Protein AF-A0A1W9WM97-F1 (afdb_monomer_lite)

Foldseek 3Di:
DDDPQDPLLVLQVLLCVFQVAPWFWKFKAFAQDLVCQVVFPQEDEPPAQAAPLQVLLCATPVQHWYKDFPRSHPAVLRCQQAQQDDDDPCQCQQVVCCVPPDVDSVVSNVLVVPQFHDHHNRGGMMIMHRSSVVRDQGQKIKGKDFPLSVVLLLQLLCVPVHDDADADDSQPPQVSQAPRCCNVVVAKGKYADHPCSVVNNVRDPRMIMIMHGSVCSVSSSNSSVLCVVVVSTPPDDDCDPPHDCQVVDPCVPHCLVVLLCLQDVLLPQFFEEEEAEAALLPSVLLQVLLVVVPAAEAELVVLLQVCLAPPHQLVVQCCVVVNQVQADPVSGGNPVSLCVVCVVPVVSVVSSCVSRVVSSSVVVSVSSNVQCVVPSHHRYYYYDHCCVVVPPLSNTPFYEYRDEPPVSNLVSVCVVVVDDSVVSVVSSVVHDDRVVVCVSHPYYQYDHDDSVSSSVSSVVVSVVRD

Secondary structure (DSSP, 8-state):
------HHHHHHHHHHHHH--SS--EEEEEESSGGGGGGSTTEE--SS-B-HHHHHHHHHHH--EEEEEGGGBS-HHHHHHTTSSPPPHHHHTSHHHHHHT-SSHHHHHHHHHTS--PPTTS-SEEEEEEGGG--S--SEEEEEE-HHHHHHHHHHHHSSS--PPPB---SS-HHIIIIIHHHHHSS-EEE---HHHHHHH---TT-EEEEEETTHHHHHHHHHHHHHHTT--SSPPP--TTS-STTTS-GGGSSHHHHHIIIIITSTTSEEEEEEE-TTS-HHHHHHHHHHTTPEEEEHHHHHHHTTSTTSHHHHHHHHHH-GGGB-TTSSB-HHHHHHHHHS-HHHHHHHHHHHHHHHHHHHHHHHHHHHHH-TT-EEEEE-TTTTTTT-GGG-SEEEEEE--HHHHHHHHHHHHT--HHHHHHHHTTSPPHHHHHTT-SEEEE-SS-HHHHHHHHHHHHHHH-

Sequence (466 aa):
MSKKQGKWEKLVRRMEILLRLRSFPVAMKMLEKKEQLQEIPFLRRPGAKSTMCQIINLVRNCDWTVGADLDDFALPTCSSILGLNELPSCYTDGTFRSIVWVQTKEDGKRYEAAIPRIKTGQYEAVAMAPLVYDPFEPDIVLIYGNPAQMILLINALQFEDYEVMQFHCVGESSCSDAIARCYLNGKPALSIPCYGERRYGHAQDDELVMALPAGHMEKALRGLEILYRKGVRYPISYAGAEGDLEKALPVAYTTLEERIEKVRGTVPEGVVAGLTGVIASGKSTVSTKLAELGAKLIDFDLIARQVVEPGKPAYNDVIKYFGTQVCQEDGTLDRKKISDVVFKDMEKRKKLEEFTHPRIYEEFFRQVAEYGQEDPASVVIVDIPLLVELNLMYLFEKIIVVSVSPETQKIRLMERDDIDDEEASRIIASQLPVKEKKGFADWVIENDGSREDTLDQVERVFTALK

Radius of gyration: 28.6 Å; chains: 1; bounding box: 64×51×86 Å

pLDDT: mean 91.94, std 7.21, range [34.12, 98.62]

Structure (mmCIF, N/CA/C/O backbone):
data_AF-A0A1W9WM97-F1
#
_entry.id   AF-A0A1W9WM97-F1
#
loop_
_atom_site.group_PDB
_atom_site.id
_atom_site.type_symbol
_atom_site.label_atom_id
_atom_site.label_alt_id
_atom_site.label_comp_id
_atom_site.label_asym_id
_atom_site.label_entity_id
_atom_site.label_seq_id
_atom_site.pdbx_PDB_ins_code
_atom_site.Cartn_x
_atom_site.Cartn_y
_atom_site.Cartn_z
_atom_site.occupancy
_atom_site.B_iso_or_equiv
_atom_site.auth_seq_id
_atom_site.auth_comp_id
_atom_site.auth_asym_id
_atom_site.auth_atom_id
_atom_site.pdbx_PDB_model_num
ATOM 1 N N . MET A 1 1 ? -31.942 -2.787 -11.390 1.00 34.12 1 MET A N 1
ATOM 2 C CA . MET A 1 1 ? -31.623 -1.501 -10.732 1.00 34.12 1 MET A CA 1
ATOM 3 C C . MET A 1 1 ? -30.147 -1.531 -10.375 1.00 34.12 1 MET A C 1
ATOM 5 O O . MET A 1 1 ? -29.768 -2.302 -9.505 1.00 34.12 1 MET A O 1
ATOM 9 N N . SER A 1 2 ? -29.313 -0.797 -11.113 1.00 36.84 2 SER A N 1
ATOM 10 C CA . SER A 1 2 ? -27.881 -0.670 -10.820 1.00 36.84 2 SER A CA 1
ATOM 11 C C . SER A 1 2 ? -27.733 0.070 -9.487 1.00 36.84 2 SER A C 1
ATOM 13 O O . SER A 1 2 ? -28.004 1.268 -9.420 1.00 36.84 2 SER A O 1
ATOM 15 N N . LYS A 1 3 ? -27.414 -0.645 -8.398 1.00 45.69 3 LYS A N 1
ATOM 16 C CA . LYS A 1 3 ? -26.978 0.006 -7.157 1.00 45.69 3 LYS A CA 1
ATOM 17 C C . LYS A 1 3 ? -25.682 0.734 -7.507 1.00 45.69 3 LYS A C 1
ATOM 19 O O . LYS A 1 3 ? -24.716 0.079 -7.887 1.00 45.69 3 LYS A O 1
ATOM 24 N N . LYS A 1 4 ? -25.666 2.067 -7.401 1.00 49.62 4 LYS A N 1
ATOM 25 C CA . LYS A 1 4 ? -24.407 2.817 -7.304 1.00 49.62 4 LYS A CA 1
ATOM 26 C C . LYS A 1 4 ? -23.605 2.152 -6.182 1.00 49.62 4 LYS A C 1
ATOM 28 O O . LYS A 1 4 ? -24.042 2.213 -5.037 1.00 49.62 4 LYS A O 1
ATOM 33 N N . GLN A 1 5 ? -22.522 1.455 -6.525 1.00 59.88 5 GLN A N 1
ATOM 34 C CA . GLN A 1 5 ? -21.602 0.901 -5.533 1.00 59.88 5 GLN A CA 1
ATOM 35 C C . GLN A 1 5 ? -21.080 2.054 -4.683 1.00 59.88 5 GLN A C 1
ATOM 37 O O . GLN A 1 5 ? -20.690 3.093 -5.225 1.00 59.88 5 GLN A O 1
ATOM 42 N N . GLY A 1 6 ? -21.137 1.890 -3.366 1.00 79.06 6 GLY A N 1
ATOM 43 C CA . GLY A 1 6 ? -20.643 2.901 -2.447 1.00 79.06 6 GLY A CA 1
ATOM 44 C C . GLY A 1 6 ? -19.112 2.935 -2.410 1.00 79.06 6 GLY A C 1
ATOM 45 O O . GLY A 1 6 ? -18.425 2.006 -2.853 1.00 79.06 6 GLY A O 1
ATOM 46 N N . LYS A 1 7 ? -18.570 4.065 -1.939 1.00 90.00 7 LYS A N 1
ATOM 47 C CA . LYS A 1 7 ? -17.122 4.327 -1.842 1.00 90.00 7 LYS A CA 1
ATOM 48 C C . LYS A 1 7 ? -16.431 3.219 -1.044 1.00 90.00 7 LYS A C 1
ATOM 50 O O . LYS A 1 7 ? -15.385 2.715 -1.459 1.00 90.00 7 LYS A O 1
ATOM 55 N N . TRP A 1 8 ? -17.024 2.840 0.084 1.00 95.25 8 TRP A N 1
ATOM 56 C CA . TRP A 1 8 ? -16.459 1.900 1.038 1.00 95.25 8 TRP A CA 1
ATOM 57 C C . TRP A 1 8 ? -16.596 0.455 0.576 1.00 95.25 8 TRP A C 1
ATOM 59 O O . TRP A 1 8 ? -15.622 -0.289 0.687 1.00 95.25 8 TRP A O 1
ATOM 69 N N . GLU A 1 9 ? -17.729 0.070 -0.021 1.00 95.00 9 GLU A N 1
ATOM 70 C CA . GLU A 1 9 ? -17.913 -1.256 -0.619 1.00 95.00 9 GLU A CA 1
ATOM 71 C C . GLU A 1 9 ? -16.783 -1.568 -1.605 1.00 95.00 9 GLU A C 1
ATOM 73 O O . GLU A 1 9 ? -16.087 -2.575 -1.459 1.00 95.00 9 GLU A O 1
ATOM 78 N N . LYS A 1 10 ? -16.542 -0.684 -2.583 1.00 91.94 10 LYS A N 1
ATOM 79 C CA . LYS A 1 10 ? -15.506 -0.899 -3.606 1.00 91.94 10 LYS A CA 1
ATOM 80 C C . LYS A 1 10 ? -14.118 -1.074 -2.983 1.00 91.94 10 LYS A C 1
ATOM 82 O O . LYS A 1 10 ? -13.362 -1.957 -3.396 1.00 91.94 10 LYS A O 1
ATOM 87 N N . LEU A 1 11 ? -13.795 -0.245 -1.992 1.00 94.62 11 LEU A N 1
ATOM 88 C CA . LEU A 1 11 ? -12.509 -0.261 -1.305 1.00 94.62 11 LEU A CA 1
ATOM 89 C C . LEU A 1 11 ? -12.324 -1.566 -0.518 1.00 94.62 11 LEU A C 1
ATOM 91 O O . LEU A 1 11 ? -11.335 -2.276 -0.717 1.00 94.62 11 LEU A O 1
ATOM 95 N N . VAL A 1 12 ? -13.297 -1.920 0.325 1.00 95.94 12 VAL A N 1
ATOM 96 C CA . VAL A 1 12 ? -13.236 -3.116 1.176 1.00 95.94 12 VAL A CA 1
ATOM 97 C C . VAL A 1 12 ? -13.192 -4.384 0.333 1.00 95.94 12 VAL A C 1
ATOM 99 O O . VAL A 1 12 ? -12.329 -5.226 0.567 1.00 95.94 12 VAL A O 1
ATOM 102 N N . ARG A 1 13 ? -14.029 -4.501 -0.708 1.00 94.38 13 ARG A N 1
ATOM 103 C CA . ARG A 1 13 ? -14.015 -5.662 -1.618 1.00 94.38 13 ARG A CA 1
ATOM 104 C C . ARG A 1 13 ? -12.654 -5.867 -2.271 1.00 94.38 13 ARG A C 1
ATOM 106 O O . ARG A 1 13 ? -12.210 -7.001 -2.447 1.00 94.38 13 ARG A O 1
ATOM 113 N N . ARG A 1 14 ? -11.960 -4.781 -2.612 1.00 93.31 14 ARG A N 1
ATOM 114 C CA . ARG A 1 14 ? -10.614 -4.871 -3.173 1.00 93.31 14 ARG A CA 1
ATOM 115 C C . ARG A 1 14 ? -9.587 -5.315 -2.129 1.00 93.31 14 ARG A C 1
ATOM 117 O O . ARG A 1 14 ? -8.771 -6.185 -2.428 1.00 93.31 14 ARG A O 1
ATOM 124 N N . MET A 1 15 ? -9.659 -4.792 -0.904 1.00 95.12 15 MET A N 1
ATOM 125 C CA . MET A 1 15 ? -8.804 -5.240 0.204 1.00 95.12 15 MET A CA 1
ATOM 126 C C . MET A 1 15 ? -9.051 -6.708 0.581 1.00 95.12 15 MET A C 1
ATOM 128 O O . MET A 1 15 ? -8.093 -7.422 0.860 1.00 95.12 15 MET A O 1
ATOM 132 N N . GLU A 1 16 ? -10.296 -7.190 0.539 1.00 93.06 16 GLU A N 1
ATOM 133 C CA . GLU A 1 16 ? -10.643 -8.599 0.783 1.00 93.06 16 GLU A CA 1
ATOM 134 C C . GLU A 1 16 ? -9.927 -9.537 -0.199 1.00 93.06 16 GLU A C 1
ATOM 136 O O . GLU A 1 16 ? -9.416 -10.578 0.211 1.00 93.06 16 GLU A O 1
ATOM 141 N N . ILE A 1 17 ? -9.805 -9.151 -1.473 1.00 92.00 17 ILE A N 1
ATOM 142 C CA . ILE A 1 17 ? -9.057 -9.926 -2.478 1.00 92.00 17 ILE A CA 1
ATOM 143 C C . ILE A 1 17 ? -7.557 -9.968 -2.142 1.00 92.00 17 ILE A C 1
ATOM 145 O O . ILE A 1 17 ? -6.920 -11.013 -2.294 1.00 92.00 17 ILE A O 1
ATOM 149 N N . LEU A 1 18 ? -6.995 -8.844 -1.687 1.00 95.12 18 LEU A N 1
ATOM 150 C CA . LEU A 1 18 ? -5.556 -8.684 -1.448 1.00 95.12 18 LEU A CA 1
ATOM 151 C C . LEU A 1 18 ? -5.090 -9.282 -0.116 1.00 95.12 18 LEU A C 1
ATOM 153 O O . LEU A 1 18 ? -3.987 -9.816 -0.054 1.00 95.12 18 LEU A O 1
ATOM 157 N N . LEU A 1 19 ? -5.911 -9.192 0.934 1.00 96.75 19 LEU A N 1
ATOM 158 C CA . LEU A 1 19 ? -5.569 -9.618 2.294 1.00 96.75 19 LEU A CA 1
ATOM 159 C C . LEU A 1 19 ? -6.312 -10.873 2.747 1.00 96.75 19 LEU A C 1
ATOM 161 O O . LEU A 1 19 ? -5.827 -11.536 3.655 1.00 96.75 19 LEU A O 1
ATOM 165 N N . ARG A 1 20 ? -7.455 -11.230 2.147 1.00 95.94 20 ARG A N 1
ATOM 166 C CA . ARG A 1 20 ? -8.305 -12.365 2.566 1.00 95.94 20 ARG A CA 1
ATOM 167 C C . ARG A 1 20 ? -8.673 -12.307 4.055 1.00 95.94 20 ARG A C 1
ATOM 169 O O . ARG A 1 20 ? -8.423 -13.245 4.813 1.00 95.94 20 ARG A O 1
ATOM 176 N N . LEU A 1 21 ? -9.207 -11.165 4.484 1.00 94.62 21 LEU A N 1
ATOM 177 C CA . LEU A 1 21 ? -9.619 -10.938 5.872 1.00 94.62 21 LEU A CA 1
ATOM 178 C C . LEU A 1 21 ? -10.694 -11.953 6.300 1.00 94.62 21 LEU A C 1
ATOM 180 O O . LEU A 1 21 ? -11.562 -12.312 5.509 1.00 94.62 21 LEU A O 1
ATO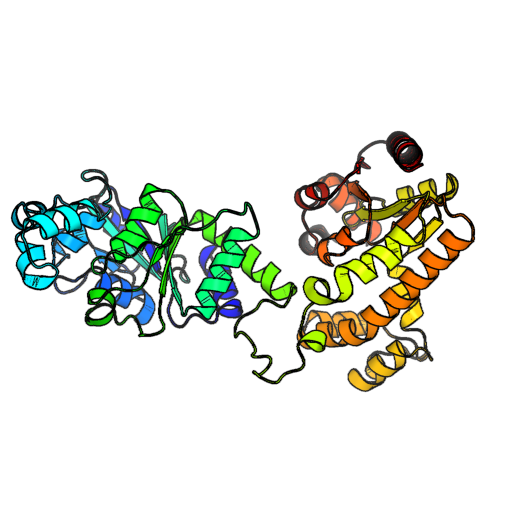M 184 N N . ARG A 1 22 ? -10.638 -12.409 7.560 1.00 94.44 22 ARG A N 1
ATOM 185 C CA . ARG A 1 22 ? -11.609 -13.374 8.119 1.00 94.44 22 ARG A CA 1
ATOM 186 C C . ARG A 1 22 ? -12.914 -12.735 8.594 1.00 94.44 22 ARG A C 1
ATOM 188 O O . ARG A 1 22 ? -13.909 -13.434 8.736 1.00 94.44 22 ARG A O 1
ATOM 195 N N . SER A 1 23 ? -12.894 -11.436 8.869 1.00 96.19 23 SER A N 1
ATOM 196 C CA . SER A 1 23 ? -14.010 -10.683 9.442 1.00 96.19 23 SER A CA 1
ATOM 197 C C . SER A 1 23 ? -14.129 -9.324 8.766 1.00 96.19 23 SER A C 1
ATOM 199 O O . SER A 1 23 ? -13.139 -8.817 8.231 1.00 96.19 23 SER A O 1
ATOM 201 N N . PHE A 1 24 ? -15.288 -8.687 8.877 1.00 97.69 24 PHE A N 1
ATOM 202 C CA . PHE A 1 24 ? -15.496 -7.364 8.297 1.00 97.69 24 PHE A CA 1
ATOM 203 C C . PHE A 1 24 ? -14.616 -6.294 8.965 1.00 97.69 24 PHE A C 1
ATOM 205 O O . PHE A 1 24 ? -14.528 -6.269 10.198 1.00 97.69 24 PHE A O 1
ATOM 212 N N . PRO A 1 25 ? -14.010 -5.372 8.190 1.00 98.19 25 PRO A N 1
ATOM 213 C CA . PRO A 1 25 ? -13.519 -4.112 8.734 1.00 98.19 25 PRO A CA 1
ATOM 214 C C . PRO A 1 25 ? -14.658 -3.350 9.419 1.00 98.19 25 PRO A C 1
ATOM 216 O O . PRO A 1 25 ? -15.749 -3.210 8.858 1.00 98.19 25 PRO A O 1
ATOM 219 N N . VAL A 1 26 ? -14.409 -2.860 10.630 1.00 98.62 26 VAL A N 1
ATOM 220 C CA . VAL A 1 26 ? -15.412 -2.174 11.451 1.00 98.62 26 VAL A CA 1
ATOM 221 C C . VAL A 1 26 ? -15.297 -0.676 11.225 1.00 98.62 26 VAL A C 1
ATOM 223 O O . VAL A 1 26 ? -14.304 -0.069 11.613 1.00 98.62 26 VAL A O 1
ATOM 226 N N . ALA A 1 27 ? -16.318 -0.084 10.616 1.00 98.44 27 ALA A N 1
ATOM 227 C CA . ALA A 1 27 ? -16.517 1.357 10.584 1.00 98.44 27 ALA A CA 1
ATOM 228 C C . ALA A 1 27 ? -16.921 1.821 11.985 1.00 98.44 27 ALA A C 1
ATOM 230 O O . ALA A 1 27 ? -17.870 1.276 12.543 1.00 98.44 27 ALA A O 1
ATOM 231 N N . MET A 1 28 ? -16.233 2.812 12.545 1.00 98.50 28 MET A N 1
ATOM 232 C CA . MET A 1 28 ? -16.535 3.393 13.850 1.00 98.50 28 MET A CA 1
ATOM 233 C C . MET A 1 28 ? -16.725 4.904 13.715 1.00 98.50 28 MET A C 1
ATOM 235 O O . MET A 1 28 ? -15.880 5.591 13.138 1.00 98.50 28 MET A O 1
ATOM 239 N N . LYS A 1 29 ? -17.832 5.410 14.260 1.00 98.06 29 LYS A N 1
ATOM 240 C CA . LYS A 1 29 ? -18.185 6.829 14.271 1.00 98.06 29 LYS A CA 1
ATOM 241 C C . LYS A 1 29 ? -18.531 7.294 15.679 1.00 98.06 29 LYS A C 1
ATOM 243 O O . LYS A 1 29 ? -19.398 6.704 16.326 1.00 98.06 29 LYS A O 1
ATOM 248 N N . MET A 1 30 ? -17.867 8.348 16.128 1.00 97.69 30 MET A N 1
ATOM 249 C CA . MET A 1 30 ? -18.159 9.044 17.374 1.00 97.69 30 MET A CA 1
ATOM 250 C C . MET A 1 30 ? -19.293 10.047 17.143 1.00 97.69 30 MET A C 1
ATOM 252 O O . MET A 1 30 ? -19.325 10.740 16.127 1.00 97.69 30 MET A O 1
ATOM 256 N N . LEU A 1 31 ? -20.254 10.103 18.064 1.00 98.12 31 LEU A N 1
ATOM 257 C CA . LEU A 1 31 ? -21.444 10.944 17.942 1.00 98.12 31 LEU A CA 1
ATOM 258 C C . LEU A 1 31 ? -21.466 11.970 19.068 1.00 98.12 31 LEU A C 1
ATOM 260 O O . LEU A 1 31 ? -21.425 11.610 20.247 1.00 98.12 31 LEU A O 1
ATOM 264 N N . GLU A 1 32 ? -21.521 13.248 18.697 1.00 97.56 32 GLU A N 1
ATOM 265 C CA . GLU A 1 32 ? -21.562 14.362 19.651 1.00 97.56 32 GLU A CA 1
ATOM 266 C C . GLU A 1 32 ? -22.810 14.287 20.527 1.00 97.56 32 GLU A C 1
ATOM 268 O O . GLU A 1 32 ? -22.756 14.609 21.708 1.00 97.56 32 GLU A O 1
ATOM 273 N N . LYS A 1 33 ? -23.921 13.818 19.949 1.00 97.88 33 LYS A N 1
ATOM 274 C CA . LYS A 1 33 ? -25.207 13.665 20.624 1.00 97.88 33 LYS A CA 1
ATOM 275 C C . LYS A 1 33 ? -25.763 12.267 20.432 1.00 97.88 33 LYS A C 1
ATOM 277 O O . LYS A 1 33 ? -25.790 11.749 19.312 1.00 97.88 33 LYS A O 1
ATOM 282 N N . LYS A 1 34 ? -26.276 11.661 21.503 1.00 96.94 34 LYS A N 1
ATOM 283 C CA . LYS A 1 34 ? -26.831 10.297 21.435 1.00 96.94 34 LYS A CA 1
ATOM 284 C C . LYS A 1 34 ? -28.064 10.192 20.534 1.00 96.94 34 LYS A C 1
ATOM 286 O O . LYS A 1 34 ? -28.334 9.121 19.995 1.00 96.94 34 LYS A O 1
ATOM 291 N N . GLU A 1 35 ? -28.792 11.288 20.316 1.00 97.31 35 GLU A N 1
ATOM 292 C CA . GLU A 1 35 ? -29.965 11.318 19.434 1.00 97.31 35 GLU A CA 1
ATOM 293 C C . GLU A 1 35 ? -29.608 10.978 17.978 1.00 97.31 35 GLU A C 1
ATOM 295 O O . GLU A 1 35 ? -30.432 10.402 17.269 1.00 97.31 35 GLU A O 1
ATOM 300 N N . GLN A 1 36 ? -28.361 11.228 17.557 1.00 97.75 36 GLN A N 1
ATOM 301 C CA . GLN A 1 36 ? -27.869 10.911 16.209 1.00 97.75 36 GLN A CA 1
ATOM 302 C C . GLN A 1 36 ? -27.864 9.404 15.914 1.00 97.75 36 GLN A C 1
ATOM 304 O O . GLN A 1 36 ? -27.840 9.001 14.753 1.00 97.75 36 GLN A O 1
ATOM 309 N N . LEU A 1 37 ? -27.948 8.543 16.937 1.00 97.19 37 LEU A N 1
ATOM 310 C CA . LEU A 1 37 ? -28.120 7.100 16.741 1.00 97.19 37 LEU A CA 1
ATOM 311 C C . LEU A 1 37 ? -29.391 6.764 15.944 1.00 97.19 37 LEU A C 1
ATOM 313 O O . LEU A 1 37 ? -29.417 5.752 15.250 1.00 97.19 37 LEU A O 1
ATOM 317 N N . GLN A 1 38 ? -30.430 7.604 16.016 1.00 95.50 38 GLN A N 1
ATOM 318 C CA . GLN A 1 38 ? -31.690 7.401 15.290 1.00 95.50 38 GLN A CA 1
ATOM 319 C C . GLN A 1 38 ? -31.545 7.605 13.775 1.00 95.50 38 GLN A C 1
ATOM 321 O O . GLN A 1 38 ? -32.377 7.127 13.007 1.00 95.50 38 GLN A O 1
ATOM 326 N N . GLU A 1 39 ? -30.490 8.297 13.345 1.00 95.69 39 GLU A N 1
ATOM 327 C CA . GLU A 1 39 ? -30.206 8.581 11.937 1.00 95.69 39 GLU A CA 1
ATOM 328 C C . GLU A 1 39 ? -29.441 7.436 11.258 1.00 95.69 39 GLU A C 1
ATOM 330 O O . GLU A 1 39 ? -29.374 7.379 10.030 1.00 95.69 39 GLU A O 1
ATOM 335 N N . ILE A 1 40 ? -28.872 6.507 12.038 1.00 95.81 40 ILE A N 1
ATOM 336 C CA . ILE A 1 40 ? -28.056 5.412 11.514 1.00 95.81 40 ILE A CA 1
ATOM 337 C C . ILE A 1 40 ? -28.958 4.270 11.005 1.00 95.81 40 ILE A C 1
ATOM 339 O O . ILE A 1 40 ? -29.698 3.661 11.788 1.00 95.81 40 ILE A O 1
ATOM 343 N N . PRO A 1 41 ? -28.883 3.908 9.711 1.00 91.44 41 PRO A N 1
ATOM 344 C CA . PRO A 1 41 ? -29.716 2.853 9.144 1.00 91.44 41 PRO A CA 1
ATOM 345 C C . PRO A 1 41 ? -29.458 1.481 9.777 1.00 91.44 41 PRO A C 1
ATOM 347 O O . PRO A 1 41 ? -28.315 1.090 10.011 1.00 91.44 41 PRO A O 1
ATOM 350 N N . PHE A 1 42 ? -30.534 0.715 9.987 1.00 93.81 42 PHE A N 1
ATOM 351 C CA . PHE A 1 42 ? -30.495 -0.669 10.493 1.00 93.81 42 PHE A CA 1
ATOM 352 C C . PHE A 1 42 ? -29.787 -0.841 11.848 1.00 93.81 42 PHE A C 1
ATOM 354 O O . PHE A 1 42 ? -29.361 -1.949 12.190 1.00 93.81 42 PHE A O 1
ATOM 361 N N . LEU A 1 43 ? -29.679 0.241 12.624 1.00 97.06 43 LEU A N 1
ATOM 362 C CA . LEU A 1 43 ? -29.001 0.245 13.908 1.00 97.06 43 LEU A CA 1
ATOM 363 C C . LEU A 1 43 ? -29.705 -0.642 14.935 1.00 97.06 43 LEU A C 1
ATOM 365 O O . LEU A 1 43 ? -30.924 -0.611 15.105 1.00 97.06 43 LEU A O 1
ATOM 369 N N . ARG A 1 44 ? -28.898 -1.419 15.653 1.00 97.25 44 ARG A N 1
ATOM 370 C CA . ARG A 1 44 ? -29.305 -2.247 16.784 1.00 97.25 44 ARG A CA 1
ATOM 371 C C . ARG A 1 44 ? -28.647 -1.728 18.052 1.00 97.25 44 ARG A C 1
ATOM 373 O O . ARG A 1 44 ? -27.499 -1.291 18.039 1.00 97.25 44 ARG A O 1
ATOM 380 N N . ARG A 1 45 ? -29.369 -1.827 19.161 1.00 95.19 45 ARG A N 1
ATOM 381 C CA . ARG A 1 45 ? -28.828 -1.622 20.506 1.00 95.19 45 ARG A CA 1
ATOM 382 C C . ARG A 1 45 ? -28.541 -2.992 21.129 1.00 95.19 45 ARG A C 1
ATOM 384 O O . ARG A 1 45 ? -29.321 -3.922 20.892 1.00 95.19 45 ARG A O 1
ATOM 391 N N . PRO A 1 46 ? -27.458 -3.162 21.901 1.00 90.06 46 PRO A N 1
ATOM 392 C CA . PRO A 1 46 ? -27.255 -4.378 22.677 1.00 90.06 46 PRO A CA 1
ATOM 393 C C . PRO A 1 46 ? -28.445 -4.625 23.618 1.00 90.06 46 PRO A C 1
ATOM 395 O O . PRO A 1 46 ? -28.893 -3.718 24.309 1.00 90.06 46 PRO A O 1
ATOM 398 N N . GLY A 1 47 ? -28.966 -5.856 23.663 1.00 86.62 47 GLY A N 1
ATOM 399 C CA . GLY A 1 47 ? -30.100 -6.193 24.541 1.00 86.62 47 GLY A CA 1
ATOM 400 C C . GLY A 1 47 ? -29.747 -6.221 26.036 1.00 86.62 47 GLY A C 1
ATOM 401 O O . GLY A 1 47 ? -30.630 -6.180 26.886 1.00 86.62 47 GLY A O 1
ATOM 402 N N . ALA A 1 48 ? -28.455 -6.294 26.355 1.00 93.56 48 ALA A N 1
ATOM 403 C CA . ALA A 1 48 ? -27.904 -6.204 27.698 1.00 93.56 48 ALA A CA 1
ATOM 404 C C . ALA A 1 48 ? -26.619 -5.371 27.660 1.00 93.56 48 ALA A C 1
ATOM 406 O O . ALA A 1 48 ? -25.983 -5.244 26.606 1.00 93.56 48 ALA A O 1
ATOM 407 N N . LYS A 1 49 ? -26.208 -4.857 28.826 1.00 96.12 49 LYS A N 1
ATOM 408 C CA . LYS A 1 49 ? -24.946 -4.125 28.943 1.00 96.12 49 LYS A CA 1
ATOM 409 C C . LYS A 1 49 ? -23.788 -4.970 28.419 1.00 96.12 49 LYS A C 1
ATOM 411 O O . LYS A 1 49 ? -23.639 -6.132 28.794 1.00 96.12 49 LYS A O 1
ATOM 416 N N . SER A 1 50 ? -22.978 -4.376 27.556 1.00 96.12 50 SER A N 1
ATOM 417 C CA . SER A 1 50 ? -21.947 -5.057 26.784 1.00 96.12 50 SER A CA 1
ATOM 418 C C . SER A 1 50 ? -20.581 -4.416 26.996 1.00 96.12 50 SER A C 1
ATOM 420 O O . SER A 1 50 ? -20.446 -3.238 27.327 1.00 96.12 50 SER A O 1
ATOM 422 N N . THR A 1 51 ? -19.532 -5.207 26.818 1.00 96.38 51 THR A N 1
ATOM 423 C CA . THR A 1 51 ? -18.171 -4.680 26.679 1.00 96.38 51 THR A CA 1
ATOM 424 C C . THR A 1 51 ? -17.973 -4.114 25.273 1.00 96.38 51 THR A C 1
ATOM 426 O O . THR A 1 51 ? -18.627 -4.549 24.322 1.00 96.38 51 THR A O 1
ATOM 429 N N . MET A 1 52 ? -17.016 -3.198 25.101 1.00 95.56 52 MET A N 1
ATOM 430 C CA . MET A 1 52 ? -16.667 -2.703 23.761 1.00 95.56 52 MET A CA 1
ATOM 431 C C . MET A 1 52 ? -16.208 -3.840 22.830 1.00 95.56 52 MET A C 1
ATOM 433 O O . MET A 1 52 ? -16.532 -3.841 21.648 1.00 95.56 52 MET A O 1
ATOM 437 N N . CYS A 1 53 ? -15.532 -4.855 23.375 1.00 96.12 53 CYS A N 1
ATOM 438 C CA . CYS A 1 53 ? -15.086 -6.029 22.622 1.00 96.12 53 CYS A CA 1
ATOM 439 C C . CYS A 1 53 ? -16.268 -6.839 22.057 1.00 96.12 53 CYS A C 1
ATOM 441 O O . CYS A 1 53 ? -16.213 -7.290 20.917 1.00 96.12 53 CYS A O 1
ATOM 443 N N . GLN A 1 54 ? -17.355 -6.996 22.826 1.00 97.25 54 GLN A N 1
ATOM 444 C CA . GLN A 1 54 ? -18.576 -7.661 22.351 1.00 97.25 54 GLN A CA 1
ATOM 445 C C . GLN A 1 54 ? -19.258 -6.869 21.240 1.00 97.25 54 GLN A C 1
ATOM 447 O O . GLN A 1 54 ? -19.681 -7.462 20.252 1.00 97.25 54 GLN A O 1
ATOM 452 N N . ILE A 1 55 ? -19.338 -5.542 21.383 1.00 97.25 55 ILE A N 1
ATOM 453 C CA . ILE A 1 55 ? -19.911 -4.668 20.352 1.00 97.25 55 ILE A CA 1
ATOM 454 C C . ILE A 1 55 ? -19.120 -4.819 19.048 1.00 97.25 55 ILE A C 1
ATOM 456 O O . ILE A 1 55 ? -19.712 -5.119 18.015 1.00 97.25 55 ILE A O 1
ATOM 460 N N . ILE A 1 56 ? -17.788 -4.721 19.104 1.00 97.69 56 ILE A N 1
ATOM 461 C CA . ILE A 1 56 ? -16.915 -4.914 17.937 1.00 97.69 56 ILE A CA 1
ATOM 462 C C . ILE A 1 56 ? -17.125 -6.303 17.314 1.00 97.69 56 ILE A C 1
ATOM 464 O O . ILE A 1 56 ? -17.212 -6.417 16.092 1.00 97.69 56 ILE A O 1
ATOM 468 N N . ASN A 1 57 ? -17.258 -7.354 18.131 1.00 97.38 57 ASN A N 1
ATOM 469 C CA . ASN A 1 57 ? -17.503 -8.719 17.659 1.00 97.38 57 ASN A CA 1
ATOM 470 C C . ASN A 1 57 ? -18.835 -8.868 16.905 1.00 97.38 57 ASN A C 1
ATOM 472 O O . ASN A 1 57 ? -18.863 -9.468 15.830 1.00 97.38 57 ASN A O 1
ATOM 476 N N . LEU A 1 58 ? -19.920 -8.288 17.432 1.00 97.56 58 LEU A N 1
ATOM 477 C CA . LEU A 1 58 ? -21.228 -8.278 16.764 1.00 97.56 58 LEU A CA 1
ATOM 478 C C . LEU A 1 58 ? -21.135 -7.642 15.373 1.00 97.56 58 LEU A C 1
ATOM 480 O O . LEU A 1 58 ? -21.759 -8.120 14.428 1.00 97.56 58 LEU A O 1
ATOM 484 N N . VAL A 1 59 ? -20.314 -6.606 15.223 1.00 98.06 59 VAL A N 1
ATOM 485 C CA . VAL A 1 59 ? -20.088 -5.981 13.920 1.00 98.06 59 VAL A CA 1
ATOM 486 C C . VAL A 1 59 ? -19.265 -6.892 13.009 1.00 98.06 59 VAL A C 1
ATOM 488 O O . VAL A 1 59 ? -19.727 -7.285 11.939 1.00 98.06 59 VAL A O 1
ATOM 491 N N . ARG A 1 60 ? -18.046 -7.254 13.427 1.00 96.62 60 ARG A N 1
ATOM 492 C CA . ARG A 1 60 ? -17.068 -7.900 12.536 1.00 96.62 60 ARG A CA 1
ATOM 493 C C . ARG A 1 60 ? -17.420 -9.340 12.159 1.00 96.62 60 ARG A C 1
ATOM 495 O O . ARG A 1 60 ? -17.013 -9.781 11.088 1.00 96.62 60 ARG A O 1
ATOM 502 N N . ASN A 1 61 ? -18.156 -10.055 13.014 1.00 96.75 61 ASN A N 1
ATOM 503 C CA . ASN A 1 61 ? -18.467 -11.477 12.831 1.00 96.75 61 ASN A CA 1
ATOM 504 C C . ASN A 1 61 ? -19.967 -11.777 12.707 1.00 96.75 61 ASN A C 1
ATOM 506 O O . ASN A 1 61 ? -20.319 -12.857 12.237 1.00 96.75 61 ASN A O 1
ATOM 510 N N . CYS A 1 62 ? -20.856 -10.870 13.128 1.00 95.62 62 CYS A N 1
ATOM 511 C CA . CYS A 1 62 ? -22.304 -11.099 13.060 1.00 95.62 62 CYS A CA 1
ATOM 512 C C . CYS A 1 62 ? -23.038 -10.171 12.092 1.00 95.62 62 CYS A C 1
ATOM 514 O O . CYS A 1 62 ? -24.249 -10.331 11.960 1.00 95.62 62 CYS A O 1
ATOM 516 N N . ASP A 1 63 ? -22.333 -9.261 11.406 1.00 95.19 63 ASP A N 1
ATOM 517 C CA . ASP A 1 63 ? -22.922 -8.341 10.426 1.00 95.19 63 ASP A CA 1
ATOM 518 C C . ASP A 1 63 ? -24.015 -7.446 11.047 1.00 95.19 63 ASP A C 1
ATOM 520 O O . ASP A 1 63 ? -25.155 -7.354 10.586 1.00 95.19 63 ASP A O 1
ATOM 524 N N . TRP A 1 64 ? -23.716 -6.862 12.211 1.00 97.56 64 TRP A N 1
ATOM 525 C CA . TRP A 1 64 ? -24.625 -5.927 12.873 1.00 97.56 64 TRP A CA 1
ATOM 526 C C . TRP A 1 64 ? -24.120 -4.498 12.729 1.00 97.56 64 TRP A C 1
ATOM 528 O O . TRP A 1 64 ? -22.947 -4.223 12.961 1.00 97.56 64 TRP A O 1
ATOM 538 N N . THR A 1 65 ? -25.038 -3.572 12.463 1.00 98.38 65 THR A N 1
ATOM 539 C CA . THR A 1 65 ? -24.854 -2.160 12.807 1.00 98.38 65 THR A CA 1
ATOM 540 C C . THR A 1 65 ? -25.264 -1.978 14.262 1.00 98.38 65 THR A C 1
ATOM 542 O O . THR A 1 65 ? -26.414 -2.241 14.614 1.00 98.38 65 THR A O 1
ATOM 545 N N . VAL A 1 66 ? -24.337 -1.554 15.117 1.00 98.31 66 VAL A N 1
ATOM 546 C CA . VAL A 1 66 ? -24.547 -1.413 16.560 1.00 98.31 66 VAL A CA 1
ATOM 547 C C . VAL A 1 66 ? -24.326 0.031 16.991 1.00 98.31 66 VAL A C 1
ATOM 549 O O . VAL A 1 66 ? -23.303 0.632 16.680 1.00 98.31 66 VAL A O 1
ATOM 552 N N . GLY A 1 67 ? -25.282 0.575 17.736 1.00 97.94 67 GLY A N 1
ATOM 553 C CA . GLY A 1 67 ? -25.146 1.834 18.459 1.00 97.94 67 GLY A CA 1
ATOM 554 C C . GLY A 1 67 ? -24.972 1.595 19.945 1.00 97.94 67 GLY A C 1
ATOM 555 O O . GLY A 1 67 ? -25.622 0.701 20.486 1.00 97.94 67 GLY A O 1
ATOM 556 N N . ALA A 1 68 ? -24.145 2.404 20.600 1.00 97.88 68 ALA A N 1
ATOM 557 C CA . ALA A 1 68 ? -24.010 2.383 22.047 1.00 97.88 68 ALA A CA 1
ATOM 558 C C . ALA A 1 68 ? -23.822 3.790 22.628 1.00 97.88 68 ALA A C 1
ATOM 560 O O . ALA A 1 68 ? -23.035 4.578 22.105 1.00 97.88 68 ALA A O 1
ATOM 561 N N . ASP A 1 69 ? -24.516 4.089 23.720 1.00 97.19 69 ASP A N 1
ATOM 562 C CA . ASP A 1 69 ? -24.235 5.217 24.612 1.00 97.19 69 ASP A CA 1
ATOM 563 C C . ASP A 1 69 ? -23.715 4.708 25.967 1.00 97.19 69 ASP A C 1
ATOM 565 O O . ASP A 1 69 ? -23.421 3.521 26.137 1.00 97.19 69 ASP A O 1
ATOM 569 N N . LEU A 1 70 ? -23.564 5.611 26.939 1.00 96.44 70 LEU A N 1
ATOM 570 C CA . LEU A 1 70 ? -23.045 5.28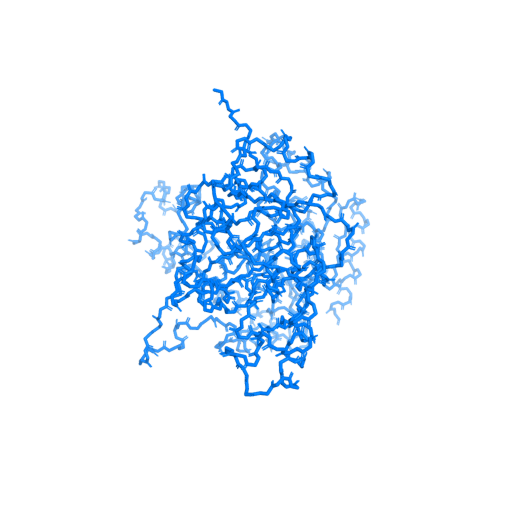0 28.266 1.00 96.44 70 LEU A CA 1
ATOM 571 C C . LEU A 1 70 ? -23.825 4.151 28.970 1.00 96.44 70 LEU A C 1
ATOM 573 O O . LEU A 1 70 ? -23.212 3.346 29.677 1.00 96.44 70 LEU A O 1
ATOM 577 N N . ASP A 1 71 ? -25.143 4.059 28.778 1.00 95.69 71 ASP A N 1
ATOM 578 C CA . ASP A 1 71 ? -25.985 3.098 29.493 1.00 95.69 71 ASP A CA 1
ATOM 579 C C . ASP A 1 71 ? -25.825 1.664 28.970 1.00 95.69 71 ASP A C 1
ATOM 581 O O . ASP A 1 71 ? -26.078 0.708 29.715 1.00 95.69 71 ASP A O 1
ATOM 585 N N . ASP A 1 72 ? -25.335 1.492 27.738 1.00 97.06 72 ASP A N 1
ATOM 586 C CA . ASP A 1 72 ? -25.096 0.174 27.144 1.00 97.06 72 ASP A CA 1
ATOM 587 C C . ASP A 1 72 ? -23.767 -0.456 27.581 1.00 97.06 72 ASP A C 1
ATOM 589 O O . ASP A 1 72 ? -23.568 -1.655 27.376 1.00 97.06 72 ASP A O 1
ATOM 593 N N . PHE A 1 73 ? -22.839 0.300 28.178 1.00 96.69 73 PHE A N 1
ATOM 594 C CA . PHE A 1 73 ? -21.540 -0.245 28.575 1.00 96.69 73 PHE A CA 1
ATOM 595 C C . PHE A 1 73 ? -21.593 -0.934 29.944 1.00 96.69 73 PHE A C 1
ATOM 597 O O . PHE A 1 73 ? -22.049 -0.383 30.946 1.00 96.69 73 PHE A O 1
ATOM 604 N N . ALA A 1 74 ? -21.072 -2.163 30.002 1.00 94.25 74 ALA A N 1
ATOM 605 C CA . ALA A 1 74 ? -21.008 -2.948 31.238 1.00 94.25 74 ALA A CA 1
ATOM 606 C C . ALA A 1 74 ? -19.928 -2.462 32.218 1.00 94.25 74 ALA A C 1
ATOM 608 O O . ALA A 1 74 ? -20.065 -2.646 33.426 1.00 94.25 74 ALA A O 1
ATOM 609 N N . LEU A 1 75 ? -18.847 -1.870 31.701 1.00 90.31 75 LEU A N 1
ATOM 610 C CA . LEU A 1 75 ? -17.683 -1.454 32.480 1.00 90.31 75 LEU A CA 1
ATOM 611 C C . LEU A 1 75 ? -17.330 0.005 32.169 1.00 90.31 75 LEU A C 1
ATOM 613 O O . LEU A 1 75 ? -17.200 0.341 30.988 1.00 90.31 75 LEU A O 1
ATOM 617 N N . PRO A 1 76 ? -17.069 0.844 33.191 1.00 92.75 76 PRO A N 1
ATOM 618 C CA . PRO A 1 76 ? -16.694 2.241 32.979 1.00 92.75 76 PRO A CA 1
ATOM 619 C C . PRO A 1 76 ? -15.338 2.380 32.275 1.00 92.75 76 PRO A C 1
ATOM 621 O O . PRO A 1 76 ? -15.071 3.405 31.659 1.00 92.75 76 PRO A O 1
ATOM 624 N N . THR A 1 77 ? -14.482 1.352 32.324 1.00 92.25 77 THR A N 1
ATOM 625 C CA . THR A 1 77 ? -13.215 1.325 31.579 1.00 92.25 77 THR A CA 1
ATOM 626 C C . THR A 1 77 ? -13.452 1.409 30.074 1.00 92.25 77 THR A C 1
ATOM 628 O O . THR A 1 77 ? -12.778 2.187 29.409 1.00 92.25 77 THR A O 1
ATOM 631 N N . CYS A 1 78 ? -14.453 0.696 29.543 1.00 92.50 78 CYS A N 1
ATOM 632 C CA . CYS A 1 78 ? -14.772 0.695 28.114 1.00 92.50 78 CYS A CA 1
ATOM 633 C C . CYS A 1 78 ? -15.264 2.066 27.638 1.00 92.50 78 CYS A C 1
ATOM 635 O O . CYS A 1 78 ? -14.714 2.623 26.692 1.00 92.50 78 CYS A O 1
ATOM 637 N N . SER A 1 79 ? -16.274 2.618 28.310 1.00 95.50 79 SER A N 1
ATOM 638 C CA . SER A 1 79 ? -16.880 3.903 27.951 1.00 95.50 79 SER A CA 1
ATOM 639 C C . SER A 1 79 ? -15.919 5.082 28.164 1.00 95.50 79 SER A C 1
ATOM 641 O O . SER A 1 79 ? -15.926 6.026 27.375 1.00 95.50 79 SER A O 1
ATOM 643 N N . SER A 1 80 ? -15.020 5.000 29.155 1.00 96.19 80 SER A N 1
ATOM 644 C CA . SER A 1 80 ? -14.025 6.053 29.412 1.00 96.19 80 SER A CA 1
ATOM 645 C C . SER A 1 80 ? -12.964 6.172 28.318 1.00 96.19 80 SER A C 1
ATOM 647 O O . SER A 1 80 ? -12.476 7.267 28.059 1.00 96.19 80 SER A O 1
ATOM 649 N N . ILE A 1 81 ? -12.609 5.068 27.645 1.00 96.12 81 ILE A N 1
ATOM 650 C CA . ILE A 1 81 ? -11.650 5.086 26.527 1.00 96.12 81 ILE A CA 1
ATOM 651 C C . ILE A 1 81 ? -12.197 5.932 25.377 1.00 96.12 81 ILE A C 1
ATOM 653 O O . ILE A 1 81 ? -11.442 6.664 24.738 1.00 96.12 81 ILE A O 1
ATOM 657 N N . LEU A 1 82 ? -13.514 5.873 25.178 1.00 96.81 82 LEU A N 1
ATOM 658 C CA . LEU A 1 82 ? -14.257 6.625 24.172 1.00 96.81 82 LEU A CA 1
ATOM 659 C C . LEU A 1 82 ? -14.617 8.055 24.611 1.00 96.81 82 LEU A C 1
ATOM 661 O O . LEU A 1 82 ? -15.226 8.789 23.841 1.00 96.81 82 LEU A O 1
ATOM 665 N N . GLY A 1 83 ? -14.257 8.463 25.833 1.00 96.44 83 GLY A N 1
ATOM 666 C CA . GLY A 1 83 ? -14.583 9.789 26.363 1.00 96.44 83 GLY A CA 1
ATOM 667 C C . GLY A 1 83 ? -16.056 9.975 26.754 1.00 96.44 83 GLY A C 1
ATOM 668 O O . GLY A 1 83 ? -16.485 11.108 26.948 1.00 96.44 83 GLY A O 1
ATOM 669 N N . LEU A 1 84 ? -16.835 8.896 26.904 1.00 96.81 84 LEU A N 1
ATOM 670 C CA . LEU A 1 84 ? -18.263 8.988 27.256 1.00 96.81 84 LEU A CA 1
ATOM 671 C C . LEU A 1 84 ? -18.498 9.262 28.749 1.00 96.81 84 LEU A C 1
ATOM 673 O O . LEU A 1 84 ? -19.557 9.742 29.143 1.00 96.81 84 LEU A O 1
ATOM 677 N N . ASN A 1 85 ? -17.525 8.942 29.602 1.00 95.75 85 ASN A N 1
ATOM 678 C CA . ASN A 1 85 ? -17.568 9.231 31.031 1.00 95.75 85 ASN A CA 1
ATOM 679 C C . ASN A 1 85 ? -16.165 9.330 31.631 1.00 95.75 85 ASN A C 1
ATOM 681 O O . ASN A 1 85 ? -15.194 8.787 31.101 1.00 95.75 85 ASN A O 1
ATOM 685 N N . GLU A 1 86 ? -16.077 9.969 32.794 1.00 94.50 86 GLU A N 1
ATOM 686 C CA . GLU A 1 86 ? -14.879 9.899 33.624 1.00 94.50 86 GLU A CA 1
ATOM 687 C C . GLU A 1 86 ? -14.766 8.544 34.326 1.00 94.50 86 GLU A C 1
ATOM 689 O O . GLU A 1 86 ? -15.759 7.884 34.658 1.00 94.50 86 GLU A O 1
ATOM 694 N N . LEU A 1 87 ? -13.523 8.128 34.555 1.00 93.62 87 LEU A N 1
ATOM 695 C CA . LEU A 1 87 ? -13.221 6.884 35.241 1.00 93.62 87 LEU A CA 1
ATOM 696 C C . LEU A 1 87 ? -13.443 7.062 36.760 1.00 93.62 87 LEU A C 1
ATOM 698 O O . LEU A 1 87 ? -12.911 8.014 37.333 1.00 93.62 87 LEU A O 1
ATOM 702 N N . PRO A 1 88 ? -14.180 6.164 37.443 1.00 94.12 88 PRO A N 1
ATOM 703 C CA . PRO A 1 88 ? -14.388 6.270 38.886 1.00 94.12 88 PRO A CA 1
ATOM 704 C C . PRO A 1 88 ? -13.076 6.224 39.685 1.00 94.12 88 PRO A C 1
ATOM 706 O O . PRO A 1 88 ? -12.106 5.582 39.275 1.00 94.12 88 PRO A O 1
ATOM 709 N N . SER A 1 89 ? -13.066 6.836 40.874 1.00 94.44 89 SER A N 1
ATOM 710 C CA . SER A 1 89 ? -11.854 6.993 41.695 1.00 94.44 89 SER A CA 1
ATOM 711 C C . SER A 1 89 ? -11.173 5.677 42.078 1.00 94.44 89 SER A C 1
ATOM 713 O O . SER A 1 89 ? -9.953 5.627 42.146 1.00 94.44 89 SER A O 1
ATOM 715 N N . CYS A 1 90 ? -11.929 4.591 42.263 1.00 93.62 90 CYS A N 1
ATOM 716 C CA . CYS A 1 90 ? -11.373 3.271 42.581 1.00 93.62 90 CYS A CA 1
ATOM 717 C C . CYS A 1 90 ? -10.545 2.647 41.442 1.00 93.62 90 CYS A C 1
ATOM 719 O O . CYS A 1 90 ? -9.842 1.656 41.651 1.00 93.62 90 CYS A O 1
ATOM 721 N N . TYR A 1 91 ? -10.637 3.192 40.228 1.00 94.12 91 TYR A N 1
ATOM 722 C CA . TYR A 1 91 ? -9.746 2.834 39.134 1.00 94.12 91 TYR A CA 1
ATOM 723 C C . TYR A 1 91 ? -8.510 3.735 39.150 1.00 94.12 91 TYR A C 1
ATOM 725 O O . TYR A 1 91 ? -7.390 3.230 39.152 1.00 94.12 91 TYR A O 1
ATOM 733 N N . THR A 1 92 ? -8.699 5.057 39.228 1.00 94.12 92 THR A N 1
ATOM 734 C CA . THR A 1 92 ? -7.596 6.032 39.163 1.00 94.12 92 THR A CA 1
ATOM 735 C C . THR A 1 92 ? -6.694 6.021 40.398 1.00 94.12 92 THR A C 1
ATOM 737 O O . THR A 1 92 ? -5.519 6.357 40.287 1.00 94.12 92 THR A O 1
ATOM 740 N N . ASP A 1 93 ? -7.190 5.581 41.558 1.00 95.69 93 ASP A N 1
ATOM 741 C CA . ASP A 1 93 ? -6.396 5.376 42.776 1.00 95.69 93 ASP A CA 1
ATOM 742 C C . ASP A 1 93 ? -5.590 4.059 42.778 1.00 95.69 93 ASP A C 1
ATOM 744 O O . ASP A 1 93 ? -4.842 3.787 43.723 1.00 95.69 93 ASP A O 1
ATOM 748 N N . GLY A 1 94 ? -5.734 3.255 41.717 1.00 95.38 94 GLY A N 1
ATOM 749 C CA . GLY A 1 94 ? -5.043 1.989 41.499 1.00 95.38 94 GLY A CA 1
ATOM 750 C C . GLY A 1 94 ? -5.671 0.773 42.183 1.00 95.38 94 GLY A C 1
ATOM 751 O O . GLY A 1 94 ? -5.165 -0.339 42.008 1.00 95.38 94 GLY A O 1
ATOM 752 N N . THR A 1 95 ? -6.771 0.934 42.928 1.00 95.75 95 THR A N 1
ATOM 753 C CA . THR A 1 95 ? -7.430 -0.163 43.654 1.00 95.75 95 THR A CA 1
ATOM 754 C C . THR A 1 95 ? -7.863 -1.277 42.705 1.00 95.75 95 THR A C 1
ATOM 756 O O . THR A 1 95 ? -7.458 -2.420 42.905 1.00 95.75 95 THR A O 1
ATOM 759 N N . PHE A 1 96 ? -8.606 -0.963 41.640 1.00 94.44 96 PHE A N 1
ATOM 760 C CA . PHE A 1 96 ? -9.072 -1.954 40.662 1.00 94.44 96 PHE A CA 1
ATOM 761 C C . PHE A 1 96 ? -7.921 -2.764 40.047 1.00 94.44 96 PHE A C 1
ATOM 763 O O . PHE A 1 96 ? -7.942 -3.995 40.051 1.00 94.44 96 PHE A O 1
ATOM 770 N N . ARG A 1 97 ? -6.874 -2.081 39.570 1.00 94.25 97 ARG A N 1
ATOM 771 C CA . ARG A 1 97 ? -5.712 -2.726 38.943 1.00 94.25 97 ARG A CA 1
ATOM 772 C C . ARG A 1 97 ? -4.953 -3.624 39.904 1.00 94.25 97 ARG A C 1
ATOM 774 O O . ARG A 1 97 ? -4.528 -4.699 39.492 1.00 94.25 97 ARG A O 1
ATOM 781 N N . SER A 1 98 ? -4.832 -3.219 41.167 1.00 95.69 98 SER A N 1
ATOM 782 C CA . SER A 1 98 ? -4.128 -4.005 42.185 1.00 95.69 98 SER A CA 1
ATOM 783 C C . SER A 1 98 ? -4.810 -5.333 42.539 1.00 95.69 98 SER A C 1
ATOM 785 O O . SER A 1 98 ? -4.177 -6.222 43.095 1.00 95.69 98 SER A O 1
ATOM 787 N N . ILE A 1 99 ? -6.102 -5.483 42.222 1.00 94.50 99 ILE A N 1
ATOM 788 C CA . ILE A 1 99 ? -6.845 -6.727 42.474 1.00 94.50 99 ILE A CA 1
ATOM 789 C C . ILE A 1 99 ? -6.532 -7.779 41.404 1.00 94.50 99 ILE A C 1
ATOM 791 O O . ILE A 1 99 ? -6.533 -8.972 41.698 1.00 94.50 99 ILE A O 1
ATOM 795 N N . VAL A 1 100 ? -6.301 -7.347 40.161 1.00 84.81 100 VAL A N 1
ATOM 796 C CA . VAL A 1 100 ? -6.319 -8.243 38.992 1.00 84.81 100 VAL A CA 1
ATOM 797 C C . VAL A 1 100 ? -4.987 -8.282 38.245 1.00 84.81 100 VAL A C 1
ATOM 799 O O . VAL A 1 100 ? -4.574 -9.346 37.798 1.00 84.81 100 VAL A O 1
ATOM 802 N N . TRP A 1 101 ? -4.324 -7.138 38.078 1.00 93.12 101 TRP A N 1
ATOM 803 C CA . TRP A 1 101 ? -3.294 -6.964 37.047 1.00 93.12 101 TRP A CA 1
ATOM 804 C C . TRP A 1 101 ? -1.903 -6.641 37.584 1.00 93.12 101 TRP A C 1
ATOM 806 O O . TRP A 1 101 ? -0.915 -6.947 36.923 1.00 93.12 101 TRP A O 1
ATOM 816 N N . VAL A 1 102 ? -1.808 -6.005 38.750 1.00 95.56 102 VAL A N 1
ATOM 817 C CA . VAL A 1 102 ? -0.533 -5.559 39.328 1.00 95.56 102 VAL A CA 1
ATOM 818 C C . VAL A 1 102 ? -0.500 -5.787 40.831 1.00 95.56 102 VAL A C 1
ATOM 820 O O . VAL A 1 102 ? -1.539 -5.888 41.471 1.00 95.56 102 VAL A O 1
ATOM 823 N N . GLN A 1 103 ? 0.699 -5.867 41.405 1.00 96.81 103 GLN A N 1
ATOM 824 C CA . GLN A 1 103 ? 0.869 -6.241 42.808 1.00 96.81 103 GLN A CA 1
ATOM 825 C C . GLN A 1 103 ? 0.423 -5.145 43.785 1.00 96.81 103 GLN A C 1
ATOM 827 O O . GLN A 1 103 ? -0.077 -5.449 44.867 1.00 96.81 103 GLN A O 1
ATOM 832 N N . THR A 1 104 ? 0.625 -3.870 43.440 1.00 97.81 104 THR A N 1
ATOM 833 C CA . THR A 1 104 ? 0.388 -2.748 44.357 1.00 97.81 104 THR A CA 1
ATOM 834 C C . THR A 1 104 ? -0.582 -1.724 43.777 1.00 97.81 104 THR A C 1
ATOM 836 O O . THR A 1 104 ? -0.711 -1.577 42.562 1.00 97.81 104 THR A O 1
ATOM 839 N N . LYS A 1 105 ? -1.254 -0.953 44.644 1.00 97.50 105 LYS A N 1
ATOM 840 C CA . LYS A 1 105 ? -2.070 0.190 44.198 1.00 97.50 105 LYS A CA 1
ATOM 841 C C . LYS A 1 105 ? -1.237 1.243 43.474 1.00 97.50 105 LYS A C 1
ATOM 843 O O . LYS A 1 105 ? -1.736 1.873 42.555 1.00 97.50 105 LYS A O 1
ATOM 848 N N . GLU A 1 106 ? 0.025 1.416 43.854 1.00 97.62 106 GLU A N 1
ATOM 849 C CA . GLU A 1 106 ? 0.905 2.384 43.198 1.00 97.62 106 GLU A CA 1
ATOM 850 C C . GLU A 1 106 ? 1.225 1.967 41.758 1.00 97.62 106 GLU A C 1
ATOM 852 O O . GLU A 1 106 ? 1.114 2.776 40.838 1.00 97.62 106 GLU A O 1
ATOM 857 N N . ASP A 1 107 ? 1.496 0.679 41.528 1.00 96.94 107 ASP A N 1
ATOM 858 C CA . ASP A 1 107 ? 1.559 0.123 40.171 1.00 96.94 107 ASP A CA 1
ATOM 859 C C . ASP A 1 107 ? 0.229 0.296 39.441 1.00 96.94 107 ASP A C 1
ATOM 861 O O . ASP A 1 107 ? 0.215 0.598 38.252 1.00 96.94 107 ASP A O 1
ATOM 865 N N . GLY A 1 108 ? -0.891 0.160 40.155 1.00 96.38 108 GLY A N 1
ATOM 866 C CA . GLY A 1 108 ? -2.228 0.339 39.601 1.00 96.38 108 GLY A CA 1
ATOM 867 C C . GLY A 1 108 ? -2.487 1.754 39.096 1.00 96.38 108 GLY A C 1
ATOM 868 O O . GLY A 1 108 ? -3.042 1.920 38.011 1.00 96.38 108 GLY A O 1
ATOM 869 N N . LYS A 1 109 ? -2.032 2.772 39.832 1.00 96.62 109 LYS A N 1
ATOM 870 C CA . LYS A 1 109 ? -2.092 4.172 39.390 1.00 96.62 109 LYS A CA 1
ATOM 871 C C . LYS A 1 109 ? -1.228 4.398 38.156 1.00 96.62 109 LYS A C 1
ATOM 873 O O . LYS A 1 109 ? -1.692 5.006 37.196 1.00 96.62 109 LYS A O 1
ATOM 878 N N . ARG A 1 110 ? 0.013 3.887 38.162 1.00 95.94 110 ARG A N 1
ATOM 879 C CA . ARG A 1 110 ? 0.925 3.980 37.008 1.00 95.94 110 ARG A CA 1
ATOM 880 C C . ARG A 1 110 ? 0.329 3.313 35.772 1.00 95.94 110 ARG A C 1
ATOM 882 O O . ARG A 1 110 ? 0.404 3.878 34.686 1.00 95.94 110 ARG A O 1
ATOM 889 N N . TYR A 1 11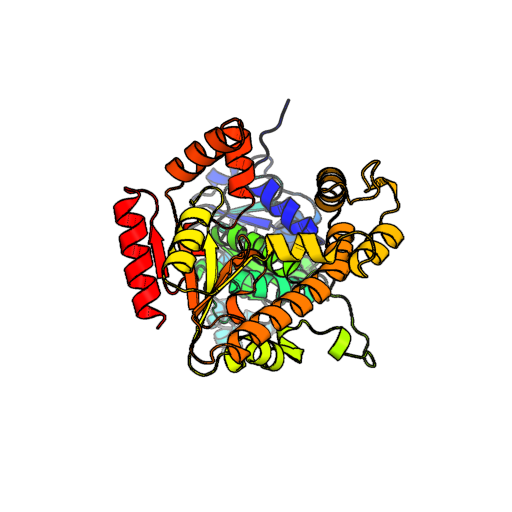1 ? -0.301 2.154 35.956 1.00 94.88 111 TYR A N 1
ATOM 890 C CA . TYR A 1 111 ? -1.011 1.432 34.907 1.00 94.88 111 TYR A CA 1
ATOM 891 C C . TYR A 1 111 ? -2.122 2.298 34.309 1.00 94.88 111 TYR A C 1
ATOM 893 O O . TYR A 1 111 ? -2.145 2.514 33.101 1.00 94.88 111 TYR A O 1
ATOM 901 N N . GLU A 1 112 ? -3.037 2.817 35.135 1.00 93.81 112 GLU A N 1
ATOM 902 C CA . GLU A 1 112 ? -4.180 3.573 34.614 1.00 93.81 112 GLU A CA 1
ATOM 903 C C . GLU A 1 112 ? -3.797 4.908 33.981 1.00 93.81 112 GLU A C 1
ATOM 905 O O . GLU A 1 112 ? -4.415 5.310 32.991 1.00 93.81 112 GLU A O 1
ATOM 910 N N . ALA A 1 113 ? -2.762 5.565 34.507 1.00 93.38 113 ALA A N 1
ATOM 911 C CA . ALA A 1 113 ? -2.212 6.790 33.937 1.00 93.38 113 ALA A CA 1
ATOM 912 C C . ALA A 1 113 ? -1.558 6.569 32.561 1.00 93.38 113 ALA A C 1
ATOM 914 O O . ALA A 1 113 ? -1.481 7.504 31.767 1.00 93.38 113 ALA A O 1
ATOM 915 N N . ALA A 1 114 ? -1.103 5.347 32.261 1.00 93.50 114 ALA A N 1
ATOM 916 C CA . ALA A 1 114 ? -0.471 5.008 30.989 1.00 93.50 114 ALA A CA 1
ATOM 917 C C . ALA A 1 114 ? -1.470 4.710 29.856 1.00 93.50 114 ALA A C 1
ATOM 919 O O . ALA A 1 114 ? -1.042 4.625 28.705 1.00 93.50 114 ALA A O 1
ATOM 920 N N . ILE A 1 115 ? -2.768 4.550 30.159 1.00 94.94 115 ILE A N 1
ATOM 921 C CA . ILE A 1 115 ? -3.832 4.262 29.182 1.00 94.94 115 ILE A CA 1
ATOM 922 C C . ILE A 1 115 ? -4.352 5.574 28.567 1.00 94.94 115 ILE A C 1
ATOM 924 O O . ILE A 1 115 ? -5.010 6.354 29.269 1.00 94.94 115 ILE A O 1
ATOM 928 N N . PRO A 1 116 ? -4.141 5.818 27.258 1.00 94.56 116 PRO A N 1
ATOM 929 C CA . PRO A 1 116 ? -4.738 6.956 26.564 1.00 94.56 116 PRO A CA 1
ATOM 930 C C . PRO A 1 116 ? -6.267 6.902 26.563 1.00 94.56 116 PRO A C 1
ATOM 932 O O . PRO A 1 116 ? -6.878 5.842 26.415 1.00 94.56 116 PRO A O 1
ATOM 935 N N . ARG A 1 117 ? -6.909 8.060 26.687 1.00 95.19 117 ARG A N 1
ATOM 936 C CA . ARG A 1 117 ? -8.370 8.179 26.651 1.00 95.19 117 ARG A CA 1
ATOM 937 C C . ARG A 1 117 ? -8.766 9.395 25.842 1.00 95.19 117 ARG A C 1
ATOM 939 O O . ARG A 1 117 ? -8.098 10.427 25.913 1.00 95.19 117 ARG A O 1
ATOM 946 N N . ILE A 1 118 ? -9.852 9.269 25.090 1.00 96.12 118 ILE A N 1
ATOM 947 C CA . ILE A 1 118 ? -10.472 10.414 24.429 1.00 96.12 118 ILE A CA 1
ATOM 948 C C . ILE A 1 118 ? -11.016 11.356 25.510 1.00 96.12 118 ILE A C 1
ATOM 950 O O . ILE A 1 118 ? -11.506 10.915 26.552 1.00 96.12 118 ILE A O 1
ATOM 954 N N . LYS A 1 119 ? -10.883 12.666 25.283 1.00 94.50 119 LYS A N 1
ATOM 955 C CA . LYS A 1 119 ? -11.326 13.686 26.234 1.00 94.50 119 LYS A CA 1
ATOM 956 C C . LYS A 1 119 ? -12.845 13.617 26.423 1.00 94.50 119 LYS A C 1
ATOM 958 O O . LYS A 1 119 ? -13.592 13.509 25.453 1.00 94.50 119 LYS A O 1
ATOM 963 N N . THR A 1 120 ? -13.290 13.723 27.671 1.00 95.62 120 THR A N 1
ATOM 964 C CA . THR A 1 120 ? -14.713 13.738 28.018 1.00 95.62 120 THR A CA 1
ATOM 965 C C . THR A 1 120 ? -15.416 15.020 27.572 1.00 95.62 120 THR A C 1
ATOM 967 O O . THR A 1 120 ? -14.793 16.074 27.409 1.00 95.62 120 THR A O 1
ATOM 970 N N . GLY A 1 121 ? -16.734 14.923 27.376 1.00 93.25 121 GLY A N 1
ATOM 971 C CA . GLY A 1 121 ? -17.607 16.055 27.040 1.00 93.25 121 GLY A CA 1
ATOM 972 C C . GLY A 1 121 ? -17.702 16.389 25.549 1.00 93.25 121 GLY A C 1
ATOM 973 O O . GLY A 1 121 ? -18.395 17.337 25.201 1.00 93.25 121 GLY A O 1
ATOM 974 N N . GLN A 1 122 ? -17.020 15.633 24.681 1.00 95.06 122 GLN A N 1
ATOM 975 C CA . GLN A 1 122 ? -17.125 15.792 23.226 1.00 95.06 122 GLN A CA 1
ATOM 976 C C . GLN A 1 122 ? -18.194 14.881 22.605 1.00 95.06 122 GLN A C 1
ATOM 978 O O . GLN A 1 122 ? -18.823 15.270 21.627 1.00 95.06 122 GLN A O 1
ATOM 983 N N . TYR A 1 123 ? -18.390 13.681 23.156 1.00 97.38 123 TYR A N 1
ATOM 984 C CA . TYR A 1 123 ? -19.239 12.648 22.567 1.00 97.38 123 TYR A CA 1
ATOM 985 C C . TYR A 1 123 ? -20.152 12.008 23.606 1.00 97.38 123 TYR A C 1
ATOM 987 O O . TYR A 1 123 ? -19.761 11.818 24.758 1.00 97.38 123 TYR A O 1
ATOM 995 N N . GLU A 1 124 ? -21.347 11.626 23.166 1.00 98.00 124 GLU A N 1
ATOM 996 C CA . GLU A 1 124 ? -22.361 10.961 23.989 1.00 98.00 124 GLU A CA 1
ATOM 997 C C . GLU A 1 124 ? -22.636 9.519 23.545 1.00 98.00 124 GLU A C 1
ATOM 999 O O . GLU A 1 124 ? -23.159 8.720 24.326 1.00 98.00 124 GLU A O 1
ATOM 1004 N N . ALA A 1 125 ? -22.276 9.163 22.308 1.00 98.12 125 ALA A N 1
ATOM 1005 C CA . ALA A 1 125 ? -22.502 7.832 21.763 1.00 98.12 125 ALA A CA 1
ATOM 1006 C C . ALA A 1 125 ? -21.460 7.434 20.708 1.00 98.12 125 ALA A C 1
ATOM 1008 O O . ALA A 1 125 ? -20.672 8.246 20.221 1.00 98.12 125 ALA A O 1
ATOM 1009 N N . VAL A 1 126 ? -21.486 6.157 20.337 1.00 98.06 126 VAL A N 1
ATOM 1010 C CA . VAL A 1 126 ? -20.704 5.570 19.249 1.00 98.06 126 VAL A CA 1
ATOM 1011 C C . VAL A 1 126 ? -21.603 4.697 18.375 1.00 98.06 126 VAL A C 1
ATOM 1013 O O . VAL A 1 126 ? -22.458 3.965 18.876 1.00 98.06 126 VAL A O 1
ATOM 1016 N N . ALA A 1 127 ? -21.395 4.752 17.062 1.00 98.50 127 ALA A N 1
ATOM 1017 C CA . ALA A 1 127 ? -21.975 3.821 16.103 1.00 98.50 127 ALA A CA 1
ATOM 1018 C C . ALA A 1 127 ? -20.866 2.993 15.447 1.00 98.50 127 ALA A C 1
ATOM 1020 O O . ALA A 1 127 ? -19.816 3.519 15.074 1.00 98.50 127 ALA A O 1
ATOM 1021 N N . MET A 1 128 ? -21.101 1.691 15.301 1.00 98.62 128 MET A N 1
ATOM 1022 C CA . MET A 1 128 ? -20.188 0.766 14.643 1.00 98.62 128 MET A CA 1
ATOM 1023 C C . MET A 1 128 ? -20.936 -0.106 13.637 1.00 98.62 128 MET A C 1
ATOM 1025 O O . MET A 1 128 ? -22.036 -0.570 13.920 1.00 98.62 128 MET A O 1
ATOM 1029 N N . ALA A 1 129 ? -20.357 -0.339 12.464 1.00 98.44 129 ALA A N 1
ATOM 1030 C CA . ALA A 1 129 ? -20.998 -1.115 11.403 1.00 98.44 129 ALA A CA 1
ATOM 1031 C C . ALA A 1 129 ? -19.970 -1.775 10.473 1.00 98.44 129 ALA A C 1
ATOM 1033 O O . ALA A 1 129 ? -18.824 -1.321 10.417 1.00 98.44 129 ALA A O 1
ATOM 1034 N N . PRO A 1 130 ? -20.333 -2.830 9.724 1.00 98.19 130 PRO A N 1
ATOM 1035 C CA . PRO A 1 130 ? -19.427 -3.417 8.749 1.00 98.19 130 PRO A CA 1
ATOM 1036 C C . PRO A 1 130 ? -19.218 -2.420 7.608 1.00 98.19 130 PRO A C 1
ATOM 1038 O O . PRO A 1 130 ? -20.165 -2.018 6.931 1.00 98.19 130 PRO A O 1
ATOM 1041 N N . LEU A 1 131 ? -17.967 -2.013 7.393 1.00 97.44 131 LEU A N 1
ATOM 1042 C CA . LEU A 1 131 ? -17.626 -0.932 6.464 1.00 97.44 131 LEU A CA 1
ATOM 1043 C C . LEU A 1 131 ? -18.053 -1.233 5.017 1.00 97.44 131 LEU A C 1
ATOM 1045 O O . LEU A 1 131 ? -18.375 -0.322 4.261 1.00 97.44 131 LEU A O 1
ATOM 1049 N N . VAL A 1 132 ? -18.094 -2.516 4.648 1.00 96.25 132 VAL A N 1
ATOM 1050 C CA . VAL A 1 132 ? -18.451 -2.993 3.303 1.00 96.25 132 VAL A CA 1
ATOM 1051 C C . VAL A 1 132 ? -19.869 -2.607 2.859 1.00 96.25 132 VAL A C 1
ATOM 1053 O O . VAL A 1 132 ? -20.146 -2.647 1.666 1.00 96.25 132 VAL A O 1
ATOM 1056 N N . TYR A 1 133 ? -20.760 -2.238 3.785 1.00 95.38 133 TYR A N 1
ATOM 1057 C CA . TYR A 1 133 ? -22.144 -1.857 3.475 1.00 95.38 133 TYR A CA 1
ATOM 1058 C C . TYR A 1 133 ? -22.369 -0.348 3.349 1.00 95.38 133 TYR A C 1
ATOM 1060 O O . TYR A 1 133 ? -23.520 0.082 3.320 1.00 95.38 133 TYR A O 1
ATOM 1068 N N . ASP A 1 134 ? -21.295 0.447 3.293 1.00 94.69 134 ASP A N 1
ATOM 1069 C CA . ASP A 1 134 ? -21.352 1.914 3.247 1.00 94.69 134 ASP A CA 1
ATOM 1070 C C . ASP A 1 134 ? -22.276 2.518 4.328 1.00 94.69 134 ASP A C 1
ATOM 1072 O O . ASP A 1 134 ? -23.190 3.285 4.016 1.00 94.69 134 ASP A O 1
ATOM 1076 N N . PRO A 1 135 ? -22.074 2.171 5.614 1.00 94.31 135 PRO A N 1
ATOM 1077 C CA . PRO A 1 135 ? -23.043 2.488 6.663 1.00 94.31 135 PRO A CA 1
ATOM 1078 C C . PRO A 1 135 ? -23.134 3.991 6.970 1.00 94.31 135 PRO A C 1
ATOM 1080 O O . PRO A 1 135 ? -24.214 4.513 7.239 1.00 94.31 135 PRO A O 1
ATOM 1083 N N . PHE A 1 136 ? -21.992 4.676 6.964 1.00 95.38 136 PHE A N 1
ATOM 1084 C CA . PHE A 1 136 ? -21.802 6.106 7.215 1.00 95.38 136 PHE A CA 1
ATOM 1085 C C . PHE A 1 136 ? -20.336 6.459 6.915 1.00 95.38 136 PHE A C 1
ATOM 1087 O O . PHE A 1 136 ? -19.515 5.558 6.751 1.00 95.38 136 PHE A O 1
ATOM 1094 N N . GLU A 1 137 ? -19.983 7.750 6.900 1.00 96.25 137 GLU A N 1
ATOM 1095 C CA . GLU A 1 137 ? -18.571 8.167 6.923 1.00 96.25 137 GLU A CA 1
ATOM 1096 C C . GLU A 1 137 ? -18.001 7.955 8.341 1.00 96.25 137 GLU A C 1
ATOM 1098 O O . GLU A 1 137 ? -18.512 8.593 9.279 1.00 96.25 137 GLU A O 1
ATOM 1103 N N . PRO A 1 138 ? -17.029 7.037 8.527 1.00 97.62 138 PRO A N 1
ATOM 1104 C CA . PRO A 1 138 ? -16.453 6.733 9.831 1.00 97.62 138 PRO A CA 1
ATOM 1105 C C . PRO A 1 138 ? -15.324 7.699 10.194 1.00 97.62 138 PRO A C 1
ATOM 1107 O O . PRO A 1 138 ? -14.689 8.282 9.320 1.00 97.62 138 PRO A O 1
ATOM 1110 N N . ASP A 1 139 ? -15.019 7.790 11.485 1.00 97.62 139 ASP A N 1
ATOM 1111 C CA . ASP A 1 139 ? -13.803 8.452 11.970 1.00 97.62 139 ASP A CA 1
ATOM 1112 C C . ASP A 1 139 ? -12.620 7.475 11.927 1.00 97.62 139 ASP A C 1
ATOM 1114 O O . ASP A 1 139 ? -11.509 7.812 11.507 1.00 97.62 139 ASP A O 1
ATOM 1118 N N . ILE A 1 140 ? -12.881 6.227 12.334 1.00 98.31 140 ILE A N 1
ATOM 1119 C CA . ILE A 1 140 ? -11.892 5.157 12.472 1.00 98.31 140 ILE A CA 1
ATOM 1120 C C . ILE A 1 140 ? -12.402 3.890 11.789 1.00 98.31 140 ILE A C 1
ATOM 1122 O O . ILE A 1 140 ? -13.588 3.565 11.841 1.00 98.31 140 ILE A O 1
ATOM 1126 N N . VAL A 1 141 ? -11.485 3.141 11.185 1.00 98.56 141 VAL A N 1
ATOM 1127 C CA . VAL A 1 141 ? -11.722 1.784 10.695 1.00 98.56 141 VAL A CA 1
ATOM 1128 C C . VAL A 1 141 ? -10.854 0.808 11.477 1.00 98.56 141 VAL A C 1
ATOM 1130 O O . VAL A 1 141 ? -9.636 0.970 11.525 1.00 98.56 141 VAL A O 1
ATOM 1133 N N . LEU A 1 142 ? -11.465 -0.217 12.074 1.00 98.44 142 LEU A N 1
ATOM 1134 C CA . LEU A 1 142 ? -10.740 -1.308 12.729 1.00 98.44 142 LEU A CA 1
ATOM 1135 C C . LEU A 1 142 ? -10.603 -2.487 11.775 1.00 98.44 142 LEU A C 1
ATOM 1137 O O . LEU A 1 142 ? -11.594 -2.991 11.242 1.00 98.44 142 LEU A O 1
ATOM 1141 N N . ILE A 1 143 ? -9.374 -2.953 11.597 1.00 98.19 143 ILE A N 1
ATOM 1142 C CA . ILE A 1 143 ? -9.041 -4.121 10.792 1.00 98.19 143 ILE A CA 1
ATOM 1143 C C . ILE A 1 143 ? -8.393 -5.150 11.706 1.00 98.19 143 ILE A C 1
ATOM 1145 O O . ILE A 1 143 ? -7.403 -4.868 12.378 1.00 98.19 143 ILE A O 1
ATOM 1149 N N . TYR A 1 144 ? -8.944 -6.358 11.696 1.00 97.88 144 TYR A N 1
ATOM 1150 C CA . TYR A 1 144 ? -8.363 -7.508 12.370 1.00 97.88 144 TYR A CA 1
ATOM 1151 C C . TYR A 1 144 ? -7.780 -8.469 11.341 1.00 97.88 144 TYR A C 1
ATOM 1153 O O . TYR A 1 144 ? -8.376 -8.719 10.292 1.00 97.88 144 TYR A O 1
ATOM 1161 N N . GLY A 1 145 ? -6.619 -9.021 11.658 1.00 97.56 145 GLY A N 1
ATOM 1162 C CA . GLY A 1 145 ? -5.872 -9.893 10.763 1.00 97.56 145 GLY A CA 1
ATOM 1163 C C . GLY A 1 145 ? -4.663 -10.494 11.459 1.00 97.56 145 GLY A C 1
ATOM 1164 O O . GLY A 1 145 ? -4.285 -10.068 12.546 1.00 97.56 145 GLY A O 1
ATOM 1165 N N . ASN A 1 146 ? -4.058 -11.499 10.844 1.00 97.69 146 ASN A N 1
ATOM 1166 C CA . ASN A 1 146 ? -2.865 -12.135 11.386 1.00 97.69 146 ASN A CA 1
ATOM 1167 C C . ASN A 1 146 ? -1.588 -11.309 11.141 1.00 97.69 146 ASN A C 1
ATOM 1169 O O . ASN A 1 146 ? -1.612 -10.374 10.335 1.00 97.69 146 ASN A O 1
ATOM 1173 N N . PRO A 1 147 ? -0.451 -11.636 11.789 1.00 97.19 147 PRO A N 1
ATOM 1174 C CA . PRO A 1 147 ? 0.800 -10.908 11.590 1.00 97.19 147 PRO A CA 1
ATOM 1175 C C . PRO A 1 147 ? 1.230 -10.779 10.122 1.00 97.19 147 PRO A C 1
ATOM 1177 O O . PRO A 1 147 ? 1.745 -9.735 9.730 1.00 97.19 147 PRO A O 1
ATOM 1180 N N . ALA A 1 148 ? 0.969 -11.795 9.290 1.00 97.38 148 ALA A N 1
ATOM 1181 C CA . ALA A 1 148 ? 1.283 -11.754 7.862 1.00 97.38 148 ALA A CA 1
ATOM 1182 C C . ALA A 1 148 ? 0.401 -10.754 7.089 1.00 97.38 148 ALA A C 1
ATOM 1184 O O . ALA A 1 148 ? 0.882 -10.088 6.177 1.00 97.38 148 ALA A O 1
ATOM 1185 N N . GLN A 1 149 ? -0.873 -10.611 7.453 1.00 98.06 149 GLN A N 1
ATOM 1186 C CA . GLN A 1 149 ? -1.753 -9.577 6.901 1.00 98.06 149 GLN A CA 1
ATOM 1187 C C . GLN A 1 149 ? -1.350 -8.184 7.408 1.00 98.06 149 GLN A C 1
ATOM 1189 O O . GLN A 1 149 ? -1.300 -7.238 6.623 1.00 98.06 149 GLN A O 1
ATOM 1194 N N . MET A 1 150 ? -1.002 -8.061 8.694 1.00 97.25 150 MET A N 1
ATOM 1195 C CA . MET A 1 150 ? -0.617 -6.778 9.290 1.00 97.25 150 MET A CA 1
ATOM 1196 C C . MET A 1 150 ? 0.683 -6.227 8.725 1.00 97.25 150 MET A C 1
ATOM 1198 O O . MET A 1 150 ? 0.740 -5.036 8.443 1.00 97.25 150 MET A O 1
ATOM 1202 N N . ILE A 1 151 ? 1.706 -7.057 8.501 1.00 96.94 151 ILE A N 1
ATOM 1203 C CA . ILE A 1 151 ? 2.965 -6.562 7.926 1.00 96.94 151 ILE A CA 1
ATOM 1204 C C . ILE A 1 151 ? 2.772 -6.035 6.499 1.00 96.94 151 ILE A C 1
ATOM 1206 O O . ILE A 1 151 ? 3.390 -5.046 6.117 1.00 96.94 151 ILE A O 1
ATOM 1210 N N . LEU A 1 152 ? 1.862 -6.632 5.723 1.00 97.38 152 LEU A N 1
ATOM 1211 C CA . LEU A 1 152 ? 1.509 -6.128 4.395 1.00 97.38 152 LEU A CA 1
ATOM 1212 C C . LEU A 1 152 ? 0.754 -4.800 4.475 1.00 97.38 152 LEU A C 1
ATOM 1214 O O . LEU A 1 152 ? 1.040 -3.897 3.694 1.00 97.38 152 LEU A O 1
ATOM 1218 N N . LEU A 1 153 ? -0.166 -4.656 5.432 1.00 97.12 153 LEU A N 1
ATOM 1219 C CA . LEU A 1 153 ? -0.888 -3.405 5.660 1.00 97.12 153 LEU A CA 1
ATOM 1220 C C . LEU A 1 153 ? 0.040 -2.281 6.158 1.00 97.12 153 LEU A C 1
ATOM 1222 O O . LEU A 1 153 ? -0.075 -1.152 5.688 1.00 97.12 153 LEU A O 1
ATOM 1226 N N . ILE A 1 154 ? 0.996 -2.592 7.043 1.00 96.94 154 ILE A N 1
ATOM 1227 C CA . ILE A 1 154 ? 2.046 -1.660 7.486 1.00 96.94 154 ILE A CA 1
ATOM 1228 C C . ILE A 1 154 ? 2.871 -1.195 6.286 1.00 96.94 154 ILE A C 1
ATOM 1230 O O . ILE A 1 154 ? 2.950 0.004 6.035 1.00 96.94 154 ILE A O 1
ATOM 1234 N N . ASN A 1 155 ? 3.425 -2.131 5.508 1.00 96.75 155 ASN A N 1
ATOM 1235 C CA . ASN A 1 155 ? 4.228 -1.801 4.330 1.00 96.75 155 ASN A CA 1
ATOM 1236 C C . ASN A 1 155 ? 3.429 -0.972 3.314 1.00 96.75 155 ASN A C 1
ATOM 1238 O O . ASN A 1 155 ? 3.976 -0.068 2.692 1.00 96.75 155 ASN A O 1
ATOM 1242 N N . ALA A 1 156 ? 2.133 -1.255 3.153 1.00 96.56 156 ALA A N 1
ATOM 1243 C CA . ALA A 1 156 ? 1.261 -0.504 2.259 1.00 96.56 156 ALA A CA 1
ATOM 1244 C C . ALA A 1 156 ? 1.079 0.947 2.721 1.00 96.56 156 ALA A C 1
ATOM 1246 O O . ALA A 1 156 ? 1.174 1.871 1.919 1.00 96.56 156 ALA A O 1
ATOM 1247 N N . LEU A 1 157 ? 0.855 1.154 4.017 1.00 95.69 157 LEU A N 1
ATOM 1248 C CA . LEU A 1 157 ? 0.728 2.484 4.609 1.00 95.69 157 LEU A CA 1
ATOM 1249 C C . LEU A 1 157 ? 2.056 3.253 4.628 1.00 95.69 157 LEU A C 1
ATOM 1251 O O . LEU A 1 157 ? 2.034 4.476 4.571 1.00 95.69 157 LEU A O 1
ATOM 1255 N N . GLN A 1 158 ? 3.189 2.556 4.696 1.00 95.50 158 GLN A N 1
ATOM 1256 C CA . GLN A 1 158 ? 4.531 3.146 4.673 1.00 95.50 158 GLN A CA 1
ATOM 1257 C C . GLN A 1 158 ? 5.081 3.371 3.258 1.00 95.50 158 GLN A C 1
ATOM 1259 O O . GLN A 1 158 ? 6.144 3.973 3.113 1.00 95.50 158 GLN A O 1
ATOM 1264 N N . PHE A 1 159 ? 4.391 2.880 2.223 1.00 90.25 159 PHE A N 1
ATOM 1265 C CA . PHE A 1 159 ? 4.843 3.000 0.838 1.00 90.25 159 PHE A CA 1
ATOM 1266 C C . PHE A 1 159 ? 4.915 4.467 0.377 1.00 90.25 159 PHE A C 1
ATOM 1268 O O . PHE A 1 159 ? 5.874 4.865 -0.279 1.00 90.25 159 PHE A O 1
ATOM 1275 N N . GLU A 1 160 ? 3.912 5.264 0.747 1.00 85.94 160 GLU A N 1
ATOM 1276 C CA . GLU A 1 160 ? 3.869 6.722 0.572 1.00 85.94 160 GLU A CA 1
ATOM 1277 C C . GLU A 1 160 ? 4.144 7.382 1.938 1.00 85.94 160 GLU A C 1
ATOM 1279 O O . GLU A 1 160 ? 3.594 6.937 2.946 1.00 85.94 160 GLU A O 1
ATOM 1284 N N . ASP A 1 161 ? 4.946 8.451 1.987 1.00 86.00 161 ASP A N 1
ATOM 1285 C CA . ASP A 1 161 ? 5.301 9.186 3.219 1.00 86.00 161 ASP A CA 1
ATOM 1286 C C . ASP A 1 161 ? 5.818 8.272 4.344 1.00 86.00 161 ASP A C 1
ATOM 1288 O O . ASP A 1 161 ? 5.209 8.165 5.411 1.00 86.00 161 ASP A O 1
ATOM 1292 N N . TYR A 1 162 ? 6.924 7.568 4.084 1.00 91.62 162 TYR A N 1
ATOM 1293 C CA . TYR A 1 162 ? 7.477 6.594 5.023 1.00 91.62 162 TYR A CA 1
ATOM 1294 C C . TYR A 1 162 ? 7.672 7.190 6.427 1.00 91.62 162 TYR A C 1
ATOM 1296 O O . TYR A 1 162 ? 8.432 8.137 6.630 1.00 91.62 162 TYR A O 1
ATOM 1304 N N . GLU A 1 163 ? 7.039 6.560 7.412 1.00 88.75 163 GLU A N 1
ATOM 1305 C CA . GLU A 1 163 ? 7.223 6.843 8.830 1.00 88.75 163 GLU A CA 1
ATOM 1306 C C . GLU A 1 163 ? 7.253 5.522 9.602 1.00 88.75 163 GLU A C 1
ATOM 1308 O O . GLU A 1 163 ? 6.477 4.602 9.332 1.00 88.75 163 GLU A O 1
ATOM 1313 N N . VAL A 1 164 ? 8.137 5.420 10.596 1.00 88.44 164 VAL A N 1
ATOM 1314 C CA . VAL A 1 164 ? 8.151 4.272 11.509 1.00 88.44 164 VAL A CA 1
ATOM 1315 C C . VAL A 1 164 ? 6.873 4.281 12.350 1.00 88.44 164 VAL A C 1
ATOM 1317 O O . VAL A 1 164 ? 6.633 5.212 13.117 1.00 88.44 164 VAL A O 1
ATOM 1320 N N . MET A 1 165 ? 6.066 3.223 12.247 1.00 87.69 165 MET A N 1
ATOM 1321 C CA . MET A 1 165 ? 4.886 3.060 13.097 1.00 87.69 165 MET A CA 1
ATOM 1322 C C . MET A 1 165 ? 5.290 2.642 14.510 1.00 87.69 165 MET A C 1
ATOM 1324 O O . MET A 1 165 ? 6.101 1.733 14.694 1.00 87.69 165 MET A O 1
ATOM 1328 N N . GLN A 1 166 ? 4.696 3.280 15.517 1.00 81.81 166 GLN A N 1
ATOM 1329 C CA . GLN A 1 166 ? 4.886 2.895 16.911 1.00 81.81 166 GLN A CA 1
ATOM 1330 C C . GLN A 1 166 ? 3.863 1.834 17.316 1.00 81.81 166 GLN A C 1
ATOM 1332 O O . GLN A 1 166 ? 2.664 1.978 17.082 1.00 81.81 166 GLN A O 1
ATOM 1337 N N . PHE A 1 167 ? 4.356 0.770 17.943 1.00 84.44 167 PHE A N 1
ATOM 1338 C CA . PHE A 1 167 ? 3.539 -0.300 18.498 1.00 84.44 167 PHE A CA 1
ATOM 1339 C C . PHE A 1 167 ? 3.418 -0.119 20.015 1.00 84.44 167 PHE A C 1
ATOM 1341 O O . PHE A 1 167 ? 4.429 0.007 20.710 1.00 84.44 167 PHE A O 1
ATOM 1348 N N . HIS A 1 168 ? 2.187 -0.114 20.528 1.00 84.88 168 HIS A N 1
ATOM 1349 C CA . HIS A 1 168 ? 1.901 0.034 21.955 1.00 84.88 168 HIS A CA 1
ATOM 1350 C C . HIS A 1 168 ? 1.154 -1.191 22.486 1.00 84.88 168 HIS A C 1
ATOM 1352 O O . HIS A 1 168 ? 0.326 -1.779 21.790 1.00 84.88 168 HIS A O 1
ATOM 1358 N N . CYS A 1 169 ? 1.471 -1.576 23.723 1.00 86.81 169 CYS A N 1
ATOM 1359 C CA . CYS A 1 169 ? 0.826 -2.694 24.397 1.00 86.81 169 CYS A CA 1
ATOM 1360 C C . CYS A 1 169 ? 0.691 -2.411 25.895 1.00 86.81 169 CYS A C 1
ATOM 1362 O O . CYS A 1 169 ? 1.638 -2.565 26.670 1.00 86.81 169 CYS A O 1
ATOM 1364 N N . VAL A 1 170 ? -0.506 -2.008 26.298 1.00 82.12 170 VAL A N 1
ATOM 1365 C CA . VAL A 1 170 ? -0.986 -2.062 27.671 1.00 82.12 170 VAL A CA 1
ATOM 1366 C C . VAL A 1 170 ? -1.775 -3.365 27.806 1.00 82.12 170 VAL A C 1
ATOM 1368 O O . VAL A 1 170 ? -2.787 -3.565 27.143 1.00 82.12 170 VAL A O 1
ATOM 1371 N N . GLY A 1 171 ? -1.249 -4.321 28.582 1.00 83.38 171 GLY A N 1
ATOM 1372 C CA . GLY A 1 171 ? -1.684 -5.733 28.562 1.00 83.38 171 GLY A CA 1
ATOM 1373 C C . GLY A 1 171 ? -3.187 -5.997 28.792 1.00 83.38 171 GLY A C 1
ATOM 1374 O O . GLY A 1 171 ? -3.666 -7.100 28.532 1.00 83.38 171 GLY A O 1
ATOM 1375 N N . GLU A 1 172 ? -3.943 -4.999 29.246 1.00 88.88 172 GLU A N 1
ATOM 1376 C CA . GLU A 1 172 ? -5.402 -4.909 29.239 1.00 88.88 172 GLU A CA 1
ATOM 1377 C C . GLU A 1 172 ? -5.807 -3.497 28.791 1.00 88.88 172 GLU A C 1
ATOM 1379 O O . GLU A 1 172 ? -5.122 -2.539 29.128 1.00 88.88 172 GLU A O 1
ATOM 1384 N N . SER A 1 173 ? -6.933 -3.372 28.073 1.00 91.38 173 SER A N 1
ATOM 1385 C CA . SER A 1 173 ? -7.370 -2.153 27.364 1.00 91.38 173 SER A CA 1
ATOM 1386 C C . SER A 1 173 ? -6.671 -1.906 26.018 1.00 91.38 173 SER A C 1
ATOM 1388 O O . SER A 1 173 ? -6.451 -0.765 25.629 1.00 91.38 173 SER A O 1
ATOM 1390 N N . SER A 1 174 ? -6.412 -2.961 25.241 1.00 92.56 174 SER A N 1
ATOM 1391 C CA . SER A 1 174 ? -5.908 -2.879 23.851 1.00 92.56 174 SER A CA 1
ATOM 1392 C C . SER A 1 174 ? -6.755 -1.996 22.926 1.00 92.56 174 SER A C 1
ATOM 1394 O O . SER A 1 174 ? -6.243 -1.379 21.996 1.00 92.56 174 SER A O 1
ATOM 1396 N N . CYS A 1 175 ? -8.048 -1.850 23.212 1.00 90.44 175 CYS A N 1
ATOM 1397 C CA . CYS A 1 175 ? -8.907 -0.886 22.538 1.00 90.44 175 CYS A CA 1
ATOM 1398 C C . CYS A 1 175 ? -8.461 0.572 22.730 1.00 90.44 175 CYS A C 1
ATOM 1400 O O . CYS A 1 175 ? -8.678 1.378 21.836 1.00 90.44 175 CYS A O 1
ATOM 1402 N N . SER A 1 176 ? -7.811 0.926 23.839 1.00 94.94 176 SER A N 1
ATOM 1403 C CA . SER A 1 176 ? -7.165 2.232 23.996 1.00 94.94 176 SER A CA 1
ATOM 1404 C C . SER A 1 176 ? -5.942 2.359 23.081 1.00 94.94 176 SER A C 1
ATOM 1406 O O . SER A 1 176 ? -5.806 3.360 22.373 1.00 94.94 176 SER A O 1
ATOM 1408 N N . ASP A 1 177 ? -5.095 1.327 23.030 1.00 94.31 177 ASP A N 1
ATOM 1409 C CA . ASP A 1 177 ? -3.906 1.325 22.172 1.00 94.31 177 ASP A CA 1
ATOM 1410 C C . ASP A 1 177 ? -4.244 1.397 20.684 1.00 94.31 177 ASP A C 1
ATOM 1412 O O . ASP A 1 177 ? -3.531 2.064 19.942 1.00 94.31 177 ASP A O 1
ATOM 1416 N N . ALA A 1 178 ? -5.331 0.758 20.248 1.00 94.88 178 ALA A N 1
ATOM 1417 C CA . ALA A 1 178 ? -5.816 0.874 18.880 1.00 94.88 178 ALA A CA 1
ATOM 1418 C C . ALA A 1 178 ? -6.645 2.160 18.687 1.00 94.88 178 ALA A C 1
ATOM 1420 O O . ALA A 1 178 ? -6.232 3.072 17.978 1.00 94.88 178 ALA A O 1
ATOM 1421 N N . ILE A 1 179 ? -7.808 2.272 19.334 1.00 96.31 179 ILE A N 1
ATOM 1422 C CA . ILE A 1 179 ? -8.811 3.311 19.044 1.00 96.31 179 ILE A CA 1
ATOM 1423 C C . ILE A 1 179 ? -8.374 4.676 19.568 1.00 96.31 179 ILE A C 1
ATOM 1425 O O . ILE A 1 179 ? -8.297 5.628 18.795 1.00 96.31 179 ILE A O 1
ATOM 1429 N N . ALA A 1 180 ? -8.090 4.797 20.870 1.00 95.81 180 ALA A N 1
ATOM 1430 C CA . ALA A 1 180 ? -7.820 6.104 21.468 1.00 95.81 180 ALA A CA 1
ATOM 1431 C C . ALA A 1 180 ? -6.530 6.717 20.910 1.00 95.81 180 ALA A C 1
ATOM 1433 O O . ALA A 1 180 ? -6.518 7.901 20.587 1.00 95.81 180 ALA A O 1
ATOM 1434 N N . ARG A 1 181 ? -5.463 5.929 20.717 1.00 95.56 181 ARG A N 1
ATOM 1435 C CA . ARG A 1 181 ? -4.232 6.436 20.081 1.00 95.56 181 ARG A CA 1
ATOM 1436 C C . ARG A 1 181 ? -4.450 6.837 18.628 1.00 95.56 181 ARG A C 1
ATOM 1438 O O . ARG A 1 181 ? -3.975 7.899 18.235 1.00 95.56 181 ARG A O 1
ATOM 1445 N N . CYS A 1 182 ? -5.179 6.031 17.852 1.00 96.25 182 CYS A N 1
ATOM 1446 C CA . CYS A 1 182 ? -5.514 6.375 16.472 1.00 96.25 182 CYS A CA 1
ATOM 1447 C C . CYS A 1 182 ? -6.291 7.692 16.403 1.00 96.25 182 CYS A C 1
ATOM 1449 O O . CYS A 1 182 ? -5.950 8.565 15.607 1.00 96.25 182 CYS A O 1
ATOM 1451 N N . TYR A 1 183 ? -7.289 7.858 17.274 1.00 96.12 183 TYR A N 1
ATOM 1452 C CA . TYR A 1 183 ? -8.083 9.079 17.369 1.00 96.12 183 TYR A CA 1
ATOM 1453 C C . TYR A 1 183 ? -7.226 10.295 17.748 1.00 96.12 183 TYR A C 1
ATOM 1455 O O . TYR A 1 183 ? -7.244 11.310 17.060 1.00 96.12 183 TYR A O 1
ATOM 1463 N N . LEU A 1 184 ? -6.455 10.190 18.835 1.00 95.44 184 LEU A N 1
ATOM 1464 C CA . LEU A 1 184 ? -5.699 11.310 19.402 1.00 95.44 184 LEU A CA 1
ATOM 1465 C C . LEU A 1 184 ? -4.543 11.760 18.503 1.00 95.44 184 LEU A C 1
ATOM 1467 O O . LEU A 1 184 ? -4.261 12.953 18.427 1.00 95.44 184 LEU A O 1
ATOM 1471 N N . ASN A 1 185 ? -3.879 10.819 17.830 1.00 94.56 185 ASN A N 1
ATOM 1472 C CA . ASN A 1 185 ? -2.708 11.117 17.008 1.00 94.56 185 ASN A CA 1
ATOM 1473 C C . ASN A 1 185 ? -3.058 11.345 15.531 1.00 94.56 185 ASN A C 1
ATOM 1475 O O . ASN A 1 185 ? -2.218 11.848 14.789 1.00 94.56 185 ASN A O 1
ATOM 1479 N N . GLY A 1 186 ? -4.248 10.928 15.083 1.00 94.12 186 GLY A N 1
ATOM 1480 C CA . GLY A 1 186 ? -4.623 10.936 13.668 1.00 94.12 186 GLY A CA 1
ATOM 1481 C C . GLY A 1 186 ? -3.771 9.997 12.804 1.00 94.12 186 GLY A C 1
ATOM 1482 O O . GLY A 1 186 ? -3.624 10.238 11.607 1.00 94.12 186 GLY A O 1
ATOM 1483 N N . LYS A 1 187 ? -3.186 8.947 13.400 1.00 94.38 187 LYS A N 1
ATOM 1484 C CA . LYS A 1 187 ? -2.267 7.998 12.745 1.00 94.38 187 LYS A CA 1
ATOM 1485 C C . 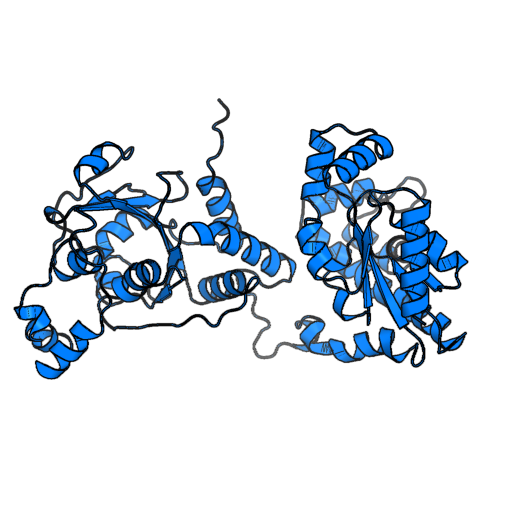LYS A 1 187 ? -2.715 6.546 12.942 1.00 94.38 187 LYS A C 1
ATOM 1487 O O . LYS A 1 187 ? -3.347 6.258 13.957 1.00 94.38 187 LYS A O 1
ATOM 1492 N N . PRO A 1 188 ? -2.359 5.623 12.028 1.00 95.62 188 PRO A N 1
ATOM 1493 C CA . PRO A 1 188 ? -2.535 4.187 12.235 1.00 95.62 188 PRO A CA 1
ATOM 1494 C C . PRO A 1 188 ? -1.983 3.710 13.584 1.00 95.62 188 PRO A C 1
ATOM 1496 O O . PRO A 1 188 ? -0.882 4.100 13.973 1.00 95.62 188 PRO A O 1
ATOM 1499 N N . ALA A 1 189 ? -2.719 2.839 14.273 1.00 95.56 189 ALA A N 1
ATOM 1500 C CA . ALA A 1 189 ? -2.300 2.262 15.547 1.00 95.56 189 ALA A CA 1
ATOM 1501 C C . ALA A 1 189 ? -2.559 0.751 15.573 1.00 95.56 189 ALA A C 1
ATOM 1503 O O . ALA A 1 189 ? -3.694 0.303 15.415 1.00 95.56 189 ALA A O 1
ATOM 1504 N N . LEU A 1 190 ? -1.496 -0.032 15.768 1.00 95.12 190 LEU A N 1
ATOM 1505 C CA . LEU A 1 190 ? -1.533 -1.493 15.860 1.00 95.12 190 LEU A CA 1
ATOM 1506 C C . LEU A 1 190 ? -1.413 -1.931 17.325 1.00 95.12 190 LEU A C 1
ATOM 1508 O O . LEU A 1 190 ? -0.571 -1.410 18.055 1.00 95.12 190 LEU A O 1
ATOM 1512 N N . SER A 1 191 ? -2.202 -2.926 17.731 1.00 94.88 191 SER A N 1
ATOM 1513 C CA . SER A 1 191 ? -2.139 -3.530 19.065 1.00 94.88 191 SER A CA 1
ATOM 1514 C C . SER A 1 191 ? -2.330 -5.052 19.019 1.00 94.88 191 SER A C 1
ATOM 1516 O O . SER A 1 191 ? -2.874 -5.609 18.059 1.00 94.88 191 SER A O 1
ATOM 1518 N N . ILE A 1 192 ? -1.870 -5.730 20.075 1.00 95.31 192 ILE A N 1
ATOM 1519 C CA . ILE A 1 192 ? -2.190 -7.136 20.345 1.00 95.31 192 ILE A CA 1
ATOM 1520 C C . ILE A 1 192 ? -3.511 -7.176 21.130 1.00 95.31 192 ILE A C 1
ATOM 1522 O O . ILE A 1 192 ? -3.581 -6.584 22.210 1.00 95.31 192 ILE A O 1
ATOM 1526 N N . PRO A 1 193 ? -4.539 -7.900 20.649 1.00 95.12 193 PRO A N 1
ATOM 1527 C CA . PRO A 1 193 ? -5.787 -8.076 21.372 1.00 95.12 193 PRO A CA 1
ATOM 1528 C C . PRO A 1 193 ? -5.564 -8.602 22.790 1.00 95.12 193 PRO A C 1
ATOM 1530 O O . PRO A 1 193 ? -4.967 -9.666 22.996 1.00 95.12 193 PRO A O 1
ATOM 1533 N N . CYS A 1 194 ? -6.051 -7.850 23.779 1.00 94.56 194 CYS A N 1
ATOM 1534 C CA . CYS A 1 194 ? -5.884 -8.200 25.185 1.00 94.56 194 CYS A CA 1
ATOM 1535 C C . CYS A 1 194 ? -6.809 -9.351 25.614 1.00 94.56 194 CYS A C 1
ATOM 1537 O O . CYS A 1 194 ? -7.679 -9.809 24.869 1.00 94.56 194 CYS A O 1
ATOM 1539 N N . TYR A 1 195 ? -6.673 -9.787 26.870 1.00 93.69 195 TYR A N 1
ATOM 1540 C CA . TYR A 1 195 ? -7.503 -10.852 27.446 1.00 93.69 195 TYR A CA 1
ATOM 1541 C C . TYR A 1 195 ? -9.014 -10.624 27.253 1.00 93.69 195 TYR A C 1
ATOM 1543 O O . TYR A 1 195 ? -9.746 -11.560 26.929 1.00 93.69 195 TYR A O 1
ATOM 1551 N N . GLY A 1 196 ? -9.487 -9.383 27.417 1.00 92.56 196 GLY A N 1
ATOM 1552 C CA . GLY A 1 196 ? -10.898 -9.031 27.239 1.00 92.56 196 GLY A CA 1
ATOM 1553 C C . GLY A 1 196 ? -11.382 -9.186 25.795 1.00 92.56 196 GLY A C 1
ATOM 1554 O O . GLY A 1 196 ? -12.472 -9.714 25.569 1.00 92.56 196 GLY A O 1
ATOM 1555 N N . GLU A 1 197 ? -10.559 -8.805 24.814 1.00 94.25 197 GLU A N 1
ATOM 1556 C CA . GLU A 1 197 ? -10.878 -8.994 23.394 1.00 94.25 197 GLU A CA 1
ATOM 1557 C C . GLU A 1 197 ? -10.987 -10.472 23.023 1.00 94.25 197 GLU A C 1
ATOM 1559 O O . GLU A 1 197 ? -11.872 -10.844 22.257 1.00 94.25 197 GLU A O 1
ATOM 1564 N N . ARG A 1 198 ? -10.156 -11.335 23.612 1.00 94.88 198 ARG A N 1
ATOM 1565 C CA . ARG A 1 198 ? -10.238 -12.788 23.403 1.00 94.88 198 ARG A CA 1
ATOM 1566 C C . ARG A 1 198 ? -11.480 -13.374 24.056 1.00 94.88 198 ARG A C 1
ATOM 1568 O O . ARG A 1 198 ? -12.285 -14.038 23.410 1.00 94.88 198 ARG A O 1
ATOM 1575 N N . ARG A 1 199 ? -11.659 -13.082 25.347 1.00 94.94 199 ARG A N 1
ATOM 1576 C CA . ARG A 1 199 ? -12.714 -13.679 26.170 1.00 94.94 199 ARG A CA 1
ATOM 1577 C C . ARG A 1 199 ? -14.116 -13.240 25.758 1.00 94.94 199 ARG A C 1
ATOM 1579 O O . ARG A 1 199 ? -15.036 -14.047 25.832 1.00 94.94 199 ARG A O 1
ATOM 1586 N N . TYR A 1 200 ? -14.288 -11.976 25.375 1.00 94.44 200 TYR A N 1
ATOM 1587 C CA . TYR A 1 200 ? -15.608 -11.392 25.117 1.00 94.44 200 TYR A CA 1
ATOM 1588 C C . TYR A 1 200 ? -15.802 -10.954 23.662 1.00 94.44 200 TYR A C 1
ATOM 1590 O O . TYR A 1 200 ? -16.931 -10.941 23.179 1.00 94.44 200 TYR A O 1
ATOM 1598 N N . GLY A 1 201 ? -14.720 -10.587 22.969 1.00 94.19 201 GLY A N 1
ATOM 1599 C CA . GLY A 1 201 ? -14.746 -10.162 21.566 1.00 94.19 201 GLY A CA 1
ATOM 1600 C C . GLY A 1 201 ? -14.379 -11.255 20.558 1.00 94.19 201 GLY A C 1
ATOM 1601 O O . GLY A 1 201 ? -14.400 -10.994 19.360 1.00 94.19 201 GLY A O 1
ATOM 1602 N N . HIS A 1 202 ? -14.039 -12.459 21.029 1.00 95.62 202 HIS A N 1
ATOM 1603 C CA . HIS A 1 202 ? -13.656 -13.617 20.213 1.00 95.62 202 HIS A CA 1
ATOM 1604 C C . HIS A 1 202 ? -12.476 -13.361 19.254 1.00 95.62 202 HIS A C 1
ATOM 1606 O O . HIS A 1 202 ? -12.369 -14.017 18.213 1.00 95.62 202 HIS A O 1
ATOM 1612 N N . ALA A 1 203 ? -11.574 -12.434 19.597 1.00 96.38 203 ALA A N 1
ATOM 1613 C CA . ALA A 1 203 ? -10.323 -12.268 18.860 1.00 96.38 203 ALA A CA 1
ATOM 1614 C C . ALA A 1 203 ? -9.510 -13.576 18.898 1.00 96.38 203 ALA A C 1
ATOM 1616 O O . ALA A 1 203 ? -9.345 -14.170 19.967 1.00 96.38 203 ALA A O 1
ATOM 1617 N N . GLN A 1 204 ? -9.021 -14.032 17.742 1.00 96.12 204 GLN A N 1
ATOM 1618 C CA . GLN A 1 204 ? -8.298 -15.309 17.632 1.00 96.12 204 GLN A CA 1
ATOM 1619 C C . GLN A 1 204 ? -6.827 -15.183 18.055 1.00 96.12 204 GLN A C 1
ATOM 1621 O O . GLN A 1 204 ? -6.274 -14.085 18.142 1.00 96.12 204 GLN A O 1
ATOM 1626 N N . ASP A 1 205 ? -6.176 -16.298 18.394 1.00 94.62 205 ASP A N 1
ATOM 1627 C CA . ASP A 1 205 ? -4.786 -16.340 18.909 1.00 94.62 205 ASP A CA 1
ATOM 1628 C C . ASP A 1 205 ? -3.755 -15.781 17.940 1.00 94.62 205 ASP A C 1
ATOM 1630 O O . ASP A 1 205 ? -2.777 -15.164 18.357 1.00 94.62 205 ASP A O 1
ATOM 1634 N N . ASP A 1 206 ? -4.039 -15.899 16.654 1.00 96.00 206 ASP A N 1
ATOM 1635 C CA . ASP A 1 206 ? -3.239 -15.346 15.581 1.00 96.00 206 ASP A CA 1
ATOM 1636 C C . ASP A 1 206 ? -3.688 -13.944 15.154 1.00 96.00 206 ASP A C 1
ATOM 1638 O O . ASP A 1 206 ? -3.121 -13.437 14.201 1.00 96.00 206 ASP A O 1
ATOM 1642 N N . GLU A 1 207 ? -4.677 -13.305 15.790 1.00 96.19 207 GLU A N 1
ATOM 1643 C CA . GLU A 1 207 ? -5.130 -11.963 15.401 1.00 96.19 207 GLU A CA 1
ATOM 1644 C C . GLU A 1 207 ? -4.382 -10.839 16.104 1.00 96.19 207 GLU A C 1
ATOM 1646 O O . GLU A 1 207 ? -4.127 -10.862 17.306 1.00 96.19 207 GLU A O 1
ATOM 1651 N N . LEU A 1 208 ? -4.133 -9.801 15.317 1.00 96.56 208 LEU A N 1
ATOM 1652 C CA . LEU A 1 208 ? -3.812 -8.449 15.730 1.00 96.56 208 LEU A CA 1
ATOM 1653 C C . LEU A 1 208 ? -4.965 -7.520 15.333 1.00 96.56 208 LEU A C 1
ATOM 1655 O O . LEU A 1 208 ? -5.794 -7.876 14.488 1.00 96.56 208 LEU A O 1
ATOM 1659 N N . VAL A 1 209 ? -4.991 -6.316 15.904 1.00 96.06 209 VAL A N 1
ATOM 1660 C CA . VAL A 1 209 ? -5.946 -5.264 15.536 1.00 96.06 209 VAL A CA 1
ATOM 1661 C C . VAL A 1 209 ? -5.211 -3.987 15.162 1.00 96.06 209 VAL A C 1
ATOM 1663 O O . VAL A 1 209 ? -4.338 -3.527 15.896 1.00 96.06 209 VAL A O 1
ATOM 1666 N N . MET A 1 210 ? -5.575 -3.407 14.022 1.00 97.12 210 MET A N 1
ATOM 1667 C CA . MET A 1 210 ? -5.116 -2.093 13.591 1.00 97.12 210 MET A CA 1
ATOM 1668 C C . MET A 1 210 ? -6.306 -1.143 13.475 1.00 97.12 210 MET A C 1
ATOM 1670 O O . MET A 1 210 ? -7.273 -1.440 12.776 1.00 97.12 210 MET A O 1
ATOM 1674 N N . ALA A 1 211 ? -6.217 0.006 14.136 1.00 97.62 211 ALA A N 1
ATOM 1675 C CA . ALA A 1 211 ? -7.097 1.140 13.906 1.00 97.62 211 ALA A CA 1
ATOM 1676 C C . ALA A 1 211 ? -6.467 2.079 12.873 1.00 97.62 211 ALA A C 1
ATOM 1678 O O . ALA A 1 211 ? -5.284 2.409 12.965 1.00 97.62 211 ALA A O 1
ATOM 1679 N N . LEU A 1 212 ? -7.263 2.505 11.897 1.00 97.44 212 LEU A N 1
ATOM 1680 C CA . LEU A 1 212 ? -6.881 3.453 10.857 1.00 97.44 212 LEU A CA 1
ATOM 1681 C C . LEU A 1 212 ? -7.803 4.668 10.901 1.00 97.44 212 LEU A C 1
ATOM 1683 O O . LEU A 1 212 ? -9.018 4.477 10.964 1.00 97.44 212 LEU A O 1
ATOM 1687 N N . PRO A 1 213 ? -7.286 5.903 10.771 1.00 97.44 213 PRO A N 1
ATOM 1688 C CA . PRO A 1 213 ? -8.140 7.031 10.428 1.00 97.44 213 PRO A CA 1
ATOM 1689 C C . PRO A 1 213 ? -8.812 6.742 9.082 1.00 97.44 213 PRO A C 1
ATOM 1691 O O . PRO A 1 213 ? -8.141 6.280 8.156 1.00 97.44 213 PRO A O 1
ATOM 1694 N N . ALA A 1 214 ? -10.106 7.025 8.936 1.00 96.62 214 ALA A N 1
ATOM 1695 C CA . ALA A 1 214 ? -10.858 6.640 7.735 1.00 96.62 214 ALA A CA 1
ATOM 1696 C C . ALA A 1 214 ? -10.222 7.136 6.419 1.00 96.62 214 ALA A C 1
ATOM 1698 O O . ALA A 1 214 ? -10.179 6.403 5.430 1.00 96.62 214 ALA A O 1
ATOM 1699 N N . GLY A 1 215 ? -9.629 8.336 6.428 1.00 94.69 215 GLY A N 1
ATOM 1700 C CA . GLY A 1 215 ? -8.908 8.899 5.279 1.00 94.69 215 GLY A CA 1
ATOM 1701 C C . GLY A 1 215 ? -7.673 8.101 4.827 1.00 94.69 215 GLY A C 1
ATOM 1702 O O . GLY A 1 215 ? -7.231 8.256 3.693 1.00 94.69 215 GLY A O 1
ATOM 1703 N N . HIS A 1 216 ? -7.128 7.211 5.664 1.00 95.69 216 HIS A N 1
ATOM 1704 C CA . HIS A 1 216 ? -5.979 6.366 5.312 1.00 95.69 216 HIS A CA 1
ATOM 1705 C C . HIS A 1 216 ? -6.369 5.093 4.551 1.00 95.69 216 HIS A C 1
ATOM 1707 O O . HIS A 1 216 ? -5.490 4.412 4.028 1.00 95.69 216 HIS A O 1
ATOM 1713 N N . MET A 1 217 ? -7.657 4.760 4.449 1.00 96.44 217 MET A N 1
ATOM 1714 C CA . MET A 1 217 ? -8.103 3.531 3.784 1.00 96.44 217 MET A CA 1
ATOM 1715 C C . MET A 1 217 ? -7.743 3.498 2.294 1.00 96.44 217 MET A C 1
ATOM 1717 O O . MET A 1 217 ? -7.328 2.461 1.780 1.00 96.44 217 MET A O 1
ATOM 1721 N N . GLU A 1 218 ? -7.853 4.630 1.591 1.00 94.56 218 GLU A N 1
ATOM 1722 C CA . GLU A 1 218 ? -7.472 4.710 0.174 1.00 94.56 218 GLU A CA 1
ATOM 1723 C C . GLU A 1 218 ? -5.958 4.561 -0.006 1.00 94.56 218 GLU A C 1
ATOM 1725 O O . GLU A 1 218 ? -5.515 3.830 -0.892 1.00 94.56 218 GLU A O 1
ATOM 1730 N N . LYS A 1 219 ? -5.170 5.191 0.877 1.00 94.31 219 LYS A N 1
ATOM 1731 C CA . LYS A 1 219 ? -3.707 5.046 0.931 1.00 94.31 219 LYS A CA 1
ATOM 1732 C C . LYS A 1 219 ? -3.307 3.588 1.174 1.00 94.31 219 LYS A C 1
ATOM 1734 O O . LYS A 1 219 ? -2.488 3.046 0.439 1.00 94.31 219 LYS A O 1
ATOM 1739 N N . ALA A 1 220 ? -3.942 2.927 2.144 1.00 96.25 220 ALA A N 1
ATOM 1740 C CA . ALA A 1 220 ? -3.723 1.513 2.431 1.00 96.25 220 ALA A CA 1
ATOM 1741 C C . ALA A 1 220 ? -4.011 0.629 1.209 1.00 96.25 220 ALA A C 1
ATOM 1743 O O . ALA A 1 220 ? -3.202 -0.231 0.867 1.00 96.25 220 ALA A O 1
ATOM 1744 N N . LEU A 1 221 ? -5.138 0.849 0.523 1.00 95.25 221 LEU A N 1
ATOM 1745 C CA . LEU A 1 221 ? -5.479 0.068 -0.662 1.00 95.25 221 LEU A CA 1
ATOM 1746 C C . LEU A 1 221 ? -4.470 0.279 -1.801 1.00 95.25 221 LEU A C 1
ATOM 1748 O O . LEU A 1 221 ? -3.985 -0.708 -2.356 1.00 95.25 221 LEU A O 1
ATOM 1752 N N . ARG A 1 222 ? -4.118 1.533 -2.126 1.00 92.44 222 ARG A N 1
ATOM 1753 C CA . ARG A 1 222 ? -3.107 1.828 -3.159 1.00 92.44 222 ARG A CA 1
ATOM 1754 C C . ARG A 1 222 ? -1.779 1.140 -2.850 1.00 92.44 222 ARG A C 1
ATOM 1756 O O . ARG A 1 222 ? -1.240 0.446 -3.711 1.00 92.44 222 ARG A O 1
ATOM 1763 N N . GLY A 1 223 ? -1.296 1.257 -1.612 1.00 93.81 223 GLY A N 1
ATOM 1764 C CA . GLY A 1 223 ? -0.067 0.602 -1.170 1.00 93.81 223 GLY A CA 1
ATOM 1765 C C . GLY A 1 223 ? -0.125 -0.922 -1.314 1.00 93.81 223 GLY A C 1
ATOM 1766 O O . GLY A 1 223 ? 0.806 -1.522 -1.850 1.00 93.81 223 GLY A O 1
ATOM 1767 N N . LEU A 1 224 ? -1.235 -1.560 -0.923 1.00 95.38 224 LEU A N 1
ATOM 1768 C CA . LEU A 1 224 ? -1.416 -3.010 -1.071 1.00 95.38 224 LEU A CA 1
ATOM 1769 C C . LEU A 1 224 ? -1.395 -3.446 -2.541 1.00 95.38 224 LEU A C 1
ATOM 1771 O O . LEU A 1 224 ? -0.795 -4.469 -2.868 1.00 95.38 224 LEU A O 1
ATOM 1775 N N . GLU A 1 225 ? -2.021 -2.683 -3.439 1.00 88.69 225 GLU A N 1
ATOM 1776 C CA . GLU A 1 225 ? -1.995 -2.981 -4.873 1.00 88.69 225 GLU A CA 1
ATOM 1777 C C . GLU A 1 225 ? -0.592 -2.846 -5.469 1.00 88.69 225 GLU A C 1
ATOM 1779 O O . GLU A 1 225 ? -0.198 -3.665 -6.302 1.00 88.69 225 GLU A O 1
ATOM 1784 N N . ILE A 1 226 ? 0.173 -1.843 -5.036 1.00 86.69 226 ILE A N 1
ATOM 1785 C CA . ILE A 1 226 ? 1.554 -1.653 -5.484 1.00 86.69 226 ILE A CA 1
ATOM 1786 C C . ILE A 1 226 ? 2.438 -2.798 -4.986 1.00 86.69 226 ILE A C 1
ATOM 1788 O O . ILE A 1 226 ? 3.159 -3.401 -5.783 1.00 86.69 226 ILE A O 1
ATOM 1792 N N . LEU A 1 227 ? 2.349 -3.153 -3.701 1.00 89.50 227 LEU A N 1
ATOM 1793 C CA . LEU A 1 227 ? 3.073 -4.293 -3.135 1.00 89.50 227 LEU A CA 1
ATOM 1794 C C . LEU A 1 227 ? 2.732 -5.593 -3.868 1.00 89.50 227 LEU A C 1
ATOM 1796 O O . LEU A 1 227 ? 3.638 -6.341 -4.240 1.00 89.50 227 LEU A O 1
ATOM 1800 N N . TYR A 1 228 ? 1.449 -5.815 -4.168 1.00 86.50 228 TYR A N 1
ATOM 1801 C CA . TYR A 1 228 ? 0.999 -6.986 -4.913 1.00 86.50 228 TYR A CA 1
ATOM 1802 C C . TYR A 1 228 ? 1.659 -7.075 -6.296 1.00 86.50 228 TYR A C 1
ATOM 1804 O O . TYR A 1 228 ? 2.162 -8.139 -6.662 1.00 86.50 228 TYR A O 1
ATOM 1812 N N . ARG A 1 229 ? 1.716 -5.962 -7.047 1.00 78.69 229 ARG A N 1
ATOM 1813 C CA . ARG A 1 229 ? 2.408 -5.892 -8.352 1.00 78.69 229 ARG A CA 1
ATOM 1814 C C . ARG A 1 229 ? 3.911 -6.150 -8.222 1.00 78.69 229 ARG A C 1
ATOM 1816 O O . ARG A 1 229 ? 4.493 -6.769 -9.103 1.00 78.69 229 ARG A O 1
ATOM 1823 N N . LYS A 1 230 ? 4.523 -5.739 -7.106 1.00 80.00 230 LYS A N 1
ATOM 1824 C CA . LYS A 1 230 ? 5.935 -6.012 -6.774 1.00 80.00 230 LYS A CA 1
ATOM 1825 C C . LYS A 1 230 ? 6.179 -7.427 -6.223 1.00 80.00 230 LYS A C 1
ATOM 1827 O O . LYS A 1 230 ? 7.301 -7.748 -5.845 1.00 80.00 230 LYS A O 1
ATOM 1832 N N . GLY A 1 231 ? 5.154 -8.282 -6.170 1.00 80.19 231 GLY A N 1
ATOM 1833 C CA . GLY A 1 231 ? 5.251 -9.666 -5.692 1.00 80.19 231 GLY A CA 1
ATOM 1834 C C . GLY A 1 231 ? 5.148 -9.834 -4.172 1.00 80.19 231 GLY A C 1
ATOM 1835 O O . GLY A 1 231 ? 5.150 -10.965 -3.687 1.00 80.19 231 GLY A O 1
ATOM 1836 N N . VAL A 1 232 ? 4.993 -8.743 -3.419 1.00 89.25 232 VAL A N 1
ATOM 1837 C CA . VAL A 1 232 ? 4.796 -8.743 -1.964 1.00 89.25 232 VAL A CA 1
ATOM 1838 C C . VAL A 1 232 ? 3.293 -8.842 -1.686 1.00 89.25 232 VAL A C 1
ATOM 1840 O O . VAL A 1 232 ? 2.567 -7.853 -1.720 1.00 89.25 232 VAL A O 1
ATOM 1843 N N . ARG A 1 233 ? 2.794 -10.066 -1.482 1.00 91.75 233 ARG A N 1
ATOM 1844 C CA . ARG A 1 233 ? 1.350 -10.373 -1.473 1.00 91.75 233 ARG A CA 1
ATOM 1845 C C . ARG A 1 233 ? 0.952 -11.392 -0.405 1.00 91.75 233 ARG A C 1
ATOM 1847 O O . ARG A 1 233 ? 1.790 -12.152 0.074 1.00 91.75 233 ARG A O 1
ATOM 1854 N N . TYR A 1 234 ? -0.342 -11.433 -0.079 1.00 94.81 234 TYR A N 1
ATOM 1855 C CA . TYR A 1 234 ? -0.939 -12.464 0.773 1.00 94.81 234 TYR A CA 1
ATOM 1856 C C . TYR A 1 234 ? -1.646 -13.553 -0.065 1.00 94.81 234 TYR A C 1
ATOM 1858 O O . TYR A 1 234 ? -2.316 -13.220 -1.048 1.00 94.81 234 TYR A O 1
ATOM 1866 N N . PRO A 1 235 ? -1.587 -14.842 0.327 1.00 94.12 235 PRO A N 1
ATOM 1867 C CA . PRO A 1 235 ? -0.741 -15.412 1.377 1.00 94.12 235 PRO A CA 1
ATOM 1868 C C . PRO A 1 235 ? 0.749 -15.292 1.053 1.00 94.12 235 PRO A C 1
ATOM 1870 O O . PRO A 1 235 ? 1.148 -15.406 -0.108 1.00 94.12 235 PRO A O 1
ATOM 1873 N N . ILE A 1 236 ? 1.566 -15.089 2.089 1.00 90.69 236 ILE A N 1
ATOM 1874 C CA . ILE A 1 236 ? 3.023 -15.067 1.942 1.00 90.69 236 ILE A CA 1
ATOM 1875 C C . ILE A 1 236 ? 3.471 -16.486 1.586 1.00 90.69 236 ILE A C 1
ATOM 1877 O O . ILE A 1 236 ? 3.253 -17.426 2.348 1.00 90.69 236 ILE A O 1
ATOM 1881 N N . SER A 1 237 ? 4.060 -16.639 0.401 1.00 85.25 237 SER A N 1
ATOM 1882 C CA . SER A 1 237 ? 4.591 -17.923 -0.059 1.00 85.25 237 SER A CA 1
ATOM 1883 C C . SER A 1 237 ? 5.933 -18.198 0.614 1.00 85.25 237 SER A C 1
ATOM 1885 O O . SER A 1 237 ? 6.797 -17.324 0.650 1.00 85.25 237 SER A O 1
ATOM 1887 N N . TYR A 1 238 ? 6.118 -19.408 1.138 1.00 86.25 238 TYR A N 1
ATOM 1888 C CA . TYR A 1 238 ? 7.377 -19.810 1.761 1.00 86.25 238 TYR A CA 1
ATOM 1889 C C . TYR A 1 238 ? 8.367 -20.292 0.699 1.00 86.25 238 TYR A C 1
ATOM 1891 O O . TYR A 1 238 ? 8.027 -21.148 -0.113 1.00 86.25 238 TYR A O 1
ATOM 1899 N N . ALA A 1 239 ? 9.603 -19.790 0.742 1.00 82.62 239 ALA A N 1
ATOM 1900 C CA . ALA A 1 239 ? 10.689 -20.276 -0.116 1.00 82.62 239 ALA A CA 1
ATOM 1901 C C . ALA A 1 239 ? 11.220 -21.664 0.310 1.00 82.62 239 ALA A C 1
ATOM 1903 O O . ALA A 1 239 ? 11.914 -22.322 -0.459 1.00 82.62 239 ALA A O 1
ATOM 1904 N N . GLY A 1 240 ? 10.867 -22.120 1.520 1.00 83.19 240 GLY A N 1
ATOM 1905 C CA . GLY A 1 240 ? 11.441 -23.307 2.157 1.00 83.19 240 GLY A CA 1
ATOM 1906 C C . GLY A 1 240 ? 12.746 -22.976 2.886 1.00 83.19 240 GLY A C 1
ATOM 1907 O O . GLY A 1 240 ? 13.518 -22.137 2.435 1.00 83.19 240 GLY A O 1
ATOM 1908 N N . ALA A 1 241 ? 12.986 -23.611 4.037 1.00 80.19 241 ALA A N 1
ATOM 1909 C CA . ALA A 1 241 ? 14.152 -23.307 4.876 1.00 80.19 241 ALA A CA 1
ATOM 1910 C C . ALA A 1 241 ? 15.496 -23.653 4.204 1.00 80.19 241 ALA A C 1
ATOM 1912 O O . ALA A 1 241 ? 16.500 -23.010 4.485 1.00 80.19 241 ALA A O 1
ATOM 1913 N N . GLU A 1 242 ? 15.497 -24.639 3.303 1.00 85.62 242 GLU A N 1
ATOM 1914 C CA . GLU A 1 242 ? 16.667 -25.093 2.531 1.00 85.62 242 GLU A CA 1
ATOM 1915 C C . GLU A 1 242 ? 16.590 -24.664 1.052 1.00 85.62 242 GLU A C 1
ATOM 1917 O O . GLU A 1 242 ? 17.300 -25.194 0.199 1.00 85.62 242 GLU A O 1
ATOM 1922 N N . GLY A 1 243 ? 15.677 -23.743 0.723 1.00 81.31 243 GLY A N 1
ATOM 1923 C CA . GLY A 1 243 ? 15.490 -23.254 -0.638 1.00 81.31 243 GLY A CA 1
ATOM 1924 C C . GLY A 1 243 ? 16.662 -22.393 -1.113 1.00 81.31 243 GLY A C 1
ATOM 1925 O O . GLY A 1 243 ? 17.249 -21.635 -0.343 1.00 81.31 243 GLY A O 1
ATOM 1926 N N . ASP A 1 244 ? 16.967 -22.470 -2.407 1.00 80.75 244 ASP A N 1
ATOM 1927 C CA . ASP A 1 244 ? 17.901 -21.556 -3.065 1.00 80.75 244 ASP A CA 1
ATOM 1928 C C . ASP A 1 244 ? 17.268 -20.158 -3.177 1.00 80.75 244 ASP A C 1
ATOM 1930 O O . ASP A 1 244 ? 16.408 -19.905 -4.028 1.00 80.75 244 ASP A O 1
ATOM 1934 N N . LEU A 1 245 ? 17.672 -19.259 -2.274 1.00 81.88 245 LEU A N 1
ATOM 1935 C CA . LEU A 1 245 ? 17.131 -17.905 -2.190 1.00 81.88 245 LEU A CA 1
ATOM 1936 C C . LEU A 1 245 ? 17.546 -17.025 -3.369 1.00 81.88 245 LEU A C 1
ATOM 1938 O O . LEU A 1 245 ? 16.797 -16.116 -3.710 1.00 81.88 245 LEU A O 1
ATOM 1942 N N . GLU A 1 246 ? 18.677 -17.288 -4.025 1.00 77.38 246 GLU A N 1
ATOM 1943 C CA . GLU A 1 246 ? 19.165 -16.446 -5.125 1.00 77.38 246 GLU A CA 1
ATOM 1944 C C . GLU A 1 246 ? 18.176 -16.436 -6.299 1.00 77.38 246 GLU A C 1
ATOM 1946 O O . GLU A 1 246 ? 17.938 -15.404 -6.925 1.00 77.38 246 GLU A O 1
ATOM 1951 N N . LYS A 1 247 ? 17.504 -17.570 -6.529 1.00 72.94 247 LYS A N 1
ATOM 1952 C CA . LYS A 1 247 ? 16.445 -17.710 -7.541 1.00 72.94 247 LYS A CA 1
ATOM 1953 C C . LYS A 1 247 ? 15.090 -17.150 -7.106 1.00 72.94 247 LYS A C 1
ATOM 1955 O O . LYS A 1 247 ? 14.229 -16.925 -7.955 1.00 72.94 247 LYS A O 1
ATOM 1960 N N . ALA A 1 248 ? 14.869 -16.984 -5.803 1.00 74.81 248 ALA A N 1
ATOM 1961 C CA . ALA A 1 248 ? 13.598 -16.527 -5.243 1.00 74.81 248 ALA A CA 1
ATOM 1962 C C . ALA A 1 248 ? 13.584 -15.020 -4.952 1.00 74.81 248 ALA A C 1
ATOM 1964 O O . ALA A 1 248 ? 12.517 -14.401 -4.941 1.00 74.81 248 ALA A O 1
ATOM 1965 N N . LEU A 1 249 ? 14.753 -14.434 -4.695 1.00 78.88 249 LEU A N 1
ATOM 1966 C CA . LEU A 1 249 ? 14.892 -13.029 -4.359 1.00 78.88 249 LEU A CA 1
ATOM 1967 C C . LEU A 1 249 ? 14.669 -12.138 -5.590 1.00 78.88 249 LEU A C 1
ATOM 1969 O O . LEU A 1 249 ? 15.177 -12.426 -6.677 1.00 78.88 249 LEU A O 1
ATOM 1973 N N . PRO A 1 250 ? 13.943 -11.017 -5.437 1.00 75.50 250 PRO A N 1
ATOM 1974 C CA . PRO A 1 250 ? 13.882 -10.001 -6.473 1.00 75.50 250 PRO A CA 1
ATOM 1975 C C . PRO A 1 250 ? 15.276 -9.471 -6.806 1.00 75.50 250 PRO A C 1
ATOM 1977 O O . PRO A 1 250 ? 16.137 -9.365 -5.937 1.00 75.50 250 PRO A O 1
ATOM 1980 N N . VAL A 1 251 ? 15.443 -9.018 -8.046 1.00 74.38 251 VAL A N 1
ATOM 1981 C CA . VAL A 1 251 ? 16.677 -8.411 -8.578 1.00 74.38 251 VAL A CA 1
ATOM 1982 C C . VAL A 1 251 ? 17.289 -7.361 -7.651 1.00 74.38 251 VAL A C 1
ATOM 1984 O O . VAL A 1 251 ? 18.506 -7.287 -7.526 1.00 74.38 251 VAL A O 1
ATOM 1987 N N . ALA A 1 252 ? 16.446 -6.567 -6.985 1.00 75.81 252 ALA A N 1
ATOM 1988 C CA . ALA A 1 252 ? 16.874 -5.533 -6.047 1.00 75.81 252 ALA A CA 1
ATOM 1989 C C . ALA A 1 252 ? 17.730 -6.065 -4.877 1.00 75.81 252 ALA A C 1
ATOM 1991 O O . ALA A 1 252 ? 18.449 -5.288 -4.264 1.00 75.81 252 ALA A O 1
ATOM 1992 N N . TYR A 1 253 ? 17.661 -7.365 -4.581 1.00 74.88 253 TYR A N 1
ATOM 1993 C CA . TYR A 1 253 ? 18.391 -8.023 -3.495 1.00 74.88 253 TYR A CA 1
ATOM 1994 C C . TYR A 1 253 ? 19.541 -8.919 -3.975 1.00 74.88 253 TYR A C 1
ATOM 1996 O O . TYR A 1 253 ? 20.244 -9.475 -3.137 1.00 74.88 253 TYR A O 1
ATOM 2004 N N . THR A 1 254 ? 19.719 -9.102 -5.286 1.00 79.50 254 THR A N 1
ATOM 2005 C CA . THR A 1 254 ? 20.723 -10.023 -5.846 1.00 79.50 254 THR A CA 1
ATOM 2006 C C . THR A 1 254 ? 21.651 -9.299 -6.810 1.00 79.50 254 THR A C 1
ATOM 2008 O O . THR A 1 254 ? 22.750 -8.906 -6.441 1.00 79.50 254 THR A O 1
ATOM 2011 N N . THR A 1 255 ? 21.198 -9.056 -8.037 1.00 80.31 255 THR A N 1
ATOM 2012 C CA . THR A 1 255 ? 22.028 -8.528 -9.128 1.00 80.31 255 THR A CA 1
ATOM 2013 C C . THR A 1 255 ? 21.860 -7.016 -9.307 1.00 80.31 255 THR A C 1
ATOM 2015 O O . THR A 1 255 ? 21.953 -6.524 -10.431 1.00 80.31 255 THR A O 1
ATOM 2018 N N . LEU A 1 256 ? 21.492 -6.274 -8.256 1.00 85.31 256 LEU A N 1
ATOM 2019 C CA . LEU A 1 256 ? 21.188 -4.843 -8.375 1.00 85.31 256 LEU A CA 1
ATOM 2020 C C . LEU A 1 256 ? 22.416 -4.060 -8.845 1.00 85.31 256 LEU A C 1
ATOM 2022 O O . LEU A 1 256 ? 22.346 -3.391 -9.871 1.00 85.31 256 LEU A O 1
ATOM 2026 N N . GLU A 1 257 ? 23.531 -4.193 -8.125 1.00 85.62 257 GLU A N 1
ATOM 2027 C CA . GLU A 1 257 ? 24.794 -3.523 -8.451 1.00 85.62 257 GLU A CA 1
ATOM 2028 C C . GLU A 1 257 ? 25.296 -3.934 -9.836 1.00 85.62 257 GLU A C 1
ATOM 2030 O O . GLU A 1 257 ? 25.587 -3.074 -10.656 1.00 85.62 257 GLU A O 1
ATOM 2035 N N . GLU A 1 258 ? 25.282 -5.233 -10.151 1.00 87.38 258 GLU A N 1
ATOM 2036 C CA . GLU A 1 258 ? 25.696 -5.742 -11.464 1.00 87.38 258 GLU A CA 1
ATOM 2037 C C . GLU A 1 258 ? 24.863 -5.148 -12.611 1.00 87.38 258 GLU A C 1
ATOM 2039 O O . GLU A 1 258 ? 25.400 -4.792 -13.659 1.00 87.38 258 GLU A O 1
ATOM 2044 N N . ARG A 1 259 ? 23.541 -5.028 -12.439 1.00 87.38 259 ARG A N 1
ATOM 2045 C CA . ARG A 1 259 ? 22.670 -4.434 -13.464 1.00 87.38 259 ARG A CA 1
ATOM 2046 C C . ARG A 1 259 ? 22.874 -2.937 -13.601 1.00 87.38 259 ARG A C 1
ATOM 2048 O O . ARG A 1 259 ? 22.784 -2.436 -14.714 1.00 87.38 259 ARG A O 1
ATOM 2055 N N . ILE A 1 260 ? 23.106 -2.240 -12.492 1.00 89.69 260 ILE A N 1
ATOM 2056 C CA . ILE A 1 260 ? 23.449 -0.820 -12.518 1.00 89.69 260 ILE A CA 1
ATOM 2057 C C . ILE A 1 260 ? 24.769 -0.639 -13.271 1.00 89.69 260 ILE A C 1
ATOM 2059 O O . ILE A 1 260 ? 24.832 0.185 -14.175 1.00 89.69 260 ILE A O 1
ATOM 2063 N N . GLU A 1 261 ? 25.776 -1.461 -12.984 1.00 90.50 261 GLU A N 1
ATOM 2064 C CA . GLU A 1 261 ? 27.090 -1.409 -13.630 1.00 90.50 261 GLU A CA 1
ATOM 2065 C C . GLU A 1 261 ? 27.017 -1.708 -15.138 1.00 90.50 261 GLU A C 1
ATOM 2067 O O . GLU A 1 261 ? 27.601 -0.995 -15.950 1.00 90.50 261 GLU A O 1
ATOM 2072 N N . LYS A 1 262 ? 26.211 -2.699 -15.542 1.00 90.56 262 LYS A N 1
ATOM 2073 C CA . LYS A 1 262 ? 25.948 -3.035 -16.957 1.00 90.56 262 LYS A CA 1
ATOM 2074 C C . LYS A 1 262 ? 25.262 -1.932 -17.762 1.00 90.56 262 LYS A C 1
ATOM 2076 O O . LYS A 1 262 ? 25.164 -2.049 -18.980 1.00 90.56 262 LYS A O 1
ATOM 2081 N N . VAL A 1 263 ? 24.738 -0.909 -17.096 1.00 90.62 263 VAL A N 1
ATOM 2082 C CA . VAL A 1 263 ? 24.120 0.246 -17.749 1.00 90.62 263 VAL A CA 1
ATOM 2083 C C . VAL A 1 263 ? 25.030 1.456 -17.593 1.00 90.62 263 VAL A C 1
ATOM 2085 O O . VAL A 1 263 ? 25.570 1.951 -18.575 1.00 90.62 263 VAL A O 1
ATOM 2088 N N . ARG A 1 264 ? 25.252 1.880 -16.352 1.00 91.25 264 ARG A N 1
ATOM 2089 C CA . ARG A 1 264 ? 25.976 3.102 -15.986 1.00 91.25 264 ARG A CA 1
ATOM 2090 C C . ARG A 1 264 ? 27.481 2.985 -16.198 1.00 91.25 264 ARG A C 1
ATOM 2092 O O . ARG A 1 264 ? 28.100 3.842 -16.812 1.00 91.25 264 ARG A O 1
ATOM 2099 N N . GLY A 1 265 ? 28.075 1.875 -15.766 1.00 88.06 265 GLY A N 1
ATOM 2100 C CA . GLY A 1 265 ? 29.520 1.645 -15.872 1.00 88.06 265 GLY A CA 1
ATOM 2101 C C . GLY A 1 265 ? 30.012 1.413 -17.301 1.00 88.06 265 GLY A C 1
ATOM 2102 O O . GLY A 1 265 ? 31.209 1.476 -17.572 1.00 88.06 265 GLY A O 1
ATOM 2103 N N . THR A 1 266 ? 29.097 1.160 -18.240 1.00 89.31 266 THR A N 1
ATOM 2104 C CA . THR A 1 266 ? 29.461 0.865 -19.630 1.00 89.31 266 THR A CA 1
ATOM 2105 C C . THR A 1 266 ? 29.650 2.127 -20.476 1.00 89.31 266 THR A C 1
ATOM 2107 O O . THR A 1 266 ? 30.268 2.063 -21.535 1.00 89.31 266 THR A O 1
ATOM 2110 N N . VAL A 1 267 ? 29.190 3.282 -19.986 1.00 89.62 267 VAL A N 1
ATOM 2111 C CA . VAL A 1 267 ? 29.399 4.599 -20.602 1.00 89.62 267 VAL A CA 1
ATOM 2112 C C . VAL A 1 267 ? 30.065 5.524 -19.567 1.00 89.62 267 VAL A C 1
ATOM 2114 O O . VAL A 1 267 ? 29.423 6.424 -19.032 1.00 89.62 267 VAL A O 1
ATOM 2117 N N . PRO A 1 268 ? 31.339 5.272 -19.207 1.00 86.62 268 PRO A N 1
ATOM 2118 C CA . PRO A 1 268 ? 31.947 5.803 -17.983 1.00 86.62 268 PRO A CA 1
ATOM 2119 C C . PRO A 1 268 ? 32.189 7.320 -17.989 1.00 86.62 268 PRO A C 1
ATOM 2121 O O . PRO A 1 268 ? 32.340 7.910 -16.920 1.00 86.62 268 PRO A O 1
ATOM 2124 N N . GLU A 1 269 ? 32.257 7.945 -19.166 1.00 91.38 269 GLU A N 1
ATOM 2125 C CA . GLU A 1 269 ? 32.465 9.391 -19.339 1.00 91.38 269 GLU A CA 1
ATOM 2126 C C . GLU A 1 269 ? 31.204 10.100 -19.862 1.00 91.38 269 GLU A C 1
ATOM 2128 O O . GLU A 1 269 ? 31.234 11.304 -20.106 1.00 91.38 269 GLU A O 1
ATOM 2133 N N . GLY A 1 270 ? 30.109 9.360 -20.059 1.00 92.06 270 GLY A N 1
ATOM 2134 C CA . GLY A 1 270 ? 28.851 9.858 -20.606 1.00 92.06 270 GLY A CA 1
ATOM 2135 C C . GLY A 1 270 ? 27.687 9.662 -19.642 1.00 92.06 270 GLY A C 1
ATOM 2136 O O . GLY A 1 270 ? 27.851 9.680 -18.422 1.00 92.06 270 GLY A O 1
ATOM 2137 N N . VAL A 1 271 ? 26.484 9.503 -20.195 1.00 95.44 271 VAL A N 1
ATOM 2138 C CA . VAL A 1 271 ? 25.260 9.351 -19.398 1.00 95.44 271 VAL A CA 1
ATOM 2139 C C . VAL A 1 271 ? 24.272 8.415 -20.077 1.00 95.44 271 VAL A C 1
ATOM 2141 O O . VAL A 1 271 ? 24.031 8.502 -21.283 1.00 95.44 271 VAL A O 1
ATOM 2144 N N . VAL A 1 272 ? 23.642 7.553 -19.285 1.00 96.56 272 VAL A N 1
ATOM 2145 C CA . VAL A 1 272 ? 22.507 6.728 -19.691 1.00 96.56 272 VAL A CA 1
ATOM 2146 C C . VAL A 1 272 ? 21.255 7.225 -18.973 1.00 96.56 272 VAL A C 1
ATOM 2148 O O . VAL A 1 272 ? 21.028 6.966 -17.786 1.00 96.56 272 VAL A O 1
ATOM 2151 N N . ALA A 1 273 ? 20.414 7.949 -19.711 1.00 96.88 273 ALA A N 1
ATOM 2152 C CA . ALA A 1 273 ? 19.195 8.551 -19.189 1.00 96.88 273 ALA A CA 1
ATOM 2153 C C . ALA A 1 273 ? 17.937 7.803 -19.652 1.00 96.88 273 ALA A C 1
ATOM 2155 O O . ALA A 1 273 ? 17.794 7.442 -20.821 1.00 96.88 273 ALA A O 1
ATOM 2156 N N . GLY A 1 274 ? 16.988 7.606 -18.739 1.00 97.00 274 GLY A N 1
ATOM 2157 C CA . GLY A 1 274 ? 15.671 7.055 -19.044 1.00 97.00 274 GLY A CA 1
ATOM 2158 C C . GLY A 1 274 ? 14.714 8.154 -19.498 1.00 97.00 274 GLY A C 1
ATOM 2159 O O . GLY A 1 274 ? 14.485 9.116 -18.767 1.00 97.00 274 GLY A O 1
ATOM 2160 N N . LEU A 1 275 ? 14.114 8.003 -20.677 1.00 97.06 275 LEU A N 1
ATOM 2161 C CA . LEU A 1 275 ? 13.072 8.886 -21.193 1.00 97.06 275 LEU A CA 1
ATOM 2162 C C . LEU A 1 275 ? 11.709 8.215 -21.041 1.00 97.06 275 LEU A C 1
ATOM 2164 O O . LEU A 1 275 ? 11.455 7.147 -21.591 1.00 97.06 275 LEU A O 1
ATOM 2168 N N . THR A 1 276 ? 10.797 8.870 -20.333 1.00 95.38 276 THR A N 1
ATOM 2169 C CA . THR A 1 276 ? 9.421 8.399 -20.161 1.00 95.38 276 THR A CA 1
ATOM 2170 C C . THR A 1 276 ? 8.437 9.545 -20.358 1.00 95.38 276 THR A C 1
ATOM 2172 O O . THR A 1 276 ? 8.790 10.719 -20.361 1.00 95.38 276 THR A O 1
ATOM 2175 N N . GLY A 1 277 ? 7.159 9.223 -20.510 1.00 91.19 277 GLY A N 1
ATOM 2176 C CA . GLY A 1 277 ? 6.092 10.215 -20.506 1.00 91.19 277 GLY A CA 1
ATOM 2177 C C . GLY A 1 277 ? 4.754 9.564 -20.215 1.00 91.19 277 GLY A C 1
ATOM 2178 O O . GLY A 1 277 ? 4.659 8.338 -20.116 1.00 91.19 277 GLY A O 1
ATOM 2179 N N . VAL A 1 278 ? 3.726 10.383 -20.055 1.00 86.94 278 VAL A N 1
ATOM 2180 C CA . VAL A 1 278 ? 2.348 9.887 -20.085 1.00 86.94 278 VAL A CA 1
ATOM 2181 C C . VAL A 1 278 ? 1.918 9.614 -21.530 1.00 86.94 278 VAL A C 1
ATOM 2183 O O . VAL A 1 278 ? 2.526 10.119 -22.477 1.00 86.94 278 VAL A O 1
ATOM 2186 N N . ILE A 1 279 ? 0.891 8.789 -21.736 1.00 86.50 279 ILE A N 1
ATOM 2187 C CA . ILE A 1 279 ? 0.376 8.526 -23.084 1.00 86.50 279 ILE A CA 1
ATOM 2188 C C . ILE A 1 279 ? -0.020 9.837 -23.777 1.00 86.50 279 ILE A C 1
ATOM 2190 O O . ILE A 1 279 ? -0.533 10.745 -23.131 1.00 86.50 279 ILE A O 1
ATOM 2194 N N . ALA A 1 280 ? 0.248 9.935 -25.082 1.00 86.75 280 ALA A N 1
ATOM 2195 C CA . ALA A 1 280 ? 0.011 11.130 -25.898 1.00 86.75 280 ALA A CA 1
ATOM 2196 C C . ALA A 1 280 ? 0.781 12.403 -25.460 1.00 86.75 280 ALA A C 1
ATOM 2198 O O . ALA A 1 280 ? 0.471 13.503 -25.916 1.00 86.75 280 ALA A O 1
ATOM 2199 N N . SER A 1 281 ? 1.855 12.274 -24.666 1.00 88.00 281 SER A N 1
ATOM 2200 C CA . SER A 1 281 ? 2.689 13.419 -24.260 1.00 88.00 281 SER A CA 1
ATOM 2201 C C . SER A 1 281 ? 3.605 13.978 -25.354 1.00 88.00 281 SER A C 1
ATOM 2203 O O . SER A 1 281 ? 4.246 14.999 -25.143 1.00 88.00 281 SER A O 1
ATOM 2205 N N . GLY A 1 282 ? 3.707 13.332 -26.520 1.00 88.44 282 GLY A N 1
ATOM 2206 C CA . GLY A 1 282 ? 4.637 13.729 -27.588 1.00 88.44 282 GLY A CA 1
ATOM 2207 C C . GLY A 1 282 ? 6.097 13.331 -27.336 1.00 88.44 282 GLY A C 1
ATOM 2208 O O . GLY A 1 282 ? 7.004 13.921 -27.914 1.00 88.44 282 GLY A O 1
ATOM 2209 N N . LYS A 1 283 ? 6.331 12.301 -26.513 1.00 92.94 283 LYS A N 1
ATOM 2210 C CA . LYS A 1 283 ? 7.658 11.718 -26.247 1.00 92.94 283 LYS A CA 1
ATOM 2211 C C . LYS A 1 283 ? 8.474 11.412 -27.512 1.00 92.94 283 LYS A C 1
ATOM 2213 O O . LYS A 1 283 ? 9.675 11.637 -27.509 1.00 92.94 283 LYS A O 1
ATOM 2218 N N . SER A 1 284 ? 7.835 10.964 -28.597 1.00 91.25 284 SER A N 1
ATOM 2219 C CA . SER A 1 284 ? 8.507 10.704 -29.881 1.00 91.25 284 SER A CA 1
ATOM 2220 C C . SER A 1 284 ? 9.128 11.958 -30.503 1.00 91.25 284 SER A C 1
ATOM 2222 O O . SER A 1 284 ? 10.179 11.879 -31.131 1.00 91.25 284 SER A O 1
ATOM 2224 N N . THR A 1 285 ? 8.508 13.127 -30.315 1.00 92.88 285 THR A N 1
ATOM 2225 C CA . THR A 1 285 ? 9.066 14.415 -30.754 1.00 92.88 285 THR A CA 1
ATOM 2226 C C . THR A 1 285 ? 10.347 14.730 -29.986 1.00 92.88 285 THR A C 1
ATOM 2228 O O . THR A 1 285 ? 11.339 15.143 -30.581 1.00 92.88 285 THR A O 1
ATOM 2231 N N . VAL A 1 286 ? 10.335 14.487 -28.673 1.00 95.62 286 VAL A N 1
ATOM 2232 C CA . VAL A 1 286 ? 11.490 14.686 -27.790 1.00 95.62 286 VAL A CA 1
ATOM 2233 C C . VAL A 1 286 ? 12.619 13.714 -28.129 1.00 95.62 286 VAL A C 1
ATOM 2235 O O . VAL A 1 286 ? 13.749 14.156 -28.319 1.00 95.62 286 VAL A O 1
ATOM 2238 N N . SER A 1 287 ? 12.332 12.414 -28.260 1.00 94.94 287 SER A N 1
ATOM 2239 C CA . SER A 1 287 ? 13.359 11.415 -28.579 1.00 94.94 287 SER A CA 1
ATOM 2240 C C . SER A 1 287 ? 14.001 11.677 -29.941 1.00 94.94 287 SER A C 1
ATOM 2242 O O . SER A 1 287 ? 15.225 11.683 -30.040 1.00 94.94 287 SER A O 1
ATOM 2244 N N . THR A 1 288 ? 13.204 12.008 -30.964 1.00 95.12 288 THR A N 1
ATOM 2245 C CA . THR A 1 288 ? 13.719 12.357 -32.302 1.00 95.12 288 THR A CA 1
ATOM 2246 C C . THR A 1 288 ? 14.675 13.547 -32.241 1.00 95.12 288 THR A C 1
ATOM 2248 O O . THR A 1 288 ? 15.778 13.474 -32.776 1.00 95.12 288 THR A O 1
ATOM 2251 N N . LYS A 1 289 ? 14.302 14.622 -31.535 1.00 96.62 289 LYS A N 1
ATOM 2252 C CA . LYS A 1 289 ? 15.170 15.798 -31.393 1.00 96.62 289 LYS A CA 1
ATOM 2253 C C . LYS A 1 289 ? 16.456 15.479 -30.623 1.00 96.62 289 LYS A C 1
ATOM 2255 O O . LYS A 1 289 ? 17.515 15.962 -31.004 1.00 96.62 289 LYS A O 1
ATOM 2260 N N . LEU A 1 290 ? 16.395 14.659 -29.572 1.00 96.81 290 LEU A N 1
ATOM 2261 C CA . LEU A 1 290 ? 17.598 14.215 -28.854 1.00 96.81 290 LEU A CA 1
ATOM 2262 C C . LEU A 1 290 ? 18.556 13.452 -29.782 1.00 96.81 290 LEU A C 1
ATOM 2264 O O . LEU A 1 290 ? 19.761 13.699 -29.742 1.00 96.81 290 LEU A O 1
ATOM 2268 N N . ALA A 1 291 ? 18.034 12.588 -30.658 1.00 96.00 291 ALA A N 1
ATOM 2269 C CA . ALA A 1 291 ? 18.848 11.892 -31.656 1.00 96.00 291 ALA A CA 1
ATOM 2270 C C . ALA A 1 291 ? 19.511 12.852 -32.652 1.00 96.00 291 ALA A C 1
ATOM 2272 O O . ALA A 1 291 ? 20.698 12.714 -32.937 1.00 96.00 291 ALA A O 1
ATOM 2273 N N . GLU A 1 292 ? 18.773 13.851 -33.149 1.00 96.38 292 GLU A N 1
ATOM 2274 C CA . GLU A 1 292 ? 19.311 14.885 -34.049 1.00 96.38 292 GLU A CA 1
ATOM 2275 C C . GLU A 1 292 ? 20.466 15.674 -33.415 1.00 96.38 292 GLU A C 1
ATOM 2277 O O . GLU A 1 292 ? 21.389 16.090 -34.112 1.00 96.38 292 GLU A O 1
ATOM 2282 N N . LEU A 1 293 ? 20.437 15.862 -32.092 1.00 96.19 293 LEU A N 1
ATOM 2283 C CA . LEU A 1 293 ? 21.499 16.530 -31.333 1.00 96.19 293 LEU A CA 1
ATOM 2284 C C . LEU A 1 293 ? 22.713 15.622 -31.050 1.00 96.19 293 LEU A C 1
ATOM 2286 O O . LEU A 1 293 ? 23.744 16.104 -30.572 1.00 96.19 293 LEU A O 1
ATOM 2290 N N . GLY A 1 294 ? 22.617 14.330 -31.376 1.00 95.56 294 GLY A N 1
ATOM 2291 C CA . GLY A 1 294 ? 23.696 13.350 -31.261 1.00 95.56 294 GLY A CA 1
ATOM 2292 C C . GLY A 1 294 ? 23.512 12.309 -30.157 1.00 95.56 294 GLY A C 1
ATOM 2293 O O . GLY A 1 294 ? 24.446 11.553 -29.902 1.00 95.56 294 GLY A O 1
ATOM 2294 N N . ALA A 1 295 ? 22.350 12.244 -29.499 1.00 96.62 295 ALA A N 1
ATOM 2295 C CA . ALA A 1 295 ? 22.070 11.172 -28.548 1.00 96.62 295 ALA A CA 1
ATOM 2296 C C . ALA A 1 295 ? 21.909 9.814 -29.252 1.00 96.62 295 ALA A C 1
ATOM 2298 O O . ALA A 1 295 ? 21.295 9.715 -30.318 1.00 96.62 295 ALA A O 1
ATOM 2299 N N . LYS A 1 296 ? 22.381 8.743 -28.616 1.00 97.12 296 LYS A N 1
ATOM 2300 C CA . LYS A 1 296 ? 22.096 7.365 -29.029 1.00 97.12 296 LYS A CA 1
ATOM 2301 C C . LYS A 1 296 ? 20.756 6.942 -28.432 1.00 97.12 296 LYS A C 1
ATOM 2303 O O . LYS A 1 296 ? 20.579 7.024 -27.220 1.00 97.12 296 LYS A O 1
ATOM 2308 N N . LEU A 1 297 ? 19.803 6.517 -29.260 1.00 96.62 297 LEU A N 1
ATOM 2309 C CA . LEU A 1 297 ? 18.480 6.105 -28.784 1.00 96.62 297 LEU A CA 1
ATOM 2310 C C . LEU A 1 297 ? 18.373 4.589 -28.661 1.00 96.62 297 LEU A C 1
ATOM 2312 O O . LEU A 1 297 ? 18.674 3.869 -29.609 1.00 96.62 297 LEU A O 1
ATOM 2316 N N . ILE A 1 298 ? 17.830 4.130 -27.538 1.00 96.31 298 ILE A N 1
ATOM 2317 C CA . ILE A 1 298 ? 17.372 2.754 -27.352 1.00 96.31 298 ILE A CA 1
ATOM 2318 C C . ILE A 1 298 ? 15.865 2.783 -27.120 1.00 96.31 298 ILE A C 1
ATOM 2320 O O . ILE A 1 298 ? 15.400 3.398 -26.166 1.00 96.31 298 ILE A O 1
ATOM 2324 N N . ASP A 1 299 ? 15.098 2.102 -27.968 1.00 94.88 299 ASP A N 1
ATOM 2325 C CA . ASP A 1 299 ? 13.641 2.000 -27.843 1.00 94.88 299 ASP A CA 1
ATOM 2326 C C . ASP A 1 299 ? 13.256 0.646 -27.220 1.00 94.88 299 ASP A C 1
ATOM 2328 O O . ASP A 1 299 ? 13.415 -0.413 -27.837 1.00 94.88 299 ASP A O 1
ATOM 2332 N N . PHE A 1 300 ? 12.737 0.670 -25.986 1.00 91.75 300 PHE A N 1
ATOM 2333 C CA . PHE A 1 300 ? 12.315 -0.551 -25.290 1.00 91.75 300 PHE A CA 1
ATOM 2334 C C . PHE A 1 300 ? 11.131 -1.245 -25.965 1.00 91.75 300 PHE A C 1
ATOM 2336 O O . PHE A 1 300 ? 11.064 -2.477 -25.951 1.00 91.75 300 PHE A O 1
ATOM 2343 N N . ASP A 1 301 ? 10.205 -0.491 -26.561 1.00 90.31 301 ASP A N 1
ATOM 2344 C CA . ASP A 1 301 ? 9.072 -1.074 -27.274 1.00 90.31 301 ASP A CA 1
ATOM 2345 C C . ASP A 1 301 ? 9.558 -1.796 -28.528 1.00 90.31 301 ASP A C 1
ATOM 2347 O O . ASP A 1 301 ? 9.023 -2.863 -28.839 1.00 90.31 301 ASP A O 1
ATOM 2351 N N . LEU A 1 302 ? 10.569 -1.250 -29.221 1.00 93.19 302 LEU A N 1
ATOM 2352 C CA . LEU A 1 302 ? 11.225 -1.892 -30.362 1.00 93.19 302 LEU A CA 1
ATOM 2353 C C . LEU A 1 302 ? 11.918 -3.195 -29.947 1.00 93.19 302 LEU A C 1
ATOM 2355 O O . LEU A 1 302 ? 11.642 -4.237 -30.549 1.00 93.19 302 LEU A O 1
ATOM 2359 N N . ILE A 1 303 ? 12.737 -3.162 -28.889 1.00 94.50 303 ILE A N 1
ATOM 2360 C CA . ILE A 1 303 ? 13.397 -4.359 -28.342 1.00 94.50 303 ILE A CA 1
ATOM 2361 C C . ILE A 1 303 ? 12.353 -5.424 -27.993 1.00 94.50 303 ILE A C 1
ATOM 2363 O O . ILE A 1 303 ? 12.472 -6.578 -28.410 1.00 94.50 303 ILE A O 1
ATOM 2367 N N . ALA A 1 304 ? 11.278 -5.040 -27.300 1.00 91.06 304 ALA A N 1
ATOM 2368 C CA . ALA A 1 304 ? 10.194 -5.950 -26.941 1.00 91.06 304 ALA A CA 1
ATOM 2369 C C . ALA A 1 304 ? 9.515 -6.590 -28.167 1.00 91.06 304 ALA A C 1
ATOM 2371 O O . ALA A 1 304 ? 8.944 -7.673 -28.046 1.00 91.06 304 ALA A O 1
ATOM 2372 N N . ARG A 1 305 ? 9.574 -5.963 -29.356 1.00 91.31 305 ARG A N 1
ATOM 2373 C CA . ARG A 1 305 ? 9.119 -6.582 -30.618 1.00 91.31 305 ARG A CA 1
ATOM 2374 C C . ARG A 1 305 ? 10.122 -7.591 -31.149 1.00 91.31 305 ARG A C 1
ATOM 2376 O O . ARG A 1 305 ? 9.719 -8.697 -31.490 1.00 91.31 305 ARG A O 1
ATOM 2383 N N . GLN A 1 306 ? 11.392 -7.214 -31.187 1.00 93.38 306 GLN A N 1
ATOM 2384 C CA . GLN A 1 306 ? 12.455 -7.999 -31.810 1.00 93.38 306 GLN A CA 1
ATOM 2385 C C . GLN A 1 306 ? 12.736 -9.305 -31.064 1.00 93.38 306 GLN A C 1
ATOM 2387 O O . GLN A 1 306 ? 12.989 -10.340 -31.678 1.00 93.38 306 GLN A O 1
ATOM 2392 N N . VAL A 1 307 ? 12.659 -9.297 -29.730 1.00 93.88 307 VAL A N 1
ATOM 2393 C CA . VAL A 1 307 ? 12.966 -10.493 -28.923 1.00 93.88 307 VAL A CA 1
ATOM 2394 C C . VAL A 1 307 ? 11.945 -11.620 -29.094 1.00 93.88 307 VAL A C 1
ATOM 2396 O O . VAL A 1 307 ? 12.263 -12.773 -28.804 1.00 93.88 307 VAL A O 1
ATOM 2399 N N . VAL A 1 308 ? 10.740 -11.308 -29.580 1.00 92.75 308 VAL A N 1
ATOM 2400 C CA . VAL A 1 308 ? 9.664 -12.277 -29.843 1.00 92.75 308 VAL A CA 1
ATOM 2401 C C . VAL A 1 308 ? 9.420 -12.516 -31.335 1.00 92.75 308 VAL A C 1
ATOM 2403 O O . VAL A 1 308 ? 8.386 -13.071 -31.706 1.00 92.75 308 VAL A O 1
ATOM 2406 N N . GLU A 1 309 ? 10.345 -12.111 -32.204 1.00 92.88 309 GLU A N 1
ATOM 2407 C CA . GLU A 1 309 ? 10.277 -12.462 -33.623 1.00 92.88 309 GLU A CA 1
ATOM 2408 C C . GLU A 1 309 ? 10.405 -13.983 -33.831 1.00 92.88 309 GLU A C 1
ATOM 2410 O O . GLU A 1 309 ? 11.082 -14.664 -33.046 1.00 92.88 309 GLU A O 1
ATOM 2415 N N . PRO A 1 310 ? 9.778 -14.542 -34.886 1.00 92.44 310 PRO A N 1
ATOM 2416 C CA . PRO A 1 310 ? 9.875 -15.964 -35.192 1.00 92.44 310 PRO A CA 1
ATOM 2417 C C . PRO A 1 310 ? 11.324 -16.469 -35.202 1.00 92.44 310 PRO A C 1
ATOM 2419 O O . PRO A 1 310 ? 12.211 -15.876 -35.812 1.00 92.44 310 PRO A O 1
ATOM 2422 N N . GLY A 1 311 ? 11.565 -17.584 -34.510 1.00 88.50 311 GLY A N 1
ATOM 2423 C CA . GLY A 1 311 ? 12.893 -18.193 -34.376 1.00 88.50 311 GLY A CA 1
ATOM 2424 C C . GLY A 1 311 ? 13.713 -17.706 -33.176 1.00 88.50 311 GLY A C 1
ATOM 2425 O O . GLY A 1 311 ? 14.717 -18.336 -32.841 1.00 88.50 311 GLY A O 1
ATOM 2426 N N . LYS A 1 312 ? 13.287 -16.649 -32.472 1.00 93.62 312 LYS A N 1
ATOM 2427 C CA . LYS A 1 312 ? 13.923 -16.222 -31.216 1.00 93.62 312 LYS A CA 1
ATOM 2428 C C . LYS A 1 312 ? 13.504 -17.118 -30.035 1.00 93.62 312 LYS A C 1
ATOM 2430 O O . LYS A 1 312 ? 12.402 -17.670 -30.037 1.00 93.62 312 LYS A O 1
ATOM 2435 N N . PRO A 1 313 ? 14.330 -17.243 -28.978 1.00 93.38 313 PRO A N 1
ATOM 2436 C CA . PRO A 1 313 ? 13.992 -18.058 -27.808 1.00 93.38 313 PRO A CA 1
ATOM 2437 C C . PRO A 1 313 ? 12.672 -17.664 -27.129 1.00 93.38 313 PRO A C 1
ATOM 2439 O O . PRO A 1 313 ? 11.850 -18.538 -26.867 1.00 93.38 313 PRO A O 1
ATOM 2442 N N . ALA A 1 314 ? 12.425 -16.364 -26.917 1.00 93.38 314 ALA A N 1
ATOM 2443 C CA . ALA A 1 314 ? 11.197 -15.915 -26.254 1.00 93.38 314 ALA A CA 1
ATOM 2444 C C . ALA A 1 314 ? 9.942 -16.222 -27.088 1.00 93.38 314 ALA A C 1
ATOM 2446 O O . ALA A 1 314 ? 8.912 -16.574 -26.522 1.00 93.38 314 ALA A O 1
ATOM 2447 N N . TYR A 1 315 ? 10.032 -16.169 -28.424 1.00 94.69 315 TYR A N 1
ATOM 2448 C CA . TYR A 1 315 ? 8.954 -16.626 -29.306 1.00 94.69 315 TYR A CA 1
ATOM 2449 C C . TYR A 1 315 ? 8.616 -18.101 -29.042 1.00 94.69 315 TYR A C 1
ATOM 2451 O O . TYR A 1 315 ? 7.457 -18.440 -28.813 1.00 94.69 315 TYR A O 1
ATOM 2459 N N . ASN A 1 316 ? 9.624 -18.975 -28.992 1.00 93.56 316 ASN A N 1
ATOM 2460 C CA . ASN A 1 316 ? 9.412 -20.409 -28.776 1.00 93.56 316 ASN A CA 1
ATOM 2461 C C . ASN A 1 316 ? 8.770 -20.709 -27.411 1.00 93.56 316 ASN A C 1
ATOM 2463 O O . ASN A 1 316 ? 7.861 -21.538 -27.335 1.00 93.56 316 ASN A O 1
ATOM 2467 N N . ASP A 1 317 ? 9.202 -20.021 -26.351 1.00 94.88 317 ASP A N 1
ATOM 2468 C CA . ASP A 1 317 ? 8.627 -20.173 -25.010 1.00 94.88 317 ASP A CA 1
ATOM 2469 C C . ASP A 1 317 ? 7.163 -19.708 -24.964 1.00 94.88 317 ASP A C 1
ATOM 2471 O O . ASP A 1 317 ? 6.302 -20.398 -24.406 1.00 94.88 317 ASP A O 1
ATOM 2475 N N . VAL A 1 318 ? 6.854 -18.588 -25.631 1.00 94.38 318 VAL A N 1
ATOM 2476 C CA . VAL A 1 318 ? 5.482 -18.086 -25.777 1.00 94.38 318 VAL A CA 1
ATOM 2477 C C . VAL A 1 318 ? 4.607 -19.100 -26.513 1.00 94.38 318 VAL A C 1
ATOM 2479 O O . VAL A 1 318 ? 3.550 -19.456 -25.997 1.00 94.38 318 VAL A O 1
ATOM 2482 N N . ILE A 1 319 ? 5.040 -19.628 -27.662 1.00 95.00 319 ILE A N 1
ATOM 2483 C CA . ILE A 1 319 ? 4.261 -20.623 -28.419 1.00 95.00 319 ILE A CA 1
ATOM 2484 C C . ILE A 1 319 ? 4.063 -21.910 -27.621 1.00 95.00 319 ILE A C 1
ATOM 2486 O O . ILE A 1 319 ? 2.970 -22.476 -27.620 1.00 95.00 319 ILE A O 1
ATOM 2490 N N . LYS A 1 320 ? 5.089 -22.365 -26.901 1.00 95.06 320 LYS A N 1
ATOM 2491 C CA . LYS A 1 320 ? 5.005 -23.573 -26.078 1.00 95.06 320 LYS A CA 1
ATOM 2492 C C . LYS A 1 320 ? 3.965 -23.447 -24.962 1.00 95.06 320 LYS A C 1
ATOM 2494 O O . LYS A 1 320 ? 3.297 -24.429 -24.652 1.00 95.06 320 LYS A O 1
ATOM 2499 N N . TYR A 1 321 ? 3.843 -22.269 -24.350 1.00 95.19 321 TYR A N 1
ATOM 2500 C CA . TYR A 1 321 ? 2.918 -22.040 -23.238 1.00 95.19 321 TYR A CA 1
ATOM 2501 C C . TYR A 1 321 ? 1.510 -21.638 -23.699 1.00 95.19 321 TYR A C 1
ATOM 2503 O O . TYR A 1 321 ? 0.518 -22.168 -23.200 1.00 95.19 321 TYR A O 1
ATOM 2511 N N . PHE A 1 322 ? 1.410 -20.700 -24.643 1.00 93.19 322 PHE A N 1
ATOM 2512 C CA . PHE A 1 322 ? 0.141 -20.124 -25.096 1.00 93.19 322 PHE A CA 1
ATOM 2513 C C . PHE A 1 322 ? -0.475 -20.843 -26.299 1.00 93.19 322 PHE A C 1
ATOM 2515 O O . PHE A 1 322 ? -1.648 -20.609 -26.584 1.00 93.19 322 PHE A O 1
ATOM 2522 N N . GLY A 1 323 ? 0.271 -21.720 -26.975 1.00 92.69 323 GLY A N 1
ATOM 2523 C CA . GLY A 1 323 ? -0.151 -22.402 -28.198 1.00 92.69 323 GLY A CA 1
ATOM 2524 C C . GLY A 1 323 ? -0.102 -21.506 -29.438 1.00 92.69 323 GLY A C 1
ATOM 2525 O O . GLY A 1 323 ? 0.087 -20.297 -29.354 1.00 92.69 323 GLY A O 1
ATOM 2526 N N . THR A 1 324 ? -0.296 -22.084 -30.622 1.00 92.06 324 THR A N 1
ATOM 2527 C CA . THR A 1 324 ? -0.257 -21.338 -31.894 1.00 92.06 324 THR A CA 1
ATOM 2528 C C . THR A 1 324 ? -1.485 -20.454 -32.122 1.00 92.06 324 THR A C 1
ATOM 2530 O O . THR A 1 324 ? -1.484 -19.636 -33.036 1.00 92.06 324 THR A O 1
ATOM 2533 N N . GLN A 1 325 ? -2.526 -20.540 -31.283 1.00 91.75 325 GLN A N 1
ATOM 2534 C CA . GLN A 1 325 ? -3.697 -19.663 -31.401 1.00 91.75 325 GLN A CA 1
ATOM 2535 C C . GLN A 1 325 ? -3.386 -18.175 -31.176 1.00 91.75 325 GLN A C 1
ATOM 2537 O O . GLN A 1 325 ? -4.179 -17.323 -31.584 1.00 91.75 325 GLN A O 1
ATOM 2542 N N . VAL A 1 326 ? -2.252 -17.856 -30.537 1.00 91.94 326 VAL A N 1
ATOM 2543 C CA . VAL A 1 326 ? -1.785 -16.473 -30.365 1.00 91.94 326 VAL A CA 1
ATOM 2544 C C . VAL A 1 326 ? -0.982 -15.954 -31.562 1.00 91.94 326 VAL A C 1
ATOM 2546 O O . VAL A 1 326 ? -0.490 -14.832 -31.509 1.00 91.94 326 VAL A O 1
ATOM 2549 N N . CYS A 1 327 ? -0.854 -16.733 -32.639 1.00 92.50 327 CYS A N 1
ATOM 2550 C CA . CYS A 1 327 ? -0.230 -16.300 -33.885 1.00 92.50 327 CYS A CA 1
ATOM 2551 C C . CYS A 1 327 ? -1.238 -15.672 -34.864 1.00 92.50 327 CYS A C 1
ATOM 2553 O O . CYS A 1 327 ? -2.457 -15.894 -34.796 1.00 92.50 327 CYS A O 1
ATOM 2555 N N . GLN A 1 328 ? -0.691 -14.905 -35.800 1.00 91.50 328 GLN A N 1
ATOM 2556 C CA . GLN A 1 328 ? -1.294 -14.563 -37.082 1.00 91.50 328 GLN A CA 1
ATOM 2557 C C . GLN A 1 328 ? -1.102 -15.709 -38.092 1.00 91.50 328 GLN A C 1
ATOM 2559 O O . GLN A 1 328 ? -0.399 -16.685 -37.822 1.00 91.50 328 GLN A O 1
ATOM 2564 N N . GLU A 1 329 ? -1.723 -15.590 -39.267 1.00 88.94 329 GLU A N 1
ATOM 2565 C CA . GLU A 1 329 ? -1.614 -16.588 -40.344 1.00 88.94 329 GLU A CA 1
ATOM 2566 C C . GLU A 1 329 ? -0.185 -16.725 -40.893 1.00 88.94 329 GLU A C 1
ATOM 2568 O O . GLU A 1 329 ? 0.209 -17.810 -41.314 1.00 88.94 329 GLU A O 1
ATOM 2573 N N . ASP A 1 330 ? 0.613 -15.655 -40.832 1.00 89.62 330 ASP A N 1
ATOM 2574 C CA . ASP A 1 330 ? 2.019 -15.633 -41.258 1.00 89.62 330 ASP A CA 1
ATOM 2575 C C . ASP A 1 330 ? 2.993 -16.242 -40.227 1.00 89.62 330 ASP A C 1
ATOM 2577 O O . ASP A 1 330 ? 4.202 -16.287 -40.454 1.00 89.62 330 ASP A O 1
ATOM 2581 N N . GLY A 1 331 ? 2.476 -16.721 -39.090 1.00 86.62 331 GLY A N 1
ATOM 2582 C CA . GLY A 1 331 ? 3.262 -17.304 -38.004 1.00 86.62 331 GLY A CA 1
ATOM 2583 C C . GLY A 1 331 ? 3.862 -16.287 -37.030 1.00 86.62 331 GLY A C 1
ATOM 2584 O O . GLY A 1 331 ? 4.480 -16.693 -36.051 1.00 86.62 331 GLY A O 1
ATOM 2585 N N . THR A 1 332 ? 3.671 -14.982 -37.224 1.00 91.94 332 THR A N 1
ATOM 2586 C CA . THR A 1 332 ? 4.074 -13.969 -36.235 1.00 91.94 332 THR A CA 1
ATOM 2587 C C . THR A 1 332 ? 3.096 -13.914 -35.060 1.00 91.94 332 THR A C 1
ATOM 2589 O O . THR A 1 332 ? 1.957 -14.368 -35.160 1.00 91.94 332 THR A O 1
ATOM 2592 N N . LEU A 1 333 ? 3.513 -13.372 -33.911 1.00 92.44 333 LEU A N 1
ATOM 2593 C CA . LEU A 1 333 ? 2.615 -13.216 -32.761 1.00 92.44 333 LEU A CA 1
ATOM 2594 C C . LEU A 1 333 ? 1.568 -12.119 -33.006 1.00 92.44 333 LEU A C 1
ATOM 2596 O O . LEU A 1 333 ? 1.896 -10.981 -33.346 1.00 92.44 333 LEU A O 1
ATOM 2600 N N . ASP A 1 334 ? 0.306 -12.442 -32.735 1.00 92.69 334 ASP A N 1
ATOM 2601 C CA . ASP A 1 334 ? -0.798 -11.490 -32.700 1.00 92.69 334 ASP A CA 1
ATOM 2602 C C . ASP A 1 334 ? -0.839 -10.808 -31.325 1.00 92.69 334 ASP A C 1
ATOM 2604 O O . ASP A 1 334 ? -1.312 -11.353 -30.321 1.00 92.69 334 ASP A O 1
ATOM 2608 N N . ARG A 1 335 ? -0.332 -9.574 -31.281 1.00 87.31 335 ARG A N 1
ATOM 2609 C CA . ARG A 1 335 ? -0.257 -8.770 -30.054 1.00 87.31 335 ARG A CA 1
ATOM 2610 C C . ARG A 1 335 ? -1.615 -8.521 -29.421 1.00 87.31 335 ARG A C 1
ATOM 2612 O O . ARG A 1 335 ? -1.694 -8.463 -28.196 1.00 87.31 335 ARG A O 1
ATOM 2619 N N . LYS A 1 336 ? -2.664 -8.358 -30.230 1.00 87.19 336 LYS A N 1
ATOM 2620 C CA . LYS A 1 336 ? -4.007 -8.081 -29.724 1.00 87.19 336 LYS A CA 1
ATOM 2621 C C . LYS A 1 336 ? -4.546 -9.315 -29.012 1.00 87.19 336 LYS A C 1
ATOM 2623 O O . LYS A 1 336 ? -4.960 -9.209 -27.862 1.00 87.19 336 LYS A O 1
ATOM 2628 N N . LYS A 1 337 ? -4.408 -10.497 -29.624 1.00 90.75 337 LYS A N 1
ATOM 2629 C CA . LYS A 1 337 ? -4.779 -11.767 -28.979 1.00 90.75 337 LYS A CA 1
ATOM 2630 C C . LYS A 1 337 ? -3.992 -12.017 -27.696 1.00 90.75 337 LYS A C 1
ATOM 2632 O O . LYS A 1 337 ? -4.582 -12.416 -26.696 1.00 90.75 337 LYS A O 1
ATOM 2637 N N . ILE A 1 338 ? -2.677 -11.780 -27.700 1.00 90.19 338 ILE A N 1
ATOM 2638 C CA . ILE A 1 338 ? -1.861 -11.931 -26.486 1.00 90.19 338 ILE A CA 1
ATOM 2639 C C . ILE A 1 338 ? -2.344 -10.968 -25.404 1.00 90.19 338 ILE A C 1
ATOM 2641 O O . ILE A 1 338 ? -2.583 -11.407 -24.280 1.00 90.19 338 ILE A O 1
ATOM 2645 N N . SER A 1 339 ? -2.525 -9.688 -25.745 1.00 85.56 339 SER A N 1
ATOM 2646 C CA . SER A 1 339 ? -3.009 -8.659 -24.822 1.00 85.56 339 SER A CA 1
ATOM 2647 C C . SER A 1 339 ? -4.350 -9.055 -24.200 1.00 85.56 339 SER A C 1
ATOM 2649 O O . SER A 1 339 ? -4.466 -9.080 -22.978 1.00 85.56 339 SER A O 1
ATOM 2651 N N . ASP A 1 340 ? -5.314 -9.498 -25.009 1.00 86.69 340 ASP A N 1
ATOM 2652 C CA . ASP A 1 340 ? -6.632 -9.942 -24.543 1.00 86.69 340 ASP A CA 1
ATOM 2653 C C . ASP A 1 340 ? -6.554 -11.118 -23.558 1.00 86.69 340 ASP A C 1
ATOM 2655 O O . ASP A 1 340 ? -7.355 -11.209 -22.620 1.00 86.69 340 ASP A O 1
ATOM 2659 N N . VAL A 1 341 ? -5.596 -12.029 -23.763 1.00 87.62 341 VAL A N 1
ATOM 2660 C CA . VAL A 1 341 ? -5.370 -13.185 -22.887 1.00 87.62 341 VAL A CA 1
ATOM 2661 C C . VAL A 1 341 ? -4.726 -12.759 -21.569 1.00 87.62 341 VAL A C 1
ATOM 2663 O O . VAL A 1 341 ? -5.198 -13.168 -20.508 1.00 87.62 341 VAL A O 1
ATOM 2666 N N . VAL A 1 342 ? -3.665 -11.949 -21.610 1.00 85.81 342 VAL A N 1
ATOM 2667 C CA . VAL A 1 342 ? -2.906 -11.568 -20.405 1.00 85.81 342 VAL A CA 1
ATOM 2668 C C . VAL A 1 342 ? -3.586 -10.469 -19.592 1.00 85.81 342 VAL A C 1
ATOM 2670 O O . VAL A 1 342 ? -3.385 -10.383 -18.385 1.00 85.81 342 VAL A O 1
ATOM 2673 N N . PHE A 1 343 ? -4.439 -9.652 -20.212 1.00 76.62 343 PHE A N 1
ATOM 2674 C CA . PHE A 1 343 ? -5.206 -8.626 -19.505 1.00 76.62 343 PHE A CA 1
ATOM 2675 C C . PHE A 1 343 ? -6.260 -9.236 -18.572 1.00 76.62 343 PHE A C 1
ATOM 2677 O O . PHE A 1 343 ? -6.561 -8.685 -17.515 1.00 76.62 343 PHE A O 1
ATOM 2684 N N . LYS A 1 344 ? -6.801 -10.404 -18.937 1.00 81.81 344 LYS A N 1
ATOM 2685 C CA . LYS A 1 344 ? -7.826 -11.116 -18.158 1.00 81.81 344 LYS A CA 1
ATOM 2686 C C . LYS A 1 344 ? -7.245 -12.045 -17.090 1.00 81.81 344 LYS A C 1
ATOM 2688 O O . LYS A 1 344 ? -7.991 -12.509 -16.232 1.00 81.81 344 LYS A O 1
ATOM 2693 N N . ASP A 1 345 ? -5.946 -12.334 -17.141 1.00 79.31 345 ASP A N 1
ATOM 2694 C CA . ASP A 1 345 ? -5.304 -13.346 -16.304 1.00 79.31 345 ASP A CA 1
ATOM 2695 C C . ASP A 1 345 ? -3.887 -12.909 -15.904 1.00 79.31 345 ASP A C 1
ATOM 2697 O O . ASP A 1 345 ? -2.940 -12.948 -16.694 1.00 79.31 345 ASP A O 1
ATOM 2701 N N . MET A 1 346 ? -3.747 -12.501 -14.641 1.00 75.69 346 MET A N 1
ATOM 2702 C CA . MET A 1 346 ? -2.480 -12.006 -14.098 1.00 75.69 346 MET A CA 1
ATOM 2703 C C . MET A 1 346 ? -1.379 -13.071 -14.065 1.00 75.69 346 MET A C 1
ATOM 2705 O O . MET A 1 346 ? -0.210 -12.731 -14.225 1.00 75.69 346 MET A O 1
ATOM 2709 N N . GLU A 1 347 ? -1.716 -14.348 -13.873 1.00 80.69 347 GLU A N 1
ATOM 2710 C CA . GLU A 1 347 ? -0.704 -15.410 -13.836 1.00 80.69 347 GLU A CA 1
ATOM 2711 C C . GLU A 1 347 ? -0.172 -15.684 -15.249 1.00 80.69 347 GLU A C 1
ATOM 2713 O O . GLU A 1 347 ? 1.036 -15.841 -15.438 1.00 80.69 347 GLU A O 1
ATOM 2718 N N . LYS A 1 348 ? -1.036 -15.621 -16.271 1.00 87.88 348 LYS A N 1
ATOM 2719 C CA . LYS A 1 348 ? -0.597 -15.652 -17.676 1.00 87.88 348 LYS A CA 1
ATOM 2720 C C . LYS A 1 348 ? 0.251 -14.444 -18.047 1.00 87.88 348 LYS A C 1
ATOM 2722 O O . LYS A 1 348 ? 1.260 -14.606 -18.731 1.00 87.88 348 LYS A O 1
ATOM 2727 N N . ARG A 1 349 ? -0.120 -13.248 -17.581 1.00 86.38 349 ARG A N 1
ATOM 2728 C CA . ARG A 1 349 ? 0.701 -12.044 -17.758 1.00 86.38 349 ARG A CA 1
ATOM 2729 C C . ARG A 1 349 ? 2.099 -12.241 -17.183 1.00 86.38 349 ARG A C 1
ATOM 2731 O O . ARG A 1 349 ? 3.076 -12.033 -17.894 1.00 86.38 349 ARG A O 1
ATOM 2738 N N . LYS A 1 350 ? 2.192 -12.724 -15.942 1.00 81.25 350 LYS A N 1
ATOM 2739 C CA . LYS A 1 350 ? 3.473 -13.003 -15.291 1.00 81.25 350 LYS A CA 1
ATOM 2740 C C . LYS A 1 350 ? 4.302 -14.020 -16.079 1.00 81.25 350 LYS A C 1
ATOM 2742 O O . LYS A 1 350 ? 5.499 -13.828 -16.240 1.00 81.25 350 LYS A O 1
ATOM 2747 N N . LYS A 1 351 ? 3.678 -15.069 -16.623 1.00 89.56 351 LYS A N 1
ATOM 2748 C CA . LYS A 1 351 ? 4.371 -16.051 -17.475 1.00 89.56 351 LYS A CA 1
ATOM 2749 C C . LYS A 1 351 ? 4.928 -15.433 -18.755 1.00 89.56 351 LYS A C 1
ATOM 2751 O O . LYS A 1 351 ? 6.070 -15.701 -19.104 1.00 89.56 351 LYS A O 1
ATOM 2756 N N . LEU A 1 352 ? 4.164 -14.570 -19.425 1.00 91.31 352 LEU A N 1
ATOM 2757 C CA . LEU A 1 352 ? 4.660 -13.836 -20.592 1.00 91.31 352 LEU A CA 1
ATOM 2758 C C . LEU A 1 352 ? 5.851 -12.927 -20.236 1.00 91.31 352 LEU A C 1
ATOM 2760 O O . LEU A 1 352 ? 6.839 -12.882 -20.970 1.00 91.31 352 LEU A O 1
ATOM 2764 N N . GLU A 1 353 ? 5.767 -12.219 -19.111 1.00 89.19 353 GLU A N 1
ATOM 2765 C CA . GLU A 1 353 ? 6.848 -11.368 -18.600 1.00 89.19 353 GLU A CA 1
ATOM 2766 C C . GLU A 1 353 ? 8.096 -12.204 -18.255 1.00 89.19 353 GLU A C 1
ATOM 2768 O O . GLU A 1 353 ? 9.203 -11.827 -18.628 1.00 89.19 353 GLU A O 1
ATOM 2773 N N . GLU A 1 354 ? 7.934 -13.385 -17.643 1.00 89.00 354 GLU A N 1
ATOM 2774 C CA . GLU A 1 354 ? 9.025 -14.334 -17.360 1.00 89.00 354 GLU A CA 1
ATOM 2775 C C . GLU A 1 354 ? 9.759 -14.791 -18.635 1.00 89.00 354 GLU A C 1
ATOM 2777 O O . GLU A 1 354 ? 10.978 -14.961 -18.604 1.00 89.00 354 GLU A O 1
ATOM 2782 N N . PHE A 1 355 ? 9.053 -14.958 -19.760 1.00 91.94 355 PHE A N 1
ATOM 2783 C CA . PHE A 1 355 ? 9.665 -15.361 -21.035 1.00 91.94 355 PHE A CA 1
ATOM 2784 C C . PHE A 1 355 ? 10.361 -14.203 -21.757 1.00 91.94 355 PHE A C 1
ATOM 2786 O O . PHE A 1 355 ? 11.396 -14.395 -22.395 1.00 91.94 355 PHE A O 1
ATOM 2793 N N . THR A 1 356 ? 9.791 -12.999 -21.681 1.00 91.69 356 THR A N 1
ATOM 2794 C CA . THR A 1 356 ? 10.241 -11.856 -22.488 1.00 91.69 356 THR A CA 1
ATOM 2795 C C . THR A 1 356 ? 11.259 -10.979 -21.765 1.00 91.69 356 THR A C 1
ATOM 2797 O O . THR A 1 356 ? 12.280 -10.635 -22.359 1.00 91.69 356 THR A O 1
ATOM 2800 N N . HIS A 1 357 ? 11.048 -10.656 -20.485 1.00 89.62 357 HIS A N 1
ATOM 2801 C CA . HIS A 1 357 ? 11.874 -9.687 -19.758 1.00 89.62 357 HIS A CA 1
ATOM 2802 C C . HIS A 1 357 ? 13.371 -10.023 -19.759 1.00 89.62 357 HIS A C 1
ATOM 2804 O O . HIS A 1 357 ? 14.150 -9.123 -20.067 1.00 89.62 357 HIS A O 1
ATOM 2810 N N . PRO A 1 358 ? 13.822 -11.268 -19.487 1.00 89.56 358 PRO A N 1
ATOM 2811 C CA . PRO A 1 358 ? 15.250 -11.586 -19.536 1.00 89.56 358 PRO A CA 1
ATOM 2812 C C . PRO A 1 358 ? 15.891 -11.246 -20.887 1.00 89.56 358 PRO A C 1
ATOM 2814 O O . PRO A 1 358 ? 16.993 -10.711 -20.920 1.00 89.56 358 PRO A O 1
ATOM 2817 N N . ARG A 1 359 ? 15.176 -11.486 -21.994 1.00 93.31 359 ARG A N 1
ATOM 2818 C CA . ARG A 1 359 ? 15.692 -11.258 -23.354 1.00 93.31 359 ARG A CA 1
ATOM 2819 C C . ARG A 1 359 ? 15.669 -9.786 -23.740 1.00 93.31 359 ARG A C 1
ATOM 2821 O O . ARG A 1 359 ? 16.567 -9.332 -24.437 1.00 93.31 359 ARG A O 1
ATOM 2828 N N . ILE A 1 360 ? 14.682 -9.040 -23.241 1.00 93.00 360 ILE A N 1
ATOM 2829 C CA . ILE A 1 360 ? 14.650 -7.577 -23.359 1.00 93.00 360 ILE A CA 1
ATOM 2830 C C . ILE A 1 360 ? 15.869 -6.976 -22.654 1.00 93.00 360 ILE A C 1
ATOM 2832 O O . ILE A 1 360 ? 16.556 -6.155 -23.247 1.00 93.00 360 ILE A O 1
ATOM 2836 N N . TYR A 1 361 ? 16.173 -7.409 -21.424 1.00 91.25 361 TYR A N 1
ATOM 2837 C CA . TYR A 1 361 ? 17.341 -6.907 -20.694 1.00 91.25 361 TYR A CA 1
ATOM 2838 C C . TYR A 1 361 ? 18.665 -7.290 -21.358 1.00 91.25 361 TYR A C 1
ATOM 2840 O O . TYR A 1 361 ? 19.558 -6.455 -21.421 1.00 91.25 361 TYR A O 1
ATOM 2848 N N . GLU A 1 362 ? 18.800 -8.518 -21.865 1.00 92.69 362 GLU A N 1
ATOM 2849 C CA . GLU A 1 362 ? 19.997 -8.943 -22.606 1.00 92.69 362 GLU A CA 1
ATOM 2850 C C . GLU A 1 362 ? 20.258 -8.047 -23.822 1.00 92.69 362 GLU A C 1
ATOM 2852 O O . GLU A 1 362 ? 21.371 -7.549 -23.986 1.00 92.69 362 GLU A O 1
ATOM 2857 N N . GLU A 1 363 ? 19.233 -7.797 -24.638 1.00 94.88 363 GLU A N 1
ATOM 2858 C CA . GLU A 1 363 ? 19.352 -6.937 -25.818 1.00 94.88 363 GLU A CA 1
ATOM 2859 C C . GLU A 1 363 ? 19.580 -5.467 -25.440 1.00 94.88 363 GLU A C 1
ATOM 2861 O O . GLU A 1 363 ? 20.407 -4.793 -26.050 1.00 94.88 363 GLU A O 1
ATOM 2866 N N . PHE A 1 364 ? 18.916 -4.986 -24.387 1.00 95.12 364 PHE A N 1
ATOM 2867 C CA . PHE A 1 364 ? 19.132 -3.647 -23.845 1.00 95.12 364 PHE A CA 1
ATOM 2868 C C . PHE A 1 364 ? 20.587 -3.439 -23.405 1.00 95.12 364 PHE A C 1
ATOM 2870 O O . PHE A 1 364 ? 21.237 -2.500 -23.861 1.00 95.12 364 PHE A O 1
ATOM 2877 N N . PHE A 1 365 ? 21.125 -4.328 -22.564 1.00 94.81 365 PHE A N 1
ATOM 2878 C CA . PHE A 1 365 ? 22.510 -4.229 -22.098 1.00 94.81 365 PHE A CA 1
ATOM 2879 C C . PHE A 1 365 ? 23.506 -4.352 -23.254 1.00 94.81 365 PHE A C 1
ATOM 2881 O O . PHE A 1 365 ? 24.522 -3.662 -23.259 1.00 94.81 365 PHE A O 1
ATOM 2888 N N . ARG A 1 366 ? 23.205 -5.182 -24.263 1.00 95.50 366 ARG A N 1
ATOM 2889 C CA . ARG A 1 366 ? 24.023 -5.294 -25.4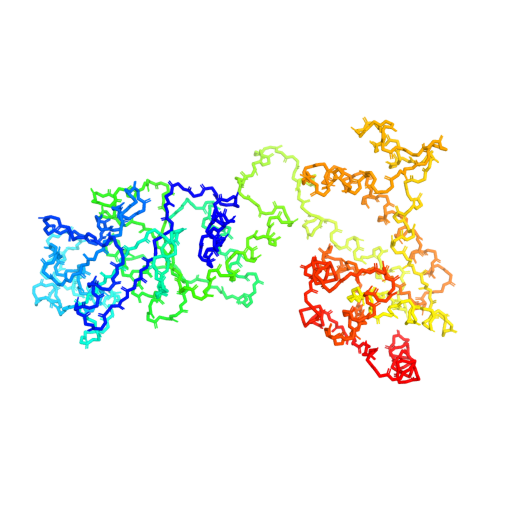76 1.00 95.50 366 ARG A CA 1
ATOM 2890 C C . ARG A 1 366 ? 24.114 -3.961 -26.223 1.00 95.50 366 ARG A C 1
ATOM 2892 O O . ARG A 1 366 ? 25.216 -3.566 -26.588 1.00 95.50 366 ARG A O 1
ATOM 2899 N N . GLN A 1 367 ? 22.989 -3.274 -26.436 1.00 96.44 367 GLN A N 1
ATOM 2900 C CA . GLN A 1 367 ? 22.961 -1.989 -27.148 1.00 96.44 367 GLN A CA 1
ATOM 2901 C C . GLN A 1 367 ? 23.663 -0.873 -26.366 1.00 96.44 367 GLN A C 1
ATOM 2903 O O . GLN A 1 367 ? 24.427 -0.111 -26.953 1.00 96.44 367 GLN A O 1
ATOM 2908 N N . VAL A 1 368 ? 23.474 -0.802 -25.042 1.00 95.06 368 VAL A N 1
ATOM 2909 C CA . VAL A 1 368 ? 24.222 0.152 -24.199 1.00 95.06 368 VAL A CA 1
ATOM 2910 C C . VAL A 1 368 ? 25.726 -0.106 -24.302 1.00 95.06 368 VAL A C 1
ATOM 2912 O O . VAL A 1 368 ? 26.500 0.835 -24.465 1.00 95.06 368 VAL A O 1
ATOM 2915 N N . ALA A 1 369 ? 26.137 -1.377 -24.274 1.00 94.44 369 ALA A N 1
ATOM 2916 C CA . ALA A 1 369 ? 27.539 -1.747 -24.406 1.00 94.44 369 ALA A CA 1
ATOM 2917 C C . ALA A 1 369 ? 28.147 -1.406 -25.763 1.00 94.44 369 ALA A C 1
ATOM 2919 O O . ALA A 1 369 ? 29.289 -0.958 -25.819 1.00 94.44 369 ALA A O 1
ATOM 2920 N N . GLU A 1 370 ? 27.388 -1.580 -26.839 1.00 95.56 370 GLU A N 1
ATOM 2921 C CA . GLU A 1 370 ? 27.798 -1.185 -28.184 1.00 95.56 370 GLU A CA 1
ATOM 2922 C C . GLU A 1 370 ? 28.054 0.328 -28.258 1.00 95.56 370 GLU A C 1
ATOM 2924 O O . GLU A 1 370 ? 29.129 0.745 -28.684 1.00 95.56 370 GLU A O 1
ATOM 2929 N N . TYR A 1 371 ? 27.142 1.153 -27.737 1.00 95.31 371 TYR A N 1
ATOM 2930 C CA . TYR A 1 371 ? 27.322 2.609 -27.731 1.00 95.31 371 TYR A CA 1
ATOM 2931 C C . TYR A 1 371 ? 28.474 3.082 -26.843 1.00 95.31 371 TYR A C 1
ATOM 2933 O O . TYR A 1 371 ? 29.230 3.956 -27.257 1.00 95.31 371 TYR A O 1
ATOM 2941 N N . GLY A 1 372 ? 28.656 2.482 -25.665 1.00 92.94 372 GLY A N 1
ATOM 2942 C CA . GLY A 1 372 ? 29.790 2.800 -24.794 1.00 92.94 372 GLY A CA 1
ATOM 2943 C C . GLY A 1 372 ? 31.148 2.415 -25.392 1.00 92.94 372 GLY A C 1
ATOM 2944 O O . GLY A 1 372 ? 32.137 3.111 -25.176 1.00 92.94 372 GLY A O 1
ATOM 2945 N N . GLN A 1 373 ? 31.205 1.334 -26.181 1.00 93.75 373 GLN A N 1
ATOM 2946 C CA . GLN A 1 373 ? 32.413 0.943 -26.920 1.00 93.75 373 GLN A CA 1
ATOM 2947 C C . GLN A 1 373 ? 32.705 1.867 -28.107 1.00 93.75 373 GLN A C 1
ATOM 2949 O O . GLN A 1 373 ? 33.874 2.100 -28.412 1.00 93.75 373 GLN A O 1
ATOM 2954 N N . GLU A 1 374 ? 31.669 2.368 -28.785 1.00 94.31 374 GLU A N 1
ATOM 2955 C CA . GLU A 1 374 ? 31.816 3.353 -29.862 1.00 94.31 374 GLU A CA 1
ATOM 2956 C C . GLU A 1 374 ? 32.329 4.700 -29.338 1.00 94.31 374 GLU A C 1
ATOM 2958 O O . GLU A 1 374 ? 33.230 5.286 -29.939 1.00 94.31 374 GLU A O 1
ATOM 2963 N N . ASP A 1 375 ? 31.755 5.185 -28.235 1.00 94.25 375 ASP A N 1
ATOM 2964 C CA . ASP A 1 375 ? 32.126 6.445 -27.594 1.00 94.25 375 ASP A CA 1
ATOM 2965 C C . ASP A 1 375 ? 31.835 6.384 -26.077 1.00 94.25 375 ASP A C 1
ATOM 2967 O O . ASP A 1 375 ? 30.662 6.415 -25.678 1.00 94.25 375 ASP A O 1
ATOM 2971 N N . PRO A 1 376 ? 32.879 6.339 -25.220 1.00 91.94 376 PRO A N 1
ATOM 2972 C CA . PRO A 1 376 ? 32.737 6.322 -23.762 1.00 91.94 376 PRO A CA 1
ATOM 2973 C C . PRO A 1 376 ? 32.017 7.543 -23.175 1.00 91.94 376 PRO A C 1
ATOM 2975 O O . PRO A 1 376 ? 31.533 7.452 -22.047 1.00 91.94 376 PRO A O 1
ATOM 2978 N N . ALA A 1 377 ? 31.942 8.651 -23.925 1.00 93.62 377 ALA A N 1
ATOM 2979 C CA . ALA A 1 377 ? 31.259 9.893 -23.562 1.00 93.62 377 ALA A CA 1
ATOM 2980 C C . ALA A 1 377 ? 29.857 10.022 -24.197 1.00 93.62 377 ALA A C 1
ATOM 2982 O O . ALA A 1 377 ? 29.262 11.104 -24.210 1.00 93.62 377 ALA A O 1
ATOM 2983 N N . SER A 1 378 ? 29.307 8.924 -24.732 1.00 95.06 378 SER A N 1
ATOM 2984 C CA . SER A 1 378 ? 27.981 8.907 -25.355 1.00 95.06 378 SER A CA 1
ATOM 2985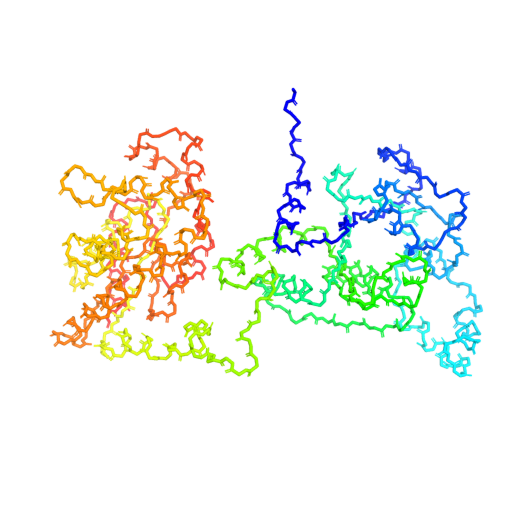 C C . SER A 1 378 ? 26.876 9.393 -24.412 1.00 95.06 378 SER A C 1
ATOM 2987 O O . SER A 1 378 ? 26.792 9.001 -23.250 1.00 95.06 378 SER A O 1
ATOM 2989 N N . VAL A 1 379 ? 25.930 10.157 -24.958 1.00 96.81 379 VAL A N 1
ATOM 2990 C CA . VAL A 1 379 ? 24.631 10.395 -24.315 1.00 96.81 379 VAL A CA 1
ATOM 2991 C C . VAL A 1 379 ? 23.654 9.344 -24.836 1.00 96.81 379 VAL A C 1
ATOM 2993 O O . VAL A 1 379 ? 23.204 9.427 -25.981 1.00 96.81 379 VAL A O 1
ATOM 2996 N N . VAL A 1 380 ? 23.327 8.348 -24.014 1.00 97.31 380 VAL A N 1
ATOM 2997 C CA . VAL A 1 380 ? 22.387 7.273 -24.351 1.00 97.31 380 VAL A CA 1
ATOM 2998 C C . VAL A 1 380 ? 21.026 7.576 -23.731 1.00 97.31 380 VAL A C 1
ATOM 3000 O O . VAL A 1 380 ? 20.892 7.707 -22.516 1.00 97.31 380 VAL A O 1
ATOM 3003 N N . ILE A 1 381 ? 19.993 7.667 -24.563 1.00 97.50 381 ILE A N 1
ATOM 3004 C CA . ILE A 1 381 ? 18.612 7.895 -24.138 1.00 97.50 381 ILE A CA 1
ATOM 3005 C C . ILE A 1 381 ? 17.818 6.617 -24.347 1.00 97.50 381 ILE A C 1
ATOM 3007 O O . ILE A 1 381 ? 17.660 6.131 -25.467 1.00 97.50 381 ILE A O 1
ATOM 3011 N N . VAL A 1 382 ? 17.282 6.094 -23.254 1.00 97.00 382 VAL A N 1
ATOM 3012 C CA . VAL A 1 382 ? 16.525 4.849 -23.240 1.00 97.00 382 VAL A CA 1
ATOM 3013 C C . VAL A 1 382 ? 15.052 5.187 -23.109 1.00 97.00 382 VAL A C 1
ATOM 3015 O O . VAL A 1 382 ? 14.572 5.582 -22.047 1.00 97.00 382 VAL A O 1
ATOM 3018 N N . ASP A 1 383 ? 14.340 5.079 -24.222 1.00 95.75 383 ASP A N 1
ATOM 3019 C CA . ASP A 1 383 ? 12.928 5.393 -24.319 1.00 95.75 383 ASP A CA 1
ATOM 3020 C C . ASP A 1 383 ? 12.080 4.227 -23.786 1.00 95.75 383 ASP A C 1
ATOM 3022 O O . ASP A 1 383 ? 12.000 3.161 -24.401 1.00 95.75 383 ASP A O 1
ATOM 3026 N N . ILE A 1 384 ? 11.437 4.448 -22.632 1.00 93.62 384 ILE A N 1
ATOM 3027 C CA . ILE A 1 384 ? 10.588 3.476 -21.940 1.00 93.62 384 ILE A CA 1
ATOM 3028 C C . ILE A 1 384 ? 9.285 4.165 -21.491 1.00 93.62 384 ILE A C 1
ATOM 3030 O O . ILE A 1 384 ? 9.259 4.823 -20.449 1.00 93.62 384 ILE A O 1
ATOM 3034 N N . PRO A 1 385 ? 8.150 3.997 -22.201 1.00 87.94 385 PRO A N 1
ATOM 3035 C CA . PRO A 1 385 ? 6.878 4.623 -21.816 1.00 87.94 385 PRO A CA 1
ATOM 3036 C C . PRO A 1 385 ? 6.404 4.263 -20.399 1.00 87.94 385 PRO A C 1
ATOM 3038 O O . PRO A 1 385 ? 5.816 5.094 -19.704 1.00 87.94 385 PRO A O 1
ATOM 3041 N N . LEU A 1 386 ? 6.667 3.024 -19.975 1.00 87.00 386 LEU A N 1
ATOM 3042 C CA . LEU A 1 386 ? 6.265 2.467 -18.681 1.00 87.00 386 LEU A CA 1
ATOM 3043 C C . LEU A 1 386 ? 7.420 2.428 -17.665 1.00 87.00 386 LEU A C 1
ATOM 3045 O O . LEU A 1 386 ? 7.436 1.572 -16.785 1.00 87.00 386 LEU A O 1
ATOM 3049 N N . LEU A 1 387 ? 8.413 3.315 -17.796 1.00 91.06 387 LEU A N 1
ATOM 3050 C CA . LEU A 1 387 ? 9.638 3.311 -16.984 1.00 91.06 387 LEU A CA 1
ATOM 3051 C C . LEU A 1 387 ? 9.374 3.226 -15.473 1.00 91.06 387 LEU A C 1
ATOM 3053 O O . LEU A 1 387 ? 10.001 2.439 -14.757 1.00 91.06 387 LEU A O 1
ATOM 3057 N N . VAL A 1 388 ? 8.447 4.058 -14.997 1.00 87.50 388 VAL A N 1
ATOM 3058 C CA . VAL A 1 388 ? 8.105 4.185 -13.576 1.00 87.50 388 VAL A CA 1
ATOM 3059 C C . VAL A 1 388 ? 7.239 3.008 -13.137 1.00 87.50 388 VAL A C 1
ATOM 3061 O O . VAL A 1 388 ? 7.475 2.408 -12.092 1.00 87.50 388 VAL A O 1
ATOM 3064 N N . GLU A 1 389 ? 6.279 2.624 -13.973 1.00 83.75 389 GLU A N 1
ATOM 3065 C CA . GLU A 1 389 ? 5.345 1.526 -13.746 1.00 83.75 389 GLU A CA 1
ATOM 3066 C C . GLU A 1 389 ? 6.057 0.163 -13.676 1.00 83.75 389 GLU A C 1
ATOM 3068 O O . GLU A 1 389 ? 5.668 -0.697 -12.885 1.00 83.75 389 GLU A O 1
ATOM 3073 N N . LEU A 1 390 ? 7.127 -0.012 -14.458 1.00 81.62 390 LEU A N 1
ATOM 3074 C CA . LEU A 1 390 ? 8.018 -1.176 -14.435 1.00 81.62 390 LEU A CA 1
ATOM 3075 C C . LEU A 1 390 ? 9.114 -1.074 -13.359 1.00 81.62 390 LEU A C 1
ATOM 3077 O O . LEU A 1 390 ? 9.886 -2.014 -13.185 1.00 81.62 390 LEU A O 1
ATOM 3081 N N . ASN A 1 391 ? 9.178 0.041 -12.619 1.00 84.38 391 ASN A N 1
ATOM 3082 C CA . ASN A 1 391 ? 10.155 0.297 -11.560 1.00 84.38 391 ASN A CA 1
ATOM 3083 C C . ASN A 1 391 ? 11.615 0.157 -12.048 1.00 84.38 391 ASN A C 1
ATOM 3085 O O . ASN A 1 391 ? 12.440 -0.426 -11.351 1.00 84.38 391 ASN A O 1
ATOM 3089 N N . LEU A 1 392 ? 11.937 0.686 -13.236 1.00 90.25 392 LEU A N 1
ATOM 3090 C CA . LEU A 1 392 ? 13.270 0.567 -13.864 1.00 90.25 392 LEU A CA 1
ATOM 3091 C C . LEU A 1 392 ? 14.164 1.795 -13.682 1.00 90.25 392 LEU A C 1
ATOM 3093 O O . LEU A 1 392 ? 15.304 1.801 -14.134 1.00 90.25 392 LEU A O 1
ATOM 3097 N N . MET A 1 393 ? 13.672 2.822 -12.992 1.00 92.19 393 MET A N 1
ATOM 3098 C CA . MET A 1 393 ? 14.378 4.095 -12.788 1.00 92.19 393 MET A CA 1
ATOM 3099 C C . MET A 1 393 ? 15.772 3.913 -12.173 1.00 92.19 393 MET A C 1
ATOM 3101 O O . MET A 1 393 ? 16.691 4.651 -12.500 1.00 92.19 393 MET A O 1
ATOM 3105 N N . TYR A 1 394 ? 15.950 2.891 -11.330 1.00 90.00 394 TYR A N 1
ATOM 3106 C CA . TYR A 1 394 ? 17.223 2.590 -10.673 1.00 90.00 394 TYR A CA 1
ATOM 3107 C C . TYR A 1 394 ? 18.364 2.232 -11.641 1.00 90.00 394 TYR A C 1
ATOM 3109 O O . TYR A 1 394 ? 19.506 2.179 -11.201 1.00 90.00 394 TYR A O 1
ATOM 3117 N N . LEU A 1 395 ? 18.080 1.954 -12.919 1.00 92.38 395 LEU A N 1
ATOM 3118 C CA . LEU A 1 395 ? 19.099 1.640 -13.926 1.00 92.38 395 LEU A CA 1
ATOM 3119 C C . LEU A 1 395 ? 19.786 2.892 -14.488 1.00 92.38 395 LEU A C 1
ATOM 3121 O O . LEU A 1 395 ? 20.924 2.807 -14.927 1.00 92.38 395 LEU A O 1
ATOM 3125 N N . PHE A 1 396 ? 19.137 4.055 -14.448 1.00 94.81 396 PHE A N 1
ATOM 3126 C CA . PHE A 1 396 ? 19.577 5.260 -15.164 1.00 94.81 396 PHE A CA 1
ATOM 3127 C C . PHE A 1 396 ? 20.210 6.270 -14.210 1.00 94.81 396 PHE A C 1
ATOM 3129 O O . PHE A 1 396 ? 19.761 6.359 -13.067 1.00 94.81 396 PHE A O 1
ATOM 3136 N N . GLU A 1 397 ? 21.230 7.030 -14.630 1.00 93.44 397 GLU A N 1
ATOM 3137 C CA . GLU A 1 397 ? 21.696 8.163 -13.807 1.00 93.44 397 GLU A CA 1
ATOM 3138 C C . GLU A 1 397 ? 20.649 9.267 -13.743 1.00 93.44 397 GLU A C 1
ATOM 3140 O O . GLU A 1 397 ? 20.568 9.982 -12.744 1.00 93.44 397 GLU A O 1
ATOM 3145 N N . LYS A 1 398 ? 19.900 9.422 -14.841 1.00 96.00 398 LYS A N 1
ATOM 3146 C CA . LYS A 1 398 ? 18.991 10.534 -15.063 1.00 96.00 398 LYS A CA 1
ATOM 3147 C C . LYS A 1 398 ? 17.660 10.095 -15.639 1.00 96.00 398 LYS A C 1
ATOM 3149 O O . LYS A 1 398 ? 17.606 9.231 -16.509 1.00 96.00 398 LYS A O 1
ATOM 3154 N N . ILE A 1 399 ? 16.587 10.728 -15.182 1.00 97.38 399 ILE A N 1
ATOM 3155 C CA . ILE A 1 399 ? 15.222 10.467 -15.632 1.00 97.38 399 ILE A CA 1
ATOM 3156 C C . ILE A 1 399 ? 14.632 11.733 -16.248 1.00 97.38 399 ILE A C 1
ATOM 3158 O O . ILE A 1 399 ? 14.538 12.780 -15.606 1.00 97.38 399 ILE A O 1
ATOM 3162 N N . ILE A 1 400 ? 14.187 11.619 -17.496 1.00 97.44 400 ILE A N 1
ATOM 3163 C CA . ILE A 1 400 ? 13.534 12.687 -18.250 1.00 97.44 400 ILE A CA 1
ATOM 3164 C C . ILE A 1 400 ? 12.061 12.320 -18.407 1.00 97.44 400 ILE A C 1
ATOM 3166 O O . ILE A 1 400 ? 11.723 11.275 -18.970 1.00 97.44 400 ILE A O 1
ATOM 3170 N N . VAL A 1 401 ? 11.171 13.187 -17.927 1.00 96.75 401 VAL A N 1
ATOM 3171 C CA . VAL A 1 401 ? 9.721 13.000 -18.039 1.00 96.75 401 VAL A CA 1
ATOM 3172 C C . VAL A 1 401 ? 9.138 14.017 -19.008 1.00 96.75 401 VAL A C 1
ATOM 3174 O O . VAL A 1 401 ? 9.185 15.220 -18.766 1.00 96.75 401 VAL A O 1
ATOM 3177 N N . VAL A 1 402 ? 8.524 13.530 -20.085 1.00 95.75 402 VAL A N 1
ATOM 3178 C CA . VAL A 1 402 ? 7.738 14.357 -21.006 1.00 95.75 402 VAL A CA 1
ATOM 3179 C C . VAL A 1 402 ? 6.309 14.455 -20.497 1.00 95.75 402 VAL A C 1
ATOM 3181 O O . VAL A 1 402 ? 5.607 13.444 -20.356 1.00 95.75 402 VAL A O 1
ATOM 3184 N N . SER A 1 403 ? 5.885 15.683 -20.235 1.00 93.31 403 SER A N 1
ATOM 3185 C CA . SER A 1 403 ? 4.627 16.017 -19.583 1.00 93.31 403 SER A CA 1
ATOM 3186 C C . SER A 1 403 ? 3.725 16.847 -20.489 1.00 93.31 403 SER A C 1
ATOM 3188 O O . SER A 1 403 ? 4.192 17.639 -21.304 1.00 93.31 403 SER A O 1
ATOM 3190 N N . VAL A 1 404 ? 2.424 16.650 -20.300 1.00 93.12 404 VAL A N 1
ATOM 3191 C CA . VAL A 1 404 ? 1.350 17.505 -20.798 1.00 93.12 404 VAL A CA 1
ATOM 3192 C C . VAL A 1 404 ? 0.281 17.626 -19.710 1.00 93.12 404 VAL A C 1
ATOM 3194 O O . VAL A 1 404 ? 0.165 16.745 -18.849 1.00 93.12 404 VAL A O 1
ATOM 3197 N N . SER A 1 405 ? -0.520 18.685 -19.753 1.00 90.75 405 SER A N 1
ATOM 3198 C CA . SER A 1 405 ? -1.721 18.829 -18.930 1.00 90.75 405 SER A CA 1
ATOM 3199 C C . SER A 1 405 ? -2.717 17.684 -19.185 1.00 90.75 405 SER A C 1
ATOM 3201 O O . SER A 1 405 ? -2.781 17.166 -20.307 1.00 90.75 405 SER A O 1
ATOM 3203 N N . PRO A 1 406 ? -3.505 17.262 -18.175 1.00 88.00 406 PRO A N 1
ATOM 3204 C CA . PRO A 1 406 ? -4.512 16.208 -18.336 1.00 88.00 406 PRO A CA 1
ATOM 3205 C C . PRO A 1 406 ? -5.503 16.473 -19.477 1.00 88.00 406 PRO A C 1
ATOM 3207 O O . PRO A 1 406 ? -5.913 15.547 -20.177 1.00 88.00 406 PRO A O 1
ATOM 3210 N N . GLU A 1 407 ? -5.862 17.737 -19.690 1.00 89.19 407 GLU A N 1
ATOM 3211 C CA . GLU A 1 407 ? -6.756 18.181 -20.755 1.00 89.19 407 GLU A CA 1
ATOM 3212 C C . GLU A 1 407 ? -6.119 17.952 -22.132 1.00 89.19 407 GLU A C 1
ATOM 3214 O O . GLU A 1 407 ? -6.702 17.267 -22.977 1.00 89.19 407 GLU A O 1
ATOM 3219 N N . THR A 1 408 ? -4.889 18.441 -22.338 1.00 90.88 408 THR A N 1
ATOM 3220 C CA . THR A 1 408 ? -4.124 18.218 -23.576 1.00 90.88 408 THR A CA 1
ATOM 3221 C C . THR A 1 408 ? -3.884 16.732 -23.821 1.00 90.88 408 THR A C 1
ATOM 3223 O O . THR A 1 408 ? -4.005 16.261 -24.953 1.00 90.88 408 THR A O 1
ATOM 3226 N N . GLN A 1 409 ? -3.569 15.977 -22.765 1.00 90.94 409 GLN A N 1
ATOM 3227 C CA . GLN A 1 409 ? -3.355 14.536 -22.832 1.00 90.94 409 GLN A CA 1
ATOM 3228 C C . GLN A 1 409 ? -4.570 13.820 -23.421 1.00 90.94 409 GLN A C 1
ATOM 3230 O O . GLN A 1 409 ? -4.431 12.997 -24.327 1.00 90.94 409 GLN A O 1
ATOM 3235 N N . LYS A 1 410 ? -5.758 14.147 -22.906 1.00 92.00 410 LYS A N 1
ATOM 3236 C CA . LYS A 1 410 ? -7.016 13.536 -23.320 1.00 92.00 410 LYS A CA 1
ATOM 3237 C C . LYS A 1 410 ? -7.362 13.885 -24.761 1.00 92.00 410 LYS A C 1
ATOM 3239 O O . LYS A 1 410 ? -7.627 12.976 -25.540 1.00 92.00 410 LYS A O 1
ATOM 3244 N N . ILE A 1 411 ? -7.279 15.167 -25.124 1.00 92.25 411 ILE A N 1
ATOM 3245 C CA . ILE A 1 411 ? -7.563 15.644 -26.487 1.00 92.25 411 ILE A CA 1
ATOM 3246 C C . ILE A 1 411 ? -6.658 14.934 -27.497 1.00 92.25 411 ILE A C 1
ATOM 3248 O O . ILE A 1 411 ? -7.149 14.314 -28.437 1.00 92.25 411 ILE A O 1
ATOM 3252 N N . ARG A 1 412 ? -5.339 14.933 -27.259 1.00 91.88 412 ARG A N 1
ATOM 3253 C CA . ARG A 1 412 ? -4.378 14.281 -28.161 1.00 91.88 412 ARG A CA 1
ATOM 3254 C C . ARG A 1 412 ? -4.600 12.776 -28.263 1.00 91.88 412 ARG A C 1
ATOM 3256 O O . ARG A 1 412 ? -4.385 12.205 -29.327 1.00 91.88 412 ARG A O 1
ATOM 3263 N N . LEU A 1 413 ? -4.982 12.121 -27.167 1.00 91.69 413 LEU A N 1
ATOM 3264 C CA . LEU A 1 413 ? -5.247 10.686 -27.168 1.00 91.69 413 LEU A CA 1
ATOM 3265 C C . LEU A 1 413 ? -6.491 10.346 -27.998 1.00 91.69 413 LEU A C 1
ATOM 3267 O O . LEU A 1 413 ? -6.431 9.429 -28.812 1.00 91.69 413 LEU A O 1
ATOM 3271 N N . MET A 1 414 ? -7.574 11.106 -27.821 1.00 93.69 414 MET A N 1
ATOM 3272 C CA . MET A 1 414 ? -8.809 10.951 -28.594 1.00 93.69 414 MET A CA 1
ATOM 3273 C C . MET A 1 414 ? -8.560 11.150 -30.092 1.00 93.69 414 MET A C 1
ATOM 3275 O O . MET A 1 414 ? -8.973 10.318 -30.891 1.00 93.69 414 MET A O 1
ATOM 3279 N N . GLU A 1 415 ? -7.831 12.206 -30.469 1.00 93.00 415 GLU A N 1
ATOM 3280 C CA . GLU A 1 415 ? -7.501 12.499 -31.871 1.00 93.00 415 GLU A CA 1
ATOM 3281 C C . GLU A 1 415 ? -6.584 11.444 -32.503 1.00 93.00 415 GLU A C 1
ATOM 3283 O O . GLU A 1 415 ? -6.760 11.086 -33.666 1.00 93.00 415 GLU A O 1
ATOM 3288 N N . ARG A 1 416 ? -5.587 10.954 -31.756 1.00 90.19 416 ARG A N 1
ATOM 3289 C CA . ARG A 1 416 ? -4.604 9.990 -32.267 1.00 90.19 416 ARG A CA 1
ATOM 3290 C C . ARG A 1 416 ? -5.206 8.603 -32.474 1.00 90.19 416 ARG A C 1
ATOM 3292 O O . ARG A 1 416 ? -4.872 7.951 -33.461 1.00 90.19 416 ARG A O 1
ATOM 3299 N N . ASP A 1 417 ? -6.030 8.154 -31.528 1.00 88.44 417 ASP A N 1
ATOM 3300 C CA . ASP A 1 417 ? -6.520 6.772 -31.484 1.00 88.44 417 ASP A CA 1
ATOM 3301 C C . ASP A 1 417 ? -7.970 6.634 -31.987 1.00 88.44 417 ASP A C 1
ATOM 3303 O O . ASP A 1 417 ? -8.466 5.512 -32.059 1.00 88.44 417 ASP A O 1
ATOM 3307 N N . ASP A 1 418 ? -8.624 7.741 -32.365 1.00 91.31 418 ASP A N 1
ATOM 3308 C CA . ASP A 1 418 ? -10.033 7.804 -32.793 1.00 91.31 418 ASP A CA 1
ATOM 3309 C C . ASP A 1 418 ? -10.981 7.163 -31.763 1.00 91.31 418 ASP A C 1
ATOM 3311 O O . ASP A 1 418 ? -11.768 6.258 -32.052 1.00 91.31 418 ASP A O 1
ATOM 3315 N N . ILE A 1 419 ? -10.848 7.607 -30.509 1.00 91.50 419 ILE A N 1
ATOM 3316 C CA . ILE A 1 419 ? -11.606 7.089 -29.363 1.00 91.50 419 ILE A CA 1
ATOM 3317 C C . ILE A 1 419 ? -12.395 8.186 -28.651 1.00 91.50 419 ILE A C 1
ATOM 3319 O O . ILE A 1 419 ? -12.058 9.370 -28.709 1.00 91.50 419 ILE A O 1
ATOM 3323 N N . ASP A 1 420 ? -13.446 7.776 -27.943 1.00 92.81 420 ASP A N 1
ATOM 3324 C CA . ASP A 1 420 ? -14.282 8.688 -27.174 1.00 92.81 420 ASP A CA 1
ATOM 3325 C C . ASP A 1 420 ? -13.657 9.110 -25.830 1.00 92.81 420 ASP A C 1
ATOM 3327 O O . ASP A 1 420 ? -12.613 8.624 -25.383 1.00 92.81 420 ASP A O 1
ATOM 3331 N N . ASP A 1 421 ? -14.330 10.062 -25.187 1.00 89.94 421 ASP A N 1
ATOM 3332 C CA . ASP A 1 421 ? -13.948 10.651 -23.907 1.00 89.94 421 ASP A CA 1
ATOM 3333 C C . ASP A 1 421 ? -13.820 9.604 -22.782 1.00 89.94 421 ASP A C 1
ATOM 3335 O O . ASP A 1 421 ? -12.883 9.660 -21.975 1.00 89.94 421 ASP A O 1
ATOM 3339 N N . GLU A 1 422 ? -14.735 8.631 -22.746 1.00 88.69 422 GLU A N 1
ATOM 3340 C CA . GLU A 1 422 ? -14.787 7.604 -21.706 1.00 88.69 422 GLU A CA 1
ATOM 3341 C C . GLU A 1 422 ? -13.660 6.578 -21.865 1.00 88.69 422 GLU A C 1
ATOM 3343 O O . GLU A 1 422 ? -13.042 6.172 -20.874 1.00 88.69 422 GLU A O 1
ATOM 3348 N N . GLU A 1 423 ? -13.373 6.151 -23.094 1.00 84.69 423 GLU A N 1
ATOM 3349 C CA . GLU A 1 423 ? -12.270 5.247 -23.414 1.00 84.69 423 GLU A CA 1
ATOM 3350 C C . GLU A 1 423 ? -10.921 5.930 -23.160 1.00 84.69 423 GLU A C 1
ATOM 3352 O O . GLU A 1 423 ? -10.065 5.359 -22.481 1.00 84.69 423 GLU A O 1
ATOM 3357 N N . ALA A 1 424 ? -10.753 7.188 -23.584 1.00 87.81 424 ALA A N 1
ATOM 3358 C CA . ALA A 1 424 ? -9.544 7.961 -23.306 1.00 87.81 424 ALA A CA 1
ATOM 3359 C C . ALA A 1 424 ? -9.287 8.089 -21.795 1.00 87.81 424 ALA A C 1
ATOM 3361 O O . ALA A 1 424 ? -8.176 7.837 -21.322 1.00 87.81 424 ALA A O 1
ATOM 3362 N N . SER A 1 425 ? -10.321 8.405 -21.007 1.00 86.44 425 SER A N 1
ATOM 3363 C CA . SER A 1 425 ? -10.212 8.457 -19.546 1.00 86.44 425 SER A CA 1
ATOM 3364 C C . SER A 1 425 ? -9.864 7.103 -18.920 1.00 86.44 425 SER A C 1
ATOM 3366 O O . SER A 1 425 ? -9.071 7.065 -17.976 1.00 86.44 425 SER A O 1
ATOM 3368 N N . ARG A 1 426 ? -10.396 5.989 -19.442 1.00 82.00 426 ARG A N 1
ATOM 3369 C CA . ARG A 1 426 ? -10.038 4.636 -18.979 1.00 82.00 426 ARG A CA 1
ATOM 3370 C C . ARG A 1 426 ? -8.575 4.297 -19.259 1.00 82.00 426 ARG A C 1
ATOM 3372 O O . ARG A 1 426 ? -7.906 3.759 -18.377 1.00 82.00 426 ARG A O 1
ATOM 3379 N N . ILE A 1 427 ? -8.066 4.642 -20.440 1.00 83.69 427 ILE A N 1
ATOM 3380 C CA . ILE A 1 427 ? -6.662 4.416 -20.805 1.00 83.69 427 ILE A CA 1
ATOM 3381 C C . ILE A 1 427 ? -5.734 5.272 -19.940 1.00 83.69 427 ILE A C 1
ATOM 3383 O O . ILE A 1 427 ? -4.768 4.748 -19.385 1.00 83.69 427 ILE A O 1
ATOM 3387 N N . ILE A 1 428 ? -6.038 6.560 -19.755 1.00 86.00 428 ILE A N 1
ATOM 3388 C CA . ILE A 1 428 ? -5.239 7.453 -18.901 1.00 86.00 428 ILE A CA 1
ATOM 3389 C C . ILE A 1 428 ? -5.191 6.926 -17.462 1.00 86.00 428 ILE A C 1
ATOM 3391 O O . ILE A 1 428 ? -4.116 6.858 -16.872 1.00 86.00 428 ILE A O 1
ATOM 3395 N N . ALA A 1 429 ? -6.325 6.468 -16.923 1.00 80.88 429 ALA A N 1
ATOM 3396 C CA . ALA A 1 429 ? -6.404 5.904 -15.575 1.00 80.88 429 ALA A CA 1
ATOM 3397 C C . ALA A 1 429 ? -5.619 4.588 -15.395 1.00 80.88 429 ALA A C 1
ATOM 3399 O O . ALA A 1 429 ? -5.422 4.148 -14.262 1.00 80.88 429 ALA A O 1
ATOM 3400 N N . SER A 1 430 ? -5.179 3.944 -16.483 1.00 75.12 430 SER A N 1
ATOM 3401 C CA . SER A 1 430 ? -4.336 2.743 -16.420 1.00 75.12 430 SER A CA 1
ATOM 3402 C C . SER A 1 430 ? -2.851 3.049 -16.173 1.00 75.12 430 SER A C 1
ATOM 3404 O O . SER A 1 430 ? -2.108 2.150 -15.772 1.00 75.12 430 SER A O 1
ATOM 3406 N N . GLN A 1 431 ? -2.420 4.298 -16.387 1.00 75.94 431 GLN A N 1
ATOM 3407 C CA . GLN A 1 431 ? -1.053 4.765 -16.147 1.00 75.94 431 GLN A CA 1
ATOM 3408 C C . GLN A 1 431 ? -0.940 5.522 -14.822 1.00 75.94 431 GLN A C 1
ATOM 3410 O O . GLN A 1 431 ? -1.937 5.952 -14.240 1.00 75.94 431 GLN A O 1
ATOM 3415 N N . LEU A 1 432 ? 0.293 5.698 -14.340 1.00 79.00 432 LEU A N 1
ATOM 3416 C CA . LEU A 1 432 ? 0.535 6.529 -13.164 1.00 79.00 432 LEU A CA 1
ATOM 3417 C C . LEU A 1 432 ? 0.162 7.995 -13.478 1.00 79.00 432 LEU A C 1
ATOM 3419 O O . LEU A 1 432 ? 0.547 8.488 -14.545 1.00 79.00 432 LEU A O 1
ATOM 3423 N N . PRO A 1 433 ? -0.548 8.715 -12.586 1.00 82.88 433 PRO A N 1
ATOM 3424 C CA . PRO A 1 433 ? -0.884 10.118 -12.811 1.00 82.88 433 PRO A CA 1
ATOM 3425 C C . PRO A 1 433 ? 0.352 10.967 -13.125 1.00 82.88 433 PRO A C 1
ATOM 3427 O O . PRO A 1 433 ? 1.400 10.809 -12.496 1.00 82.88 433 PRO A O 1
ATOM 3430 N N . VAL A 1 434 ? 0.223 11.924 -14.054 1.00 82.88 434 VAL A N 1
ATOM 3431 C CA . VAL A 1 434 ? 1.349 12.772 -14.501 1.00 82.88 434 VAL A CA 1
ATOM 3432 C C . VAL A 1 434 ? 2.073 13.444 -13.331 1.00 82.88 434 VAL A C 1
ATOM 3434 O O . VAL A 1 434 ? 3.300 13.495 -13.307 1.00 82.88 434 VAL A O 1
ATOM 3437 N N . LYS A 1 435 ? 1.318 13.899 -12.323 1.00 84.19 435 LYS A N 1
ATOM 3438 C CA . LYS A 1 435 ? 1.851 14.542 -11.118 1.00 84.19 435 LYS A CA 1
ATOM 3439 C C . LYS A 1 435 ? 2.785 13.618 -10.338 1.00 84.19 435 LYS A C 1
ATOM 3441 O O . LYS A 1 435 ? 3.840 14.056 -9.898 1.00 84.19 435 LYS A O 1
ATOM 3446 N N . GLU A 1 436 ? 2.401 12.357 -10.179 1.00 82.38 436 GLU A N 1
ATOM 3447 C CA . GLU A 1 436 ? 3.221 11.356 -9.497 1.00 82.38 436 GLU A CA 1
ATOM 3448 C C . GLU A 1 436 ? 4.437 10.994 -10.350 1.00 82.38 436 GLU A C 1
ATOM 3450 O O . GLU A 1 436 ? 5.552 10.935 -9.840 1.00 82.38 436 GLU A O 1
ATOM 3455 N N . LYS A 1 437 ? 4.253 10.853 -11.669 1.00 87.31 437 LYS A N 1
ATOM 3456 C CA . LYS A 1 437 ? 5.336 10.526 -12.606 1.00 87.31 437 LYS A CA 1
ATOM 3457 C C . LYS A 1 437 ? 6.430 11.601 -12.636 1.00 87.31 437 LYS A C 1
ATOM 3459 O O . LYS A 1 437 ? 7.609 11.260 -12.664 1.00 87.31 437 LYS A O 1
ATOM 3464 N N . LYS A 1 438 ? 6.057 12.885 -12.547 1.00 89.50 438 LYS A N 1
ATOM 3465 C CA . LYS A 1 438 ? 7.000 14.014 -12.409 1.00 89.50 438 LYS A CA 1
ATOM 3466 C C . LYS A 1 438 ? 7.868 13.926 -11.151 1.00 89.50 438 LYS A C 1
ATOM 3468 O O . LYS A 1 438 ? 8.992 14.408 -11.179 1.00 89.50 438 LYS A O 1
ATOM 3473 N N . GLY A 1 439 ? 7.383 13.301 -10.076 1.00 87.69 439 GLY A N 1
ATOM 3474 C CA . GLY A 1 439 ? 8.136 13.150 -8.826 1.00 87.69 439 GLY A CA 1
ATOM 3475 C C . GLY A 1 439 ? 9.407 12.304 -8.952 1.00 87.69 439 GLY A C 1
ATOM 3476 O O . GLY A 1 439 ? 10.260 12.364 -8.073 1.00 87.69 439 GLY A O 1
ATOM 3477 N N . PHE A 1 440 ? 9.549 11.545 -10.042 1.00 89.19 440 PHE A N 1
ATOM 3478 C CA . PHE A 1 440 ? 10.723 10.720 -10.332 1.00 89.19 440 PHE A CA 1
ATOM 3479 C C . PHE A 1 440 ? 11.705 11.369 -11.317 1.00 89.19 440 PHE A C 1
ATOM 3481 O O . PHE A 1 440 ? 12.705 10.748 -11.663 1.00 89.19 440 PHE A O 1
ATOM 3488 N N . ALA A 1 441 ? 11.399 12.564 -11.824 1.00 93.75 441 ALA A N 1
ATOM 3489 C CA . ALA A 1 441 ? 12.171 13.208 -12.878 1.00 93.75 441 ALA A CA 1
ATOM 3490 C C . ALA A 1 441 ? 13.370 13.990 -12.322 1.00 93.75 441 ALA A C 1
ATOM 3492 O O . ALA A 1 441 ? 13.213 14.776 -11.389 1.00 93.75 441 ALA A O 1
ATOM 3493 N N . ASP A 1 442 ? 14.530 13.869 -12.969 1.00 96.50 442 ASP A N 1
ATOM 3494 C CA . ASP A 1 442 ? 15.602 14.868 -12.876 1.00 96.50 442 ASP A CA 1
ATOM 3495 C C . ASP A 1 442 ? 15.267 16.092 -13.739 1.00 96.50 442 ASP A C 1
ATOM 3497 O O . ASP A 1 442 ? 15.530 17.229 -13.348 1.00 96.50 442 ASP A O 1
ATOM 3501 N N . TRP A 1 443 ? 14.638 15.860 -14.899 1.00 96.31 443 TRP A N 1
ATOM 3502 C CA . TRP A 1 443 ? 14.151 16.908 -15.794 1.00 96.31 443 TRP A CA 1
ATOM 3503 C C . TRP A 1 443 ? 12.739 16.622 -16.289 1.00 96.31 443 TRP A C 1
ATOM 3505 O O . TRP A 1 443 ? 12.415 15.514 -16.719 1.00 96.31 443 TRP A O 1
ATOM 3515 N N . VAL A 1 444 ? 11.908 17.660 -16.288 1.00 96.06 444 VAL A N 1
ATOM 3516 C CA . VAL A 1 444 ? 10.576 17.633 -16.894 1.00 96.06 444 VAL A CA 1
ATOM 3517 C C . VAL A 1 444 ? 10.606 18.484 -18.155 1.00 96.06 444 VAL A C 1
ATOM 3519 O O . VAL A 1 444 ? 11.001 19.645 -18.103 1.00 96.06 444 VAL A O 1
ATOM 3522 N N . ILE A 1 445 ? 10.182 17.901 -19.275 1.00 96.12 445 ILE A N 1
ATOM 3523 C CA . ILE A 1 445 ? 9.972 18.613 -20.537 1.00 96.12 445 ILE A CA 1
ATOM 3524 C C . ILE A 1 445 ? 8.466 18.799 -20.699 1.00 96.12 445 ILE A C 1
ATOM 3526 O O . ILE A 1 445 ? 7.730 17.825 -20.887 1.00 96.12 445 ILE A O 1
ATOM 3530 N N . GLU A 1 446 ? 8.007 20.042 -20.593 1.00 94.69 446 GLU A N 1
ATOM 3531 C CA . GLU A 1 446 ? 6.596 20.395 -20.758 1.00 94.69 446 GLU A CA 1
ATOM 3532 C C . GLU A 1 446 ? 6.291 20.587 -22.247 1.00 94.69 446 GLU A C 1
ATOM 3534 O O . GLU A 1 446 ? 6.921 21.408 -22.916 1.00 94.69 446 GLU A O 1
ATOM 3539 N N . ASN A 1 447 ? 5.311 19.840 -22.758 1.00 94.06 447 ASN A N 1
ATOM 3540 C CA . ASN A 1 447 ? 4.924 19.814 -24.172 1.00 94.06 447 ASN A CA 1
ATOM 3541 C C . ASN A 1 447 ? 3.467 20.278 -24.393 1.00 94.06 447 ASN A C 1
ATOM 3543 O O . ASN A 1 447 ? 2.778 19.821 -25.313 1.00 94.06 447 ASN A O 1
ATOM 3547 N N . ASP A 1 448 ? 2.977 21.154 -23.508 1.00 90.12 448 ASP A N 1
ATOM 3548 C CA . ASP A 1 448 ? 1.704 21.876 -23.656 1.00 90.12 448 ASP A CA 1
ATOM 3549 C C . ASP A 1 448 ? 1.826 23.111 -24.561 1.00 90.12 448 ASP A C 1
ATOM 3551 O O . ASP A 1 448 ? 0.843 23.524 -25.173 1.00 90.12 448 ASP A O 1
ATOM 3555 N N . GLY A 1 449 ? 3.020 23.709 -24.615 1.00 87.69 449 GLY A N 1
ATOM 3556 C CA . GLY A 1 449 ? 3.301 24.943 -25.346 1.00 87.69 449 GLY A CA 1
ATOM 3557 C C . GLY A 1 449 ? 3.526 24.737 -26.843 1.00 87.69 449 GLY A C 1
ATOM 3558 O O . GLY A 1 449 ? 3.073 23.761 -27.449 1.00 87.69 449 GLY A O 1
ATOM 3559 N N . SER A 1 450 ? 4.244 25.675 -27.460 1.00 90.75 450 SER A N 1
ATOM 3560 C CA . SER A 1 450 ? 4.607 25.533 -28.864 1.00 90.75 450 SER A CA 1
ATOM 3561 C C . SER A 1 450 ? 5.646 24.422 -29.056 1.00 90.75 450 SER A C 1
ATOM 3563 O O . SER A 1 450 ? 6.369 24.017 -28.138 1.00 90.75 450 SER A O 1
ATOM 3565 N N . ARG A 1 451 ? 5.749 23.926 -30.294 1.00 91.69 451 ARG A N 1
ATOM 3566 C CA . ARG A 1 451 ? 6.797 22.964 -30.651 1.00 91.69 451 ARG A CA 1
ATOM 3567 C C . ARG A 1 451 ? 8.188 23.555 -30.409 1.00 91.69 451 ARG A C 1
ATOM 3569 O O . ARG A 1 451 ? 9.054 22.832 -29.942 1.00 91.69 451 ARG A O 1
ATOM 3576 N N . GLU A 1 452 ? 8.384 24.839 -30.692 1.00 93.56 452 GLU A N 1
ATOM 3577 C CA . GLU A 1 452 ? 9.654 25.547 -30.485 1.00 93.56 452 GLU A CA 1
ATOM 3578 C C . GLU A 1 452 ? 10.051 25.562 -29.002 1.00 93.56 452 GLU A C 1
ATOM 3580 O O . GLU A 1 452 ? 11.132 25.087 -28.670 1.00 93.56 452 GLU A O 1
ATOM 3585 N N . ASP A 1 453 ? 9.126 25.920 -28.100 1.00 93.44 453 ASP A N 1
ATOM 3586 C CA . ASP A 1 453 ? 9.373 25.905 -26.645 1.00 93.44 453 ASP A CA 1
ATOM 3587 C C . ASP A 1 453 ? 9.799 24.521 -26.136 1.00 93.44 453 ASP A C 1
ATOM 3589 O O . ASP A 1 453 ? 10.602 24.386 -25.208 1.00 93.44 453 ASP A O 1
ATOM 3593 N N . THR A 1 454 ? 9.232 23.467 -26.723 1.00 94.44 454 THR A N 1
ATOM 3594 C CA . THR A 1 454 ? 9.574 22.085 -26.374 1.00 94.44 454 THR A CA 1
ATOM 3595 C C . THR A 1 454 ? 10.972 21.733 -26.873 1.00 94.44 454 THR A C 1
ATOM 3597 O O . THR A 1 454 ? 11.752 21.137 -26.135 1.00 94.44 454 THR A O 1
ATOM 3600 N N . LEU A 1 455 ? 11.314 22.104 -28.109 1.00 95.06 455 LEU A N 1
ATOM 3601 C CA . LEU A 1 455 ? 12.633 21.830 -28.686 1.00 95.06 455 LEU A CA 1
ATOM 3602 C C . LEU A 1 455 ? 13.743 22.595 -27.949 1.00 95.06 455 LEU A C 1
ATOM 3604 O O . LEU A 1 455 ? 14.788 22.008 -27.679 1.00 95.06 455 LEU A O 1
ATOM 3608 N N . ASP A 1 456 ? 13.486 23.831 -27.524 1.00 95.81 456 ASP A N 1
ATOM 3609 C CA . ASP A 1 456 ? 14.403 24.618 -26.693 1.00 95.81 456 ASP A CA 1
ATOM 3610 C C . ASP A 1 456 ? 14.678 23.944 -25.341 1.00 95.81 456 ASP A C 1
ATOM 3612 O O . ASP A 1 456 ? 15.818 23.893 -24.870 1.00 95.81 456 ASP A O 1
ATOM 3616 N N . GLN A 1 457 ? 13.639 23.399 -24.696 1.00 97.38 457 GLN A N 1
ATOM 3617 C CA . GLN A 1 457 ? 13.803 22.613 -23.469 1.00 97.38 457 GLN A CA 1
ATOM 3618 C C . GLN A 1 457 ? 14.655 21.363 -23.719 1.00 97.38 457 GLN A C 1
ATOM 3620 O O . GLN A 1 457 ? 15.543 21.066 -22.919 1.00 97.38 457 GLN A O 1
ATOM 3625 N N . VAL A 1 458 ? 14.426 20.656 -24.832 1.00 96.81 458 VAL A N 1
ATOM 3626 C CA . VAL A 1 458 ? 15.210 19.470 -25.216 1.00 96.81 458 VAL A CA 1
ATOM 3627 C C . VAL A 1 458 ? 16.686 19.820 -25.404 1.00 96.81 458 VAL A C 1
ATOM 3629 O O . VAL A 1 458 ? 17.544 19.102 -24.896 1.00 96.81 458 VAL A O 1
ATOM 3632 N N . GLU A 1 459 ? 17.000 20.928 -26.076 1.00 96.56 459 GLU A N 1
ATOM 3633 C CA . GLU A 1 459 ? 18.382 21.380 -26.284 1.00 96.56 459 GLU A CA 1
ATOM 3634 C C . GLU A 1 459 ? 19.088 21.722 -24.967 1.00 96.56 459 GLU A C 1
ATOM 3636 O O . GLU A 1 459 ? 20.246 21.342 -24.761 1.00 96.56 459 GLU A O 1
ATOM 3641 N N . ARG A 1 460 ? 18.382 22.374 -24.035 1.00 96.69 460 ARG A N 1
ATOM 3642 C CA . ARG A 1 460 ? 18.908 22.657 -22.689 1.00 96.69 460 ARG A CA 1
ATOM 3643 C C . ARG A 1 460 ? 19.178 21.378 -21.905 1.00 96.69 460 ARG A C 1
ATOM 3645 O O . ARG A 1 460 ? 20.241 21.262 -21.301 1.00 96.69 460 ARG A O 1
ATOM 3652 N N . VAL A 1 461 ? 18.245 20.424 -21.928 1.00 96.50 461 VAL A N 1
ATOM 3653 C CA . VAL A 1 461 ? 18.413 19.125 -21.258 1.00 96.50 461 VAL A CA 1
ATOM 3654 C C . VAL A 1 461 ? 19.585 18.362 -21.869 1.00 96.50 461 VAL A C 1
ATOM 3656 O O . VAL A 1 461 ? 20.444 17.897 -21.134 1.00 96.50 461 VAL A O 1
ATOM 3659 N N . PHE A 1 462 ? 19.683 18.295 -23.198 1.00 96.50 462 PHE A N 1
ATOM 3660 C CA . PHE A 1 462 ? 20.788 17.615 -23.873 1.00 96.50 462 PHE A CA 1
ATOM 3661 C C . PHE A 1 462 ? 22.151 18.237 -23.552 1.00 96.50 462 PHE A C 1
ATOM 3663 O O . PHE A 1 462 ? 23.120 17.521 -23.324 1.00 96.50 462 PHE A O 1
ATOM 3670 N N . THR A 1 463 ? 22.222 19.567 -23.480 1.00 94.88 463 THR A N 1
ATOM 3671 C CA . THR A 1 463 ? 23.451 20.273 -23.094 1.00 94.88 463 THR A CA 1
ATOM 3672 C C . THR A 1 463 ? 23.856 19.975 -21.651 1.00 94.88 463 THR A C 1
ATOM 3674 O O . THR A 1 463 ? 25.042 19.924 -21.372 1.00 94.88 463 THR A O 1
ATOM 3677 N N . ALA A 1 464 ? 22.894 19.770 -20.745 1.00 94.12 464 ALA A N 1
ATOM 3678 C CA . ALA A 1 464 ? 23.157 19.421 -19.347 1.00 94.12 464 ALA A CA 1
ATOM 3679 C C . ALA A 1 464 ? 23.484 17.931 -19.121 1.00 94.12 464 ALA A C 1
ATOM 3681 O O . ALA A 1 464 ? 23.895 17.563 -18.022 1.00 94.12 464 ALA A O 1
ATOM 3682 N N . LEU A 1 465 ? 23.226 17.080 -20.120 1.00 91.69 465 LEU A N 1
ATOM 3683 C CA . LEU A 1 465 ? 23.545 15.650 -20.110 1.00 91.69 465 LEU A CA 1
ATOM 3684 C C . LEU A 1 465 ? 24.973 15.358 -20.594 1.00 91.69 465 LEU A C 1
ATOM 3686 O O . LEU A 1 465 ? 25.513 14.315 -20.240 1.00 91.69 465 LEU A O 1
ATOM 3690 N N . LYS A 1 466 ? 25.550 16.247 -21.407 1.00 82.69 466 LYS A N 1
ATOM 3691 C CA . LYS A 1 466 ? 26.982 16.256 -21.733 1.00 82.69 466 LYS A CA 1
ATOM 3692 C C . LYS A 1 466 ? 27.775 16.898 -20.604 1.00 82.69 466 LYS A C 1
ATOM 3694 O O . LYS A 1 466 ? 28.941 16.491 -20.428 1.00 82.69 466 LYS A O 1
#